Protein AF-A0A4P6GSQ6-F1 (afdb_monomer)

Foldseek 3Di:
DQDPCCLPVVLVVDPLSVLLLLLLLLLLLLLLLLLQLCVLLVNLCLLVLLLLLLLLLQLVLCVVPNPVRRLVSSLVSLLVLLVQLVVVVVVVDDSVVSSVVSSVVSNVNSVVSCVVVVDPPDDPCCLAANASSPQDPVLSVLSNVLSVVLVVLCVVCVVVSQVCSNPVPVSVVVVRPSVVSSSNSSSSSSSSSSSSSHNGHDLLSSLSNHLLSLLLVLADDDSVVSSVSSSVLSSCLLVQLSSCCVVVVHRSSVSSSVSSVVSSVVSCQDRDPNHPVNVVVVVVVLVLVLLLLLLLLCVLCCCAAVVHFQFLVVSCVLVVHDSVSSVVSVVVCVVVVQWDDDDGGIDGDPNSNVSSLLLQLLLQLQLQCCCPPVVDPNLCSNVVSSVCSSVDDPVNSVVSCVVSVNDQAGFQQAGRDDPPPPPPPVPRRHDDPFDQLQPDDAQWWFFFRGFDSSHSVLSVVCVVVVNTGRWIKGFHDADPQGTFIDTHPDDTDGDGNVRSRGTTGDIDDDPPDPDDD

Solvent-accessible surface area (backbone atoms only — not comparable to full-atom values): 26509 Å² total; per-residue (Å²): 128,83,50,76,58,58,73,66,47,53,60,62,72,39,67,48,50,47,53,26,50,52,47,36,34,47,47,18,28,46,32,2,39,53,6,33,56,27,49,69,58,71,41,51,63,52,58,51,28,31,51,34,20,21,49,24,11,31,42,54,10,32,72,73,50,38,81,79,19,24,64,58,23,18,42,51,27,12,43,48,42,52,52,51,30,53,56,45,27,74,74,73,42,55,60,71,57,24,37,51,54,53,20,54,52,28,35,53,50,18,50,52,49,42,69,72,66,59,58,88,89,69,56,66,65,48,46,45,50,28,47,44,64,70,59,47,75,67,55,48,51,55,35,50,53,52,38,49,51,45,49,50,51,50,62,75,41,37,70,60,56,51,44,42,49,77,36,54,65,61,29,44,76,72,67,44,64,56,71,56,54,51,52,52,50,37,43,47,51,24,49,51,45,56,51,36,27,79,42,32,2,46,58,35,51,43,44,29,30,32,44,23,12,53,38,19,56,51,74,46,91,49,69,71,64,21,27,54,47,2,21,52,45,20,30,48,16,32,53,54,6,44,56,48,11,69,77,67,78,44,64,45,33,64,33,20,43,51,43,39,51,49,53,30,52,52,41,48,42,63,18,74,81,71,4,61,52,37,44,55,49,51,53,52,52,52,55,54,48,51,56,40,52,51,51,39,32,51,50,47,47,37,45,54,51,68,67,46,85,53,32,63,64,58,58,13,58,76,70,73,45,55,66,72,54,40,54,52,38,50,55,48,38,35,73,68,56,27,30,49,75,56,94,59,46,51,45,72,27,80,61,23,48,52,52,18,46,52,50,47,28,46,43,37,51,44,34,33,43,35,38,78,72,66,64,41,57,81,46,52,27,63,75,52,30,72,76,46,53,90,76,61,48,73,69,54,48,50,55,48,36,61,74,64,67,62,63,59,50,29,80,42,36,49,57,38,64,65,90,81,67,60,99,76,65,85,68,60,54,49,62,76,91,43,51,37,48,63,77,55,54,62,80,37,40,21,37,25,50,28,47,56,77,93,42,44,71,58,36,44,50,32,52,75,69,56,61,41,48,70,31,41,39,34,31,66,36,83,48,100,70,25,35,34,32,29,44,67,90,53,76,78,41,82,39,47,50,72,55,27,61,40,32,21,20,41,66,59,82,82,77,76,83,87,75,91,132

Secondary structure (DSSP, 8-state):
---HHHHHTSGGGSHHHHHHHHHHHHHHHHHHHHHHHHHHTT-TTHHHHHHHHHHHHHHHHHHHHTHHHHHHHHHHHHHHHHHHHHHHHHTT--HHHHHHHHHHHHHHHHHHHHHHH--TT--HHHHHH--GGG--HHHHHHHHHHHHHHHHHHHHTHHHHHHHHH-HHHHHHTT--HHHHHHHHHHHHHHHHHHHHHHH-HHHHHHHHHHHHHHHHHH-SSHHHHHHHHHHHHHHHHHHHHHHHHHHT--HHHHHHHHHHHHHHHHHHH-TTTSHHHHHHHHHHHHHHHHHHHHHHHHHHHHHTS-PPPBHHHHHHHTT--HHHHHHHHHHHHHTTSEEEETTEEEE-HHHHHHHHHHHHHHHHHHHHHHHTT---GGGHHHHHHHHGGG--HHHHHHHHHHTT--SB-TTSPBPPPS---SS-SGGGS--S-EEGGGPPTT-EEEEEEE--S-HHHHHHHHHHT--TT-EEEEEEEETTEEEEEETTSPPEEEEHHHHHHEEEEEPP--------

pLDDT: mean 85.88, std 11.73, range [33.91, 97.25]

Mean predicted aligned error: 13.94 Å

Sequence (517 aa):
MPTFTQLFVAPLEFGFMRDGLLVVLLIGVTASVLSCLLVVRRQALMGDAISHCVLLGVALGWLAAKEQGVLWGALAAGVLSGSAITFIERSGIKLDAAMGIVLTAAFALGLAIISIVKPTGIDLFHVLLGNVLGVSAADLEHTAVGCALVLATVALLFRGLQFWSFDPVAAQVAGLPTRLLHYVFTVLLSATVVVSIQAVGILLVIAMLVTPGATAWLLTRRLAPMMGVAAAIGAFSGVGGLYGSYHLDVASGPAIVLVASGLFVLTLLLAPRRGVLWQRWAQRRTRNGAIDDDLLKDALLAEREEGLALTTALLGERLGVTAATTRRSLARLARGGLLLWRGDRIALTPEGERRATELVRTLRLLETYLHDVEAVPIENIRAQADKREHALSADAVEAMARLLGDPRTDPHGHPIPQRDAGLEGPQVLRRIAGQSLAATIAGQGGRVSMISDDRADLVGEMARLGILPDAHVTVLAHEPDGLRVRIDHAEPAGLSAEIARRVFVMPWPRIVAQRAA

Nearest PDB structures (foldseek):
  7kyp-assembly4_N  TM=8.986E-01  e=1.990E-16  Streptococcus pneumoniae D39
  7kyo-assembly1_C-2  TM=8.998E-01  e=4.643E-15  Streptococcus pneumoniae D39
  1fx7-assembly1_A  TM=7.420E-01  e=9.082E-11  Mycobacterium tuberculosis
  7b20-assembly1_C  TM=7.374E-01  e=2.558E-10  Saccharopolyspora erythraea NRRL 2338
  7b24-assembly1_C  TM=7.502E-01  e=7.855E-10  Saccharopolyspora erythraea NRRL 2338

Radius of gyration: 37.62 Å; Cα contacts (8 Å, |Δi|>4): 793; chains: 1; bounding box: 85×56×116 Å

Structure (mmCIF, N/CA/C/O backbone):
data_AF-A0A4P6GSQ6-F1
#
_entry.id   AF-A0A4P6GSQ6-F1
#
loop_
_atom_site.group_PDB
_atom_site.id
_atom_site.type_symbol
_atom_site.label_atom_id
_atom_site.label_alt_id
_atom_site.label_comp_id
_atom_site.label_asym_id
_atom_site.label_entity_id
_atom_site.label_seq_id
_atom_site.pdbx_PDB_ins_code
_atom_site.Cartn_x
_atom_site.Cartn_y
_atom_site.Cartn_z
_atom_site.occupancy
_atom_site.B_iso_or_equiv
_atom_site.auth_seq_id
_atom_site.auth_comp_id
_atom_site.auth_asym_id
_atom_site.auth_atom_id
_atom_site.pdbx_PDB_model_num
ATOM 1 N N . MET A 1 1 ? -9.368 30.088 -29.471 1.00 47.19 1 MET A N 1
ATOM 2 C CA . MET A 1 1 ? -9.144 28.811 -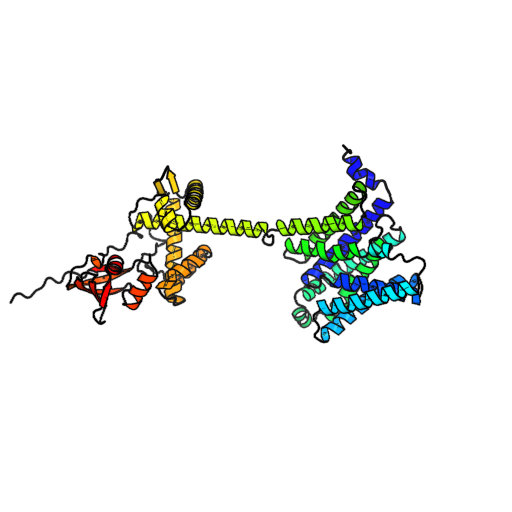28.761 1.00 47.19 1 MET A CA 1
ATOM 3 C C . MET A 1 1 ? -8.689 27.794 -29.787 1.00 47.19 1 MET A C 1
ATOM 5 O O . MET A 1 1 ? -9.310 27.780 -30.847 1.00 47.19 1 MET A O 1
ATOM 9 N N . PRO A 1 2 ? -7.618 27.020 -29.541 1.00 52.69 2 PRO A N 1
ATOM 10 C CA . PRO A 1 2 ? -7.228 25.962 -30.467 1.00 52.69 2 PRO A CA 1
ATOM 11 C C . PRO A 1 2 ? -8.413 25.010 -30.648 1.00 52.69 2 PRO A C 1
ATOM 13 O O . PRO A 1 2 ? -9.084 24.644 -29.680 1.00 52.69 2 PRO A O 1
ATOM 16 N N . THR A 1 3 ? -8.734 24.678 -31.894 1.00 69.00 3 THR A N 1
ATOM 17 C CA . THR A 1 3 ? -9.818 23.744 -32.214 1.00 69.00 3 THR A CA 1
ATOM 18 C C . THR A 1 3 ? -9.456 22.361 -31.655 1.00 69.00 3 THR A C 1
ATOM 20 O O . THR A 1 3 ? -8.278 22.016 -31.614 1.00 69.00 3 THR A O 1
ATOM 23 N N . PHE A 1 4 ? -10.429 21.542 -31.234 1.00 62.94 4 PHE A N 1
ATOM 24 C CA . PHE A 1 4 ? -10.168 20.190 -30.695 1.00 62.94 4 PHE A CA 1
ATOM 25 C C . PHE A 1 4 ? -9.282 19.346 -31.638 1.00 62.94 4 PHE A C 1
ATOM 27 O O . PHE A 1 4 ? -8.411 18.602 -31.200 1.00 62.94 4 PHE A O 1
ATOM 34 N N . THR A 1 5 ? -9.432 19.547 -32.948 1.00 59.47 5 THR A N 1
ATOM 35 C CA . THR A 1 5 ? -8.577 18.972 -33.992 1.00 59.47 5 THR A CA 1
ATOM 36 C C . THR A 1 5 ? -7.137 19.500 -33.972 1.00 59.47 5 THR A C 1
ATOM 38 O O . THR A 1 5 ? -6.214 18.715 -34.138 1.00 59.47 5 THR A O 1
ATOM 41 N N . GLN A 1 6 ? -6.896 20.783 -33.696 1.00 62.03 6 GLN A N 1
ATOM 42 C CA . GLN A 1 6 ? -5.536 21.329 -33.562 1.00 62.03 6 GLN A CA 1
ATOM 43 C C . GLN A 1 6 ? -4.821 20.846 -32.294 1.00 62.03 6 GLN A C 1
ATOM 45 O O . GLN A 1 6 ? -3.600 20.747 -32.287 1.00 62.03 6 GLN A O 1
ATOM 50 N N . LEU A 1 7 ? -5.565 20.534 -31.230 1.00 61.97 7 LEU A N 1
ATOM 51 C CA . LEU A 1 7 ? -4.980 20.048 -29.979 1.00 61.97 7 LEU A CA 1
ATOM 52 C C . LEU A 1 7 ? -4.575 18.564 -30.060 1.00 61.97 7 LEU A C 1
ATOM 54 O O . LEU A 1 7 ? -3.551 18.178 -29.508 1.00 61.97 7 LEU A O 1
ATOM 58 N N . PHE A 1 8 ? -5.363 17.733 -30.756 1.00 66.75 8 PHE A N 1
ATOM 59 C CA . PHE A 1 8 ? -5.149 16.279 -30.797 1.00 66.75 8 PHE A CA 1
ATOM 60 C C . PHE A 1 8 ? -4.608 15.739 -32.129 1.00 66.75 8 PHE A C 1
ATOM 62 O O . PHE A 1 8 ? -3.874 14.758 -32.123 1.00 66.75 8 PHE A O 1
ATOM 69 N N . VAL A 1 9 ? -4.955 16.342 -33.270 1.00 68.38 9 VAL A N 1
ATOM 70 C CA . VAL A 1 9 ? -4.595 15.816 -34.602 1.00 68.38 9 VAL A CA 1
ATOM 71 C C . VAL A 1 9 ? -3.307 16.450 -35.128 1.00 68.38 9 VAL A C 1
ATOM 73 O O . VAL A 1 9 ? -2.480 15.735 -35.683 1.00 68.38 9 VAL A O 1
ATOM 76 N N . ALA A 1 10 ? -3.079 17.745 -34.885 1.00 64.81 10 ALA A N 1
ATOM 77 C CA . ALA A 1 10 ? -1.897 18.449 -35.398 1.00 64.81 10 ALA A CA 1
ATOM 78 C C . ALA A 1 10 ? -0.545 17.859 -34.929 1.00 64.81 10 ALA A C 1
ATOM 80 O O . ALA A 1 10 ? 0.352 17.724 -35.760 1.00 64.81 10 ALA A O 1
ATOM 81 N N . PRO A 1 11 ? -0.365 17.425 -33.661 1.00 67.69 11 PRO A N 1
ATOM 82 C CA . PRO A 1 11 ? 0.884 16.781 -33.247 1.00 67.69 11 PRO A CA 1
ATOM 83 C C . PRO A 1 11 ? 1.119 15.446 -33.965 1.00 67.69 11 PRO A C 1
ATOM 85 O O . PRO A 1 11 ? 2.254 15.094 -34.270 1.00 67.69 11 PRO A O 1
ATOM 88 N N . LEU A 1 12 ? 0.044 14.717 -34.282 1.00 72.94 12 LEU A N 1
ATOM 89 C CA . LEU A 1 12 ? 0.106 13.438 -34.983 1.00 72.94 12 LEU A CA 1
ATOM 90 C C . LEU A 1 12 ? 0.360 13.590 -36.481 1.00 72.94 12 LEU A C 1
ATOM 92 O O . LEU A 1 12 ? 0.511 12.575 -37.146 1.00 72.94 12 LEU A O 1
ATOM 96 N N . GLU A 1 13 ? 0.406 14.788 -37.058 1.00 73.31 13 GLU A N 1
ATOM 97 C CA . GLU A 1 13 ? 0.786 14.958 -38.468 1.00 73.31 13 GLU A CA 1
ATOM 98 C C . GLU A 1 13 ? 2.299 14.797 -38.674 1.00 73.31 13 GLU A C 1
ATOM 100 O O . GLU A 1 13 ? 2.739 14.388 -39.749 1.00 73.31 13 GLU A O 1
ATOM 105 N N . PHE A 1 14 ? 3.092 15.012 -37.622 1.00 75.19 14 PHE A N 1
ATOM 106 C CA . PHE A 1 14 ? 4.543 14.897 -37.664 1.00 75.19 14 PHE A CA 1
ATOM 107 C C . PHE A 1 14 ? 5.022 13.458 -37.417 1.00 75.19 14 PHE A C 1
ATOM 109 O O . PHE A 1 14 ? 4.713 12.856 -36.389 1.00 75.19 14 PHE A O 1
ATOM 116 N N . GLY A 1 15 ? 5.837 12.919 -38.333 1.00 77.12 15 GLY A N 1
ATOM 117 C CA . GLY A 1 15 ? 6.401 11.563 -38.224 1.00 77.12 15 GLY A CA 1
ATOM 118 C C . GLY A 1 15 ? 7.198 11.341 -36.934 1.00 77.12 15 GLY A C 1
ATOM 119 O O . GLY A 1 15 ? 6.918 10.398 -36.203 1.00 77.12 15 GLY A O 1
ATOM 120 N N . PHE A 1 16 ? 8.073 12.286 -36.576 1.00 79.69 16 PHE A N 1
ATOM 121 C CA . PHE A 1 16 ? 8.885 12.209 -35.354 1.00 79.69 16 PHE A CA 1
ATOM 122 C C . PHE A 1 16 ? 8.044 12.135 -34.065 1.00 79.69 16 PHE A C 1
ATOM 124 O O . PHE A 1 16 ? 8.442 11.504 -33.088 1.00 79.69 16 PHE A O 1
ATOM 131 N N . MET A 1 17 ? 6.859 12.759 -34.054 1.00 83.62 17 MET A N 1
ATOM 132 C CA . MET A 1 17 ? 5.955 12.727 -32.903 1.00 83.62 17 MET A CA 1
ATOM 133 C C . MET A 1 17 ? 5.245 11.373 -32.799 1.00 83.62 17 MET A C 1
ATOM 135 O O . MET A 1 17 ? 5.051 10.868 -31.694 1.00 83.62 17 MET A O 1
ATOM 139 N N . ARG A 1 18 ? 4.883 10.759 -33.936 1.00 86.94 18 ARG A N 1
ATOM 140 C CA . ARG A 1 18 ? 4.322 9.397 -33.969 1.00 86.94 18 ARG A CA 1
ATOM 141 C C . ARG A 1 18 ? 5.334 8.382 -33.450 1.00 86.94 18 ARG A C 1
ATOM 143 O O . ARG A 1 18 ? 4.984 7.573 -32.594 1.00 86.94 18 ARG A O 1
ATOM 150 N N . ASP A 1 19 ? 6.571 8.466 -33.926 1.00 87.75 19 ASP A N 1
ATOM 151 C CA . ASP A 1 19 ? 7.642 7.544 -33.546 1.00 87.75 19 ASP A CA 1
ATOM 152 C C . ASP A 1 19 ? 7.988 7.694 -32.059 1.00 87.75 19 ASP A C 1
ATOM 154 O O . ASP A 1 19 ? 8.010 6.706 -31.319 1.00 87.75 19 ASP A O 1
ATOM 158 N N . GLY A 1 20 ? 8.126 8.936 -31.583 1.00 88.38 20 GLY A N 1
ATOM 159 C CA . GLY A 1 20 ? 8.333 9.230 -30.166 1.00 88.38 20 GLY A CA 1
ATOM 160 C C . GLY A 1 20 ? 7.189 8.736 -29.274 1.00 88.38 20 GLY A C 1
ATOM 161 O O . GLY A 1 20 ? 7.430 8.164 -28.209 1.00 88.38 20 GLY A O 1
ATOM 162 N N . LEU A 1 21 ? 5.935 8.888 -29.715 1.00 90.50 21 LEU A N 1
ATOM 163 C CA . LEU A 1 21 ? 4.768 8.396 -28.981 1.00 90.50 21 LEU A CA 1
ATOM 164 C C . LEU A 1 21 ? 4.747 6.866 -28.895 1.00 90.50 21 LEU A C 1
ATOM 166 O O . LEU A 1 21 ? 4.464 6.324 -27.826 1.00 90.50 21 LEU A O 1
ATOM 170 N N . LEU A 1 22 ? 5.055 6.171 -29.994 1.00 92.00 22 LEU A N 1
ATOM 171 C CA . LEU A 1 22 ? 5.126 4.709 -30.023 1.00 92.00 22 LEU A CA 1
ATOM 172 C C . LEU A 1 22 ? 6.212 4.189 -29.080 1.00 92.00 22 LEU A C 1
ATOM 174 O O . LEU A 1 22 ? 5.934 3.305 -28.271 1.00 92.00 22 LEU A O 1
ATOM 178 N N . VAL A 1 23 ? 7.412 4.774 -29.123 1.00 92.94 23 VAL A N 1
ATOM 179 C CA . VAL A 1 23 ? 8.511 4.430 -28.210 1.00 92.94 23 VAL A CA 1
ATOM 180 C C . VAL A 1 23 ? 8.111 4.628 -26.753 1.00 92.94 23 VAL A C 1
ATOM 182 O O . VAL A 1 23 ? 8.264 3.714 -25.940 1.00 92.94 23 VAL A O 1
ATOM 185 N N . VAL A 1 24 ? 7.567 5.797 -26.409 1.00 93.06 24 VAL A N 1
ATOM 186 C CA . VAL A 1 24 ? 7.166 6.107 -25.032 1.00 93.06 24 VAL A CA 1
ATOM 187 C C . VAL A 1 24 ? 6.056 5.178 -24.553 1.00 93.06 24 VAL A C 1
ATOM 189 O O . VAL A 1 24 ? 6.058 4.779 -23.390 1.00 93.06 24 VAL A O 1
ATOM 192 N N . LEU A 1 25 ? 5.121 4.801 -25.423 1.00 94.81 25 LEU A N 1
ATOM 193 C CA . LEU A 1 25 ? 4.050 3.877 -25.069 1.00 94.81 25 LEU A CA 1
ATOM 194 C C . LEU A 1 25 ? 4.582 2.455 -24.856 1.00 94.81 25 LEU A C 1
ATOM 196 O O . LEU A 1 25 ? 4.224 1.820 -23.865 1.00 94.81 25 LEU A O 1
ATOM 200 N N . LEU A 1 26 ? 5.473 1.978 -25.730 1.00 95.12 26 LEU A N 1
ATOM 201 C CA . LEU A 1 26 ? 6.131 0.677 -25.588 1.00 95.12 26 LEU A CA 1
ATOM 202 C C . LEU A 1 26 ? 6.923 0.604 -24.279 1.00 95.12 26 LEU A C 1
ATOM 204 O O . LEU A 1 26 ? 6.655 -0.265 -23.448 1.00 95.12 26 LEU A O 1
ATOM 208 N N . ILE A 1 27 ? 7.834 1.553 -24.058 1.00 94.62 27 ILE A N 1
ATOM 209 C CA . ILE A 1 27 ? 8.672 1.626 -22.853 1.00 94.62 27 ILE A CA 1
ATOM 210 C C . ILE A 1 27 ? 7.818 1.844 -21.604 1.00 94.62 27 ILE A C 1
ATOM 212 O O . ILE A 1 27 ? 8.007 1.173 -20.593 1.00 94.62 27 ILE A O 1
ATOM 216 N N . GLY A 1 28 ? 6.851 2.759 -21.663 1.00 94.75 28 GLY A N 1
ATOM 217 C CA . GLY A 1 28 ? 5.962 3.067 -20.549 1.00 94.75 28 GLY A CA 1
ATOM 218 C C . GLY A 1 28 ? 5.184 1.837 -20.096 1.00 94.75 28 GLY A C 1
ATOM 219 O O . GLY A 1 28 ? 5.108 1.571 -18.897 1.00 94.75 28 GLY A O 1
ATOM 220 N N . VAL A 1 29 ? 4.663 1.037 -21.030 1.00 96.25 29 VAL A N 1
ATOM 221 C CA . VAL A 1 29 ? 3.965 -0.214 -20.713 1.00 96.25 29 VAL A CA 1
ATOM 222 C C . VAL A 1 29 ? 4.929 -1.259 -20.147 1.00 96.25 29 VAL A C 1
ATOM 224 O O . VAL A 1 29 ? 4.651 -1.815 -19.083 1.00 96.25 29 VAL A O 1
ATOM 227 N N . THR A 1 30 ? 6.063 -1.522 -20.801 1.00 96.81 30 THR A N 1
ATOM 228 C CA . THR A 1 30 ? 7.003 -2.571 -20.364 1.00 96.81 30 THR A CA 1
ATOM 229 C C . THR A 1 30 ? 7.624 -2.274 -19.005 1.00 96.81 30 THR A C 1
ATOM 231 O O . THR A 1 30 ? 7.593 -3.129 -18.112 1.00 96.81 30 THR A O 1
ATOM 234 N N . ALA A 1 31 ? 8.098 -1.045 -18.801 1.00 95.44 31 ALA A N 1
ATOM 235 C CA . ALA A 1 31 ? 8.651 -0.596 -17.532 1.00 95.44 31 ALA A CA 1
ATOM 236 C C . ALA A 1 31 ? 7.596 -0.627 -16.416 1.00 95.44 31 ALA A C 1
ATOM 238 O O . ALA A 1 31 ? 7.883 -1.116 -15.326 1.00 95.44 31 ALA A O 1
ATOM 239 N N . SER A 1 32 ? 6.350 -0.218 -16.685 1.00 96.56 32 SER A N 1
ATOM 240 C CA . SER A 1 32 ? 5.268 -0.260 -15.686 1.00 96.56 32 SER A CA 1
ATOM 241 C C . SER A 1 32 ? 4.888 -1.683 -15.265 1.00 96.56 32 SER A C 1
ATOM 243 O O . SER A 1 32 ? 4.546 -1.937 -14.106 1.00 96.56 32 SER A O 1
ATOM 245 N N . VAL A 1 33 ? 4.957 -2.635 -16.195 1.00 96.81 33 VAL A N 1
ATOM 246 C CA . VAL A 1 33 ? 4.709 -4.053 -15.915 1.00 96.81 33 VAL A CA 1
ATOM 247 C C . VAL A 1 33 ? 5.788 -4.611 -14.982 1.00 96.81 33 VAL A C 1
ATOM 249 O O . VAL A 1 33 ? 5.459 -5.229 -13.965 1.00 96.81 33 VAL A O 1
ATOM 252 N N . LEU A 1 34 ? 7.067 -4.346 -15.267 1.00 96.12 34 LEU A N 1
ATOM 253 C CA . LEU A 1 34 ? 8.174 -4.747 -14.388 1.00 96.12 34 LEU A CA 1
ATOM 254 C C . LEU A 1 34 ? 8.179 -3.984 -13.057 1.00 96.12 34 LEU A C 1
ATOM 256 O O . LEU A 1 34 ? 8.493 -4.572 -12.020 1.00 96.12 34 LEU A O 1
ATOM 260 N N . SER A 1 35 ? 7.744 -2.722 -13.059 1.00 95.81 35 SER A N 1
ATOM 261 C CA . SER A 1 35 ? 7.564 -1.897 -11.861 1.00 95.81 35 SER A CA 1
ATOM 262 C C . SER A 1 35 ? 6.703 -2.598 -10.815 1.00 95.81 35 SER A C 1
ATOM 264 O O . SER A 1 35 ? 7.008 -2.575 -9.623 1.00 95.81 35 SER A O 1
ATOM 266 N N . CYS A 1 36 ? 5.662 -3.314 -11.247 1.00 95.88 36 CYS A N 1
ATOM 267 C CA . CYS A 1 36 ? 4.802 -4.043 -10.323 1.00 95.88 36 CYS A CA 1
ATOM 268 C C . CYS A 1 36 ? 5.547 -5.143 -9.560 1.00 95.88 36 CYS A C 1
ATOM 270 O O . CYS A 1 36 ? 5.343 -5.304 -8.356 1.00 95.88 36 CYS A O 1
ATOM 272 N N . LEU A 1 37 ? 6.425 -5.878 -10.247 1.00 94.62 37 LEU A N 1
ATOM 273 C CA . LEU A 1 37 ? 7.253 -6.918 -9.637 1.00 94.62 37 LEU A CA 1
ATOM 274 C C . LEU A 1 37 ? 8.300 -6.306 -8.694 1.00 94.62 37 LEU A C 1
ATOM 276 O O . LEU A 1 37 ? 8.471 -6.800 -7.580 1.00 94.62 37 LEU A O 1
ATOM 280 N N . LEU A 1 38 ? 8.933 -5.195 -9.091 1.00 94.19 38 LEU A N 1
ATOM 281 C CA . LEU A 1 38 ? 9.873 -4.448 -8.243 1.00 94.19 38 LEU A CA 1
ATOM 282 C C . LEU A 1 38 ? 9.219 -3.974 -6.938 1.00 94.19 38 LEU A C 1
ATOM 284 O O . LEU A 1 38 ? 9.782 -4.152 -5.856 1.00 94.19 38 LEU A O 1
ATOM 288 N N . VAL A 1 39 ? 8.014 -3.405 -7.028 1.00 93.56 39 VAL A N 1
ATOM 289 C CA . VAL A 1 39 ? 7.275 -2.875 -5.874 1.00 93.56 39 VAL A CA 1
ATOM 290 C C . VAL A 1 39 ? 6.835 -3.991 -4.930 1.00 93.56 39 VAL A C 1
ATOM 292 O O . VAL A 1 39 ? 7.037 -3.873 -3.722 1.00 93.56 39 VAL A O 1
ATOM 295 N N . VAL A 1 40 ? 6.289 -5.098 -5.449 1.00 92.19 40 VAL A N 1
ATOM 296 C CA . VAL A 1 40 ? 5.881 -6.243 -4.611 1.00 92.19 40 VAL A CA 1
ATOM 297 C C . VAL A 1 40 ? 7.075 -6.846 -3.871 1.00 92.19 40 VAL A C 1
ATOM 299 O O . VAL A 1 40 ? 6.951 -7.188 -2.696 1.00 92.19 40 VAL A O 1
ATOM 302 N N . ARG A 1 41 ? 8.245 -6.896 -4.516 1.00 90.50 41 ARG A N 1
ATOM 303 C CA . ARG A 1 41 ? 9.486 -7.391 -3.907 1.00 90.50 41 ARG A CA 1
ATOM 304 C C . ARG A 1 41 ? 10.189 -6.383 -2.994 1.00 90.50 41 ARG A C 1
ATOM 306 O O . ARG A 1 41 ? 11.189 -6.743 -2.385 1.00 90.50 41 ARG A O 1
ATOM 313 N N . ARG A 1 42 ? 9.688 -5.146 -2.872 1.00 89.44 42 ARG A N 1
ATOM 314 C CA . ARG A 1 42 ? 10.339 -4.034 -2.145 1.00 89.44 42 ARG A CA 1
ATOM 315 C C . ARG A 1 42 ? 11.734 -3.685 -2.680 1.00 89.44 42 ARG A C 1
ATOM 317 O O . ARG A 1 42 ? 12.593 -3.247 -1.930 1.00 89.44 42 ARG A O 1
ATOM 324 N N . GLN A 1 43 ? 11.953 -3.860 -3.980 1.00 88.56 43 GLN A N 1
ATOM 325 C CA . GLN A 1 43 ? 13.231 -3.615 -4.657 1.00 88.56 43 GLN A CA 1
ATOM 326 C C . GLN A 1 43 ? 13.122 -2.436 -5.634 1.00 88.56 43 GLN A C 1
ATOM 328 O O . GLN A 1 43 ? 13.698 -2.470 -6.715 1.00 88.56 43 GLN A O 1
ATOM 333 N N . ALA A 1 44 ? 12.361 -1.392 -5.289 1.00 83.81 44 ALA A N 1
ATOM 334 C CA . ALA A 1 44 ? 12.056 -0.290 -6.209 1.00 83.81 44 ALA A CA 1
ATOM 335 C C . ALA A 1 44 ? 13.312 0.426 -6.753 1.00 83.81 44 ALA A C 1
ATOM 337 O O . ALA A 1 44 ? 13.317 0.852 -7.902 1.00 83.81 44 ALA A O 1
ATOM 338 N N . LEU A 1 45 ? 14.395 0.491 -5.969 1.00 87.31 45 LEU A N 1
ATOM 339 C CA . LEU A 1 45 ? 15.665 1.116 -6.369 1.00 87.31 45 LEU A CA 1
ATOM 340 C C . LEU A 1 45 ? 16.589 0.199 -7.193 1.00 87.31 45 LEU A C 1
ATOM 342 O O . LEU A 1 45 ? 17.648 0.633 -7.637 1.00 87.31 45 LEU A O 1
ATOM 346 N N . MET A 1 46 ? 16.198 -1.053 -7.450 1.00 89.31 46 MET A N 1
ATOM 347 C CA . MET A 1 46 ? 17.014 -1.978 -8.245 1.00 89.31 46 MET A CA 1
ATOM 348 C C . MET A 1 46 ? 17.181 -1.487 -9.690 1.00 89.31 46 MET A C 1
ATOM 350 O O . MET A 1 46 ? 18.259 -1.615 -10.263 1.00 89.31 46 MET A O 1
ATOM 354 N N . GLY A 1 47 ? 16.133 -0.893 -10.275 1.00 86.31 47 GLY A N 1
ATOM 355 C CA . GLY A 1 47 ? 16.195 -0.325 -11.626 1.00 86.31 47 GLY A CA 1
ATOM 356 C C . GLY A 1 47 ? 17.185 0.838 -11.742 1.00 86.31 47 GLY A C 1
ATOM 357 O O . GLY A 1 47 ? 17.915 0.921 -12.728 1.00 86.31 47 GLY A O 1
ATOM 358 N N . ASP A 1 48 ? 17.262 1.684 -10.713 1.00 91.00 48 ASP A N 1
ATOM 359 C CA . ASP A 1 48 ? 18.226 2.786 -10.616 1.00 91.00 48 ASP A CA 1
ATOM 360 C C . ASP A 1 48 ? 19.666 2.253 -10.533 1.00 91.00 48 ASP A C 1
ATOM 362 O O . ASP A 1 48 ? 20.505 2.562 -11.381 1.00 91.00 48 ASP A O 1
ATOM 366 N N . ALA A 1 49 ? 19.918 1.316 -9.611 1.00 91.75 49 ALA A N 1
ATOM 367 C CA . ALA A 1 49 ? 21.222 0.669 -9.473 1.00 91.75 49 ALA A CA 1
ATOM 368 C C . ALA A 1 49 ? 21.705 0.021 -10.784 1.00 91.75 49 ALA A C 1
ATOM 370 O O . ALA A 1 49 ? 22.859 0.197 -11.184 1.00 91.75 49 ALA A O 1
ATOM 371 N N . ILE A 1 50 ? 20.818 -0.692 -11.489 1.00 91.12 50 ILE A N 1
ATOM 372 C CA . ILE A 1 50 ? 21.130 -1.312 -12.783 1.00 91.12 50 ILE A CA 1
ATOM 373 C C . ILE A 1 50 ? 21.420 -0.248 -13.852 1.00 91.12 50 ILE A C 1
ATOM 375 O O . ILE A 1 50 ? 22.383 -0.410 -14.598 1.00 91.12 50 ILE A O 1
ATOM 379 N N . SER A 1 51 ? 20.657 0.847 -13.911 1.00 89.25 51 SER A N 1
ATOM 380 C CA . SER A 1 51 ? 20.795 1.893 -14.943 1.00 89.25 51 SER A CA 1
ATOM 381 C C . SER A 1 51 ? 22.168 2.560 -14.955 1.00 89.25 51 SER A C 1
ATOM 383 O O . SER A 1 51 ? 22.751 2.765 -16.019 1.00 89.25 51 SER A O 1
ATOM 385 N N . HIS A 1 52 ? 22.750 2.836 -13.792 1.00 90.25 52 HIS A N 1
ATOM 386 C CA . HIS A 1 52 ? 24.099 3.404 -13.754 1.00 90.25 52 HIS A CA 1
ATOM 387 C C . HIS A 1 52 ? 25.207 2.354 -13.911 1.00 90.25 52 HIS A C 1
ATOM 389 O O . HIS A 1 52 ? 26.293 2.679 -14.389 1.00 90.25 52 HIS A O 1
ATOM 395 N N . CYS A 1 53 ? 24.949 1.084 -13.579 1.00 91.50 53 CYS A N 1
ATOM 396 C CA . CYS A 1 53 ? 25.867 -0.001 -13.942 1.00 91.50 53 CYS A CA 1
ATOM 397 C C . CYS A 1 53 ? 25.912 -0.213 -15.458 1.00 91.50 53 CYS A C 1
ATOM 399 O O . CYS A 1 53 ? 26.969 -0.496 -16.018 1.00 91.50 53 CYS A O 1
ATOM 401 N N . VAL A 1 54 ? 24.777 -0.023 -16.135 1.00 90.50 54 VAL A N 1
ATOM 402 C CA . VAL A 1 54 ? 24.691 -0.044 -17.595 1.00 90.50 54 VAL A CA 1
ATOM 403 C C . VAL A 1 54 ? 25.591 1.032 -18.210 1.00 90.50 54 VAL A C 1
ATOM 405 O O . VAL A 1 54 ? 26.271 0.726 -19.183 1.00 90.50 54 VAL A O 1
ATOM 408 N N . LEU A 1 55 ? 25.697 2.233 -17.623 1.00 87.06 55 LEU A N 1
ATOM 409 C CA . LEU A 1 55 ? 26.624 3.273 -18.104 1.00 87.06 55 LEU A CA 1
ATOM 410 C C . LEU A 1 55 ? 28.089 2.801 -18.098 1.00 87.06 55 LEU A C 1
ATOM 412 O O . LEU A 1 55 ? 28.811 3.012 -19.074 1.00 87.06 55 LEU A O 1
ATOM 416 N N . LEU A 1 56 ? 28.524 2.123 -17.032 1.00 91.06 56 LEU A N 1
ATOM 417 C CA . LEU A 1 56 ? 29.845 1.485 -16.993 1.00 91.06 56 LEU A CA 1
ATOM 418 C C . LEU A 1 56 ? 29.984 0.429 -18.099 1.00 91.06 56 LEU A C 1
ATOM 420 O O . LEU A 1 56 ? 31.007 0.372 -18.778 1.00 91.06 56 LEU A O 1
ATOM 424 N N . GLY A 1 57 ? 28.945 -0.378 -18.308 1.00 90.50 57 GLY A N 1
ATOM 425 C CA . GLY A 1 57 ? 28.894 -1.369 -19.381 1.00 90.50 57 GLY A CA 1
ATOM 426 C C . GLY A 1 57 ? 29.011 -0.772 -20.778 1.00 90.50 57 GLY A C 1
ATOM 427 O O . GLY A 1 57 ? 29.746 -1.305 -21.602 1.00 90.50 57 GLY A O 1
ATOM 428 N N . VAL A 1 58 ? 28.342 0.354 -21.034 1.00 87.50 58 VAL A N 1
ATOM 429 C CA . VAL A 1 58 ? 28.446 1.113 -22.288 1.00 87.50 58 VAL A CA 1
ATOM 430 C C . VAL A 1 58 ? 29.887 1.571 -22.512 1.00 87.50 58 VAL A C 1
ATOM 432 O O . VAL A 1 58 ? 30.431 1.365 -23.595 1.00 87.50 58 VAL A O 1
ATOM 435 N N . ALA A 1 59 ? 30.531 2.126 -21.481 1.00 87.88 59 ALA A N 1
ATOM 436 C CA . ALA A 1 59 ? 31.912 2.597 -21.560 1.00 87.88 59 ALA A CA 1
ATOM 437 C C . ALA A 1 59 ? 32.904 1.456 -21.859 1.00 87.88 59 ALA A C 1
ATOM 439 O O . ALA A 1 59 ? 33.748 1.572 -22.750 1.00 87.88 59 ALA A O 1
ATOM 440 N N . LEU A 1 60 ? 32.779 0.331 -21.149 1.00 90.25 60 LEU A N 1
ATOM 441 C CA . LEU A 1 60 ? 33.622 -0.852 -21.353 1.00 90.25 60 LEU A CA 1
ATOM 442 C C . LEU A 1 60 ? 33.344 -1.544 -22.695 1.00 90.25 60 LEU A C 1
ATOM 444 O O . LEU A 1 60 ? 34.274 -1.976 -23.372 1.00 90.25 60 LEU A O 1
ATOM 448 N N . GLY A 1 61 ? 32.077 -1.622 -23.099 1.00 89.38 61 GLY A N 1
ATOM 449 C CA . GLY A 1 61 ? 31.664 -2.180 -24.385 1.00 89.38 61 GLY A CA 1
ATOM 450 C C . GLY A 1 61 ? 32.229 -1.384 -25.557 1.00 89.38 61 GLY A C 1
ATOM 451 O O . GLY A 1 61 ? 32.762 -1.967 -26.502 1.00 89.38 61 GLY A O 1
ATOM 452 N N . TRP A 1 62 ? 32.202 -0.052 -25.451 1.00 86.25 62 TRP A N 1
ATOM 453 C CA . TRP A 1 62 ? 32.812 0.830 -26.441 1.00 86.25 62 TRP A CA 1
ATOM 454 C C . TRP A 1 62 ? 34.331 0.638 -26.528 1.00 86.25 62 TRP A C 1
ATOM 456 O O . TRP A 1 62 ? 34.884 0.580 -27.624 1.00 86.25 62 TRP A O 1
ATOM 466 N N . LEU A 1 63 ? 35.019 0.465 -25.396 1.00 87.75 63 LEU A N 1
ATOM 467 C CA . LEU A 1 63 ? 36.454 0.162 -25.397 1.00 87.75 63 LEU A CA 1
ATOM 468 C C . LEU A 1 63 ? 36.782 -1.178 -26.069 1.00 87.75 63 LEU A C 1
ATOM 470 O O . LEU A 1 63 ? 37.798 -1.283 -26.753 1.00 87.75 63 LEU A O 1
ATOM 474 N N . ALA A 1 64 ? 35.938 -2.193 -25.880 1.00 89.19 64 ALA A N 1
ATOM 475 C CA . ALA A 1 64 ? 36.188 -3.538 -26.387 1.00 89.19 64 ALA A CA 1
ATOM 476 C C . ALA A 1 64 ? 35.907 -3.682 -27.892 1.00 89.19 64 ALA A C 1
ATOM 478 O O . ALA A 1 64 ? 36.708 -4.277 -28.610 1.00 89.19 64 ALA A O 1
ATOM 479 N N . ALA A 1 65 ? 34.773 -3.162 -28.375 1.00 86.00 65 ALA A N 1
ATOM 480 C CA . ALA A 1 65 ? 34.331 -3.362 -29.760 1.00 86.00 65 ALA A CA 1
ATOM 481 C C . ALA A 1 65 ? 33.672 -2.119 -30.388 1.00 86.00 65 ALA A C 1
ATOM 483 O O . ALA A 1 65 ? 32.901 -2.238 -31.344 1.00 86.00 65 ALA A O 1
ATOM 484 N N . LYS A 1 66 ? 33.982 -0.916 -29.879 1.00 85.50 66 LYS A N 1
ATOM 485 C CA . LYS A 1 66 ? 33.405 0.363 -30.335 1.00 85.50 66 LYS A CA 1
ATOM 486 C C . LYS A 1 66 ? 31.871 0.304 -30.302 1.00 85.50 66 LYS A C 1
ATOM 488 O O . LYS A 1 66 ? 31.299 -0.275 -29.382 1.00 85.50 66 LYS A O 1
ATOM 493 N N . GLU A 1 67 ? 31.191 0.887 -31.285 1.00 77.19 67 GLU A N 1
ATOM 494 C CA . GLU A 1 67 ? 29.723 0.980 -31.329 1.00 77.19 67 GLU A CA 1
ATOM 495 C C . GLU A 1 67 ? 29.020 -0.385 -31.239 1.00 77.19 67 GLU A C 1
ATOM 497 O O . GLU A 1 67 ? 28.015 -0.515 -30.544 1.00 77.19 67 GLU A O 1
ATOM 502 N N . GLN A 1 68 ? 29.588 -1.437 -31.840 1.00 81.00 68 GLN A N 1
ATOM 503 C CA . GLN A 1 68 ? 29.005 -2.787 -31.818 1.00 81.00 68 GLN A CA 1
ATOM 504 C C . GLN A 1 68 ? 29.067 -3.441 -30.426 1.00 81.00 68 GLN A C 1
ATOM 506 O O . GLN A 1 68 ? 28.256 -4.309 -30.102 1.00 81.00 68 GLN A O 1
ATOM 511 N N . GLY A 1 69 ? 30.019 -3.021 -29.587 1.00 84.25 69 GLY A N 1
ATOM 512 C CA . GLY A 1 69 ? 30.190 -3.533 -28.228 1.00 84.25 69 GLY A CA 1
ATOM 513 C C . GLY A 1 69 ? 29.284 -2.879 -27.190 1.00 84.25 69 GLY A C 1
ATOM 514 O O . GLY A 1 69 ? 29.132 -3.427 -26.100 1.00 84.25 69 GLY A O 1
ATOM 515 N N . VAL A 1 70 ? 28.667 -1.734 -27.502 1.00 84.00 70 VAL A N 1
ATOM 516 C CA . VAL A 1 70 ? 27.897 -0.933 -26.536 1.00 84.00 70 VAL A CA 1
ATOM 517 C C . VAL A 1 70 ? 26.703 -1.706 -25.978 1.00 84.00 70 VAL A C 1
ATOM 519 O O . VAL A 1 70 ? 26.546 -1.779 -24.761 1.00 84.00 70 VAL A O 1
ATOM 522 N N . LEU A 1 71 ? 25.892 -2.326 -26.842 1.00 84.25 71 LEU A N 1
ATOM 523 C CA . LEU A 1 71 ? 24.698 -3.072 -26.425 1.00 84.25 71 LEU A CA 1
ATOM 524 C C . LEU A 1 71 ? 25.057 -4.272 -25.536 1.00 84.25 71 LEU A C 1
ATOM 526 O O . LEU A 1 71 ? 24.471 -4.473 -24.472 1.00 84.25 71 LEU A O 1
ATOM 530 N N . TRP A 1 72 ? 26.051 -5.055 -25.957 1.00 87.56 72 TRP A N 1
ATOM 531 C CA . TRP A 1 72 ? 26.481 -6.248 -25.231 1.00 87.56 72 TRP A CA 1
ATOM 532 C C . TRP A 1 72 ? 27.191 -5.907 -23.921 1.00 87.56 72 TRP A C 1
ATOM 534 O O . TRP A 1 72 ? 26.951 -6.570 -22.914 1.00 87.56 72 TRP A O 1
ATOM 544 N N . GLY A 1 73 ? 28.006 -4.848 -23.902 1.00 89.88 73 GLY A N 1
ATOM 545 C CA . GLY A 1 73 ? 28.643 -4.341 -22.686 1.00 89.88 73 GLY A CA 1
ATOM 546 C C . GLY A 1 73 ? 27.622 -3.818 -21.676 1.00 89.88 73 GLY A C 1
ATOM 547 O O . GLY A 1 73 ? 27.696 -4.153 -20.494 1.00 89.88 73 GLY A O 1
ATOM 548 N N . ALA A 1 74 ? 26.622 -3.072 -22.148 1.00 88.69 74 ALA A N 1
ATOM 549 C CA . ALA A 1 74 ? 25.503 -2.578 -21.353 1.00 88.69 74 ALA A CA 1
ATOM 550 C C . ALA A 1 74 ? 24.702 -3.721 -20.705 1.00 88.69 74 ALA A C 1
ATOM 552 O O . ALA A 1 74 ? 24.491 -3.726 -19.489 1.00 88.69 74 ALA A O 1
ATOM 553 N N . LEU A 1 75 ? 24.309 -4.723 -21.498 1.00 88.81 75 LEU A N 1
ATOM 554 C CA . LEU A 1 75 ? 23.568 -5.888 -21.014 1.00 88.81 75 LEU A CA 1
ATOM 555 C C . LEU A 1 75 ? 24.401 -6.722 -20.030 1.00 88.81 75 LEU A C 1
ATOM 557 O O . LEU A 1 75 ? 23.918 -7.087 -18.958 1.00 88.81 75 LEU A O 1
ATOM 561 N N . ALA A 1 76 ? 25.670 -6.989 -20.355 1.00 92.69 76 ALA A N 1
ATOM 562 C CA . ALA A 1 76 ? 26.568 -7.735 -19.481 1.00 92.69 76 ALA A CA 1
ATOM 563 C C . ALA A 1 76 ? 26.740 -7.030 -18.129 1.00 92.69 76 ALA A C 1
ATOM 565 O O . ALA A 1 76 ? 26.606 -7.669 -17.087 1.00 92.69 76 ALA A O 1
ATOM 566 N N . ALA A 1 77 ? 26.963 -5.714 -18.122 1.00 92.38 77 ALA A N 1
ATOM 567 C CA . ALA A 1 77 ? 27.115 -4.953 -16.886 1.00 92.38 77 ALA A CA 1
ATOM 568 C C . ALA A 1 77 ? 25.835 -4.928 -16.039 1.00 92.38 77 ALA A C 1
ATOM 570 O O . ALA A 1 77 ? 25.921 -5.044 -14.818 1.00 92.38 77 ALA A O 1
ATOM 571 N N . GLY A 1 78 ? 24.653 -4.831 -16.654 1.00 89.62 78 GLY A N 1
ATOM 572 C CA . GLY A 1 78 ? 23.388 -4.879 -15.918 1.00 89.62 78 GLY A CA 1
ATOM 573 C C . GLY A 1 78 ? 23.070 -6.258 -15.320 1.00 89.62 78 GLY A C 1
ATOM 574 O O . GLY A 1 78 ? 22.488 -6.346 -14.241 1.00 89.62 78 GLY A O 1
ATOM 575 N N . VAL A 1 79 ? 23.499 -7.351 -15.957 1.00 91.00 79 VAL A N 1
ATOM 576 C CA . VAL A 1 79 ? 23.376 -8.707 -15.385 1.00 91.00 79 VAL A CA 1
ATOM 577 C C . VAL A 1 79 ? 24.416 -8.945 -14.285 1.00 91.00 79 VAL A C 1
ATOM 579 O O . VAL A 1 79 ? 24.110 -9.515 -13.229 1.00 91.00 79 VAL A O 1
ATOM 582 N N . LEU A 1 80 ? 25.649 -8.486 -14.507 1.00 93.50 80 LEU A N 1
ATOM 583 C CA . LEU A 1 80 ? 26.729 -8.574 -13.527 1.00 93.50 80 LEU A CA 1
ATOM 584 C C . LEU A 1 80 ? 26.436 -7.731 -12.284 1.00 93.50 80 LEU A C 1
ATOM 586 O O . LEU A 1 80 ? 26.767 -8.169 -11.183 1.00 93.50 80 LEU A O 1
ATOM 590 N N . SER A 1 81 ? 25.763 -6.585 -12.419 1.00 91.19 81 SER A N 1
ATOM 591 C CA . SER A 1 81 ? 25.401 -5.749 -11.272 1.00 91.19 81 SER A CA 1
ATOM 592 C C . SER A 1 81 ? 24.447 -6.465 -10.321 1.00 91.19 81 SER A C 1
ATOM 594 O O . SER A 1 81 ? 24.701 -6.481 -9.121 1.00 91.19 81 SER A O 1
ATOM 596 N N . GLY A 1 82 ? 23.416 -7.152 -10.827 1.00 87.75 82 GLY A N 1
ATOM 597 C CA . GLY A 1 82 ? 22.522 -7.951 -9.983 1.00 87.75 82 GLY A CA 1
ATOM 598 C C . GLY A 1 82 ? 23.266 -9.057 -9.230 1.00 87.75 82 GLY A C 1
ATOM 599 O O . GLY A 1 82 ? 23.023 -9.275 -8.043 1.00 87.75 82 GLY A O 1
ATOM 600 N N . SER A 1 83 ? 24.237 -9.700 -9.886 1.00 90.38 83 SER A N 1
ATOM 601 C CA . SER A 1 83 ? 25.098 -10.705 -9.248 1.00 90.38 83 SER A CA 1
ATOM 602 C C . SER A 1 83 ? 26.004 -10.094 -8.174 1.00 90.38 83 SER A C 1
ATOM 604 O O . SER A 1 83 ? 26.132 -10.664 -7.090 1.00 90.38 83 SER A O 1
ATOM 606 N N . ALA A 1 84 ? 26.590 -8.923 -8.440 1.00 92.81 84 ALA A N 1
ATOM 607 C CA . ALA A 1 84 ? 27.421 -8.187 -7.490 1.00 92.81 84 ALA A CA 1
ATOM 608 C C . ALA A 1 84 ? 26.618 -7.726 -6.263 1.00 92.81 84 ALA A C 1
ATOM 610 O O . ALA A 1 84 ? 27.062 -7.913 -5.132 1.00 92.81 84 ALA A O 1
ATOM 611 N N . ILE A 1 85 ? 25.405 -7.205 -6.470 1.00 92.00 85 ILE A N 1
ATOM 612 C CA . ILE A 1 85 ? 24.491 -6.797 -5.395 1.00 92.00 85 ILE A CA 1
ATOM 613 C C . ILE A 1 85 ? 24.147 -8.002 -4.516 1.00 92.00 85 ILE A C 1
ATOM 615 O O . ILE A 1 85 ? 24.306 -7.933 -3.301 1.00 92.00 85 ILE A O 1
ATOM 619 N N . THR A 1 86 ? 23.749 -9.131 -5.114 1.00 89.44 86 THR A N 1
ATOM 620 C CA . THR A 1 86 ? 23.448 -10.358 -4.359 1.00 89.44 86 THR A CA 1
ATOM 621 C C . THR A 1 86 ? 24.678 -10.903 -3.626 1.00 89.44 86 THR A C 1
ATOM 623 O O . THR A 1 86 ? 24.549 -11.436 -2.525 1.00 89.44 86 THR A O 1
ATOM 626 N N . PHE A 1 87 ? 25.879 -10.787 -4.198 1.00 93.12 87 PHE A N 1
ATOM 627 C CA . PHE A 1 87 ? 27.115 -11.196 -3.529 1.00 93.12 87 PHE A CA 1
ATOM 628 C C . PHE A 1 87 ? 27.396 -10.351 -2.278 1.00 93.12 87 PHE A C 1
ATOM 630 O O . PHE A 1 87 ? 27.703 -10.905 -1.226 1.00 93.12 87 PHE A O 1
ATOM 637 N N . ILE A 1 88 ? 27.223 -9.029 -2.364 1.00 93.50 88 ILE A N 1
ATOM 638 C CA . ILE A 1 88 ? 27.415 -8.104 -1.236 1.00 93.50 88 ILE A CA 1
ATOM 639 C C . ILE A 1 88 ? 26.328 -8.297 -0.171 1.00 93.50 88 ILE A C 1
ATOM 641 O O . ILE A 1 88 ? 26.626 -8.302 1.022 1.00 93.50 88 ILE A O 1
ATOM 645 N N . GLU A 1 89 ? 25.080 -8.510 -0.589 1.00 92.31 89 GLU A N 1
ATOM 646 C CA . GLU A 1 89 ? 23.956 -8.795 0.310 1.00 92.31 89 GLU A CA 1
ATOM 647 C C . GLU A 1 89 ? 24.212 -10.057 1.154 1.00 92.31 89 GLU A C 1
ATOM 649 O O . GLU A 1 89 ? 23.966 -10.067 2.361 1.00 92.31 89 GLU A O 1
ATOM 654 N N . ARG A 1 90 ? 24.792 -11.108 0.554 1.00 91.50 90 ARG A N 1
ATOM 655 C CA . ARG A 1 90 ? 25.154 -12.353 1.263 1.00 91.50 90 ARG A CA 1
ATOM 656 C C . ARG A 1 90 ? 26.198 -12.161 2.360 1.00 91.50 90 ARG A C 1
ATOM 658 O O . ARG A 1 90 ? 26.262 -12.989 3.263 1.00 91.50 90 ARG A O 1
ATOM 665 N N . SER A 1 91 ? 26.972 -11.081 2.314 1.00 92.44 91 SER A N 1
ATOM 666 C CA . SER A 1 91 ? 27.934 -10.720 3.361 1.00 92.44 91 SER A CA 1
ATOM 667 C C . SER A 1 91 ? 27.276 -10.070 4.589 1.00 92.44 91 SER A C 1
ATOM 669 O O . SER A 1 91 ? 27.977 -9.663 5.510 1.00 92.44 91 SER A O 1
ATOM 671 N N . GLY A 1 92 ? 25.940 -9.958 4.623 1.00 92.12 92 GLY A N 1
ATOM 672 C CA . GLY A 1 92 ? 25.172 -9.401 5.744 1.00 92.12 92 GLY A CA 1
ATOM 673 C C . GLY A 1 92 ? 24.818 -7.917 5.599 1.00 92.12 92 GLY A C 1
ATOM 674 O O . GLY A 1 92 ? 24.219 -7.333 6.503 1.00 92.12 92 GLY A O 1
ATOM 675 N N . ILE A 1 93 ? 25.159 -7.293 4.469 1.00 94.56 93 ILE A N 1
ATOM 676 C CA . ILE A 1 93 ? 24.810 -5.901 4.166 1.00 94.56 93 ILE A CA 1
ATOM 677 C C . ILE A 1 93 ? 23.358 -5.842 3.671 1.00 94.56 93 ILE A C 1
ATOM 679 O O . ILE A 1 93 ? 22.936 -6.657 2.853 1.00 94.56 93 ILE A O 1
ATOM 683 N N . LYS A 1 94 ? 22.579 -4.858 4.144 1.00 93.19 94 LYS A N 1
ATOM 684 C CA . LYS A 1 94 ? 21.193 -4.651 3.686 1.00 93.19 94 LYS A CA 1
ATOM 685 C C . LYS A 1 94 ? 21.154 -4.430 2.172 1.00 93.19 94 LYS A C 1
ATOM 687 O O . LYS A 1 94 ? 21.968 -3.671 1.652 1.00 93.19 94 LYS A O 1
ATOM 692 N N . LEU A 1 95 ? 20.156 -5.005 1.500 1.00 90.62 95 LEU A N 1
ATOM 693 C CA . LEU A 1 95 ? 19.995 -4.902 0.047 1.00 90.62 95 LEU A CA 1
ATOM 694 C C . LEU A 1 95 ? 20.076 -3.453 -0.468 1.00 90.62 95 LEU A C 1
ATOM 696 O O . LEU A 1 95 ? 20.802 -3.196 -1.420 1.00 90.62 95 LEU A O 1
ATOM 700 N N . ASP A 1 96 ? 19.413 -2.498 0.191 1.00 92.69 96 ASP A N 1
ATOM 701 C CA . ASP A 1 96 ? 19.442 -1.078 -0.203 1.00 92.69 96 ASP A CA 1
ATOM 702 C C . ASP A 1 96 ? 20.850 -0.471 -0.152 1.00 92.69 96 ASP A C 1
ATOM 704 O O . ASP A 1 96 ? 21.243 0.287 -1.039 1.00 92.69 96 ASP A O 1
ATOM 708 N N . ALA A 1 97 ? 21.645 -0.852 0.852 1.00 92.81 97 ALA A N 1
ATOM 709 C CA . ALA A 1 97 ? 23.034 -0.422 0.965 1.00 92.81 97 ALA A CA 1
ATOM 710 C C . ALA A 1 97 ? 23.921 -1.103 -0.088 1.00 92.81 97 ALA A C 1
ATOM 712 O O . ALA A 1 97 ? 24.759 -0.444 -0.698 1.00 92.81 97 ALA A O 1
ATOM 713 N N . ALA A 1 98 ? 23.709 -2.397 -0.352 1.00 94.06 98 ALA A N 1
ATOM 714 C CA . ALA A 1 98 ? 24.419 -3.122 -1.405 1.00 94.06 98 ALA A CA 1
ATOM 715 C C . ALA A 1 98 ? 24.152 -2.510 -2.793 1.00 94.06 98 ALA A C 1
ATOM 717 O O . ALA A 1 98 ? 25.095 -2.277 -3.549 1.00 94.06 98 ALA A O 1
ATOM 718 N N . MET A 1 99 ? 22.889 -2.179 -3.095 1.00 92.69 99 MET A N 1
ATOM 719 C CA . MET A 1 99 ? 22.502 -1.459 -4.312 1.00 92.69 99 MET A CA 1
ATOM 720 C C . MET A 1 99 ? 23.233 -0.116 -4.417 1.00 92.69 99 MET A C 1
ATOM 722 O O . MET A 1 99 ? 23.852 0.145 -5.444 1.00 92.69 99 MET A O 1
ATOM 726 N N . GLY A 1 100 ? 23.235 0.695 -3.351 1.00 92.81 100 GLY A N 1
ATOM 727 C CA . GLY A 1 100 ? 23.908 2.000 -3.333 1.00 92.81 100 GLY A CA 1
ATOM 728 C C . GLY A 1 100 ? 25.429 1.930 -3.527 1.00 92.81 100 GLY A C 1
ATOM 729 O O . GLY A 1 100 ? 25.999 2.750 -4.248 1.00 92.81 100 GLY A O 1
ATOM 730 N N . ILE A 1 101 ? 26.099 0.936 -2.937 1.00 94.38 101 ILE A N 1
ATOM 731 C CA . ILE A 1 101 ? 27.553 0.746 -3.088 1.00 94.38 101 ILE A CA 1
ATOM 732 C C . ILE A 1 101 ? 27.908 0.387 -4.535 1.00 94.38 101 ILE A C 1
ATOM 734 O O . ILE A 1 101 ? 28.790 1.007 -5.126 1.00 94.38 101 ILE A O 1
ATOM 738 N N . VAL A 1 102 ? 27.211 -0.592 -5.123 1.00 95.00 102 VAL A N 1
ATOM 739 C CA . VAL A 1 102 ? 27.470 -1.029 -6.506 1.00 95.00 102 VAL A CA 1
ATOM 740 C C . VAL A 1 102 ? 27.156 0.091 -7.494 1.00 95.00 102 VAL A C 1
ATOM 742 O O . VAL A 1 102 ? 27.963 0.371 -8.378 1.00 95.00 102 VAL A O 1
ATOM 745 N N . LEU A 1 103 ? 26.023 0.768 -7.294 1.00 93.12 103 LEU A N 1
ATOM 746 C CA . LEU A 1 103 ? 25.582 1.923 -8.069 1.00 93.12 103 LEU A CA 1
ATOM 747 C C . LEU A 1 103 ? 26.650 3.023 -8.123 1.00 93.12 103 LEU A C 1
ATOM 749 O O . LEU A 1 103 ? 27.080 3.425 -9.203 1.00 93.12 103 LEU A O 1
ATOM 753 N N . THR A 1 104 ? 27.087 3.503 -6.957 1.00 94.25 104 THR A N 1
ATOM 754 C CA . THR A 1 104 ? 28.026 4.631 -6.857 1.00 94.25 104 THR A CA 1
ATOM 755 C C . THR A 1 104 ? 29.404 4.281 -7.414 1.00 94.25 104 THR A C 1
ATOM 757 O O . THR A 1 104 ? 29.980 5.082 -8.151 1.00 94.25 104 THR A O 1
ATOM 760 N N . ALA A 1 105 ? 29.905 3.072 -7.140 1.00 94.88 105 ALA A N 1
ATOM 761 C CA . ALA A 1 105 ? 31.177 2.598 -7.675 1.00 94.88 105 ALA A CA 1
ATOM 762 C C . ALA A 1 105 ? 31.140 2.456 -9.203 1.00 94.88 105 ALA A C 1
ATOM 764 O O . ALA A 1 105 ? 32.042 2.938 -9.891 1.00 94.88 105 ALA A O 1
ATOM 765 N N . ALA A 1 106 ? 30.086 1.837 -9.745 1.00 93.31 106 ALA A N 1
ATOM 766 C CA . ALA A 1 106 ? 29.951 1.647 -11.182 1.00 93.31 106 ALA A CA 1
ATOM 767 C C . ALA A 1 106 ? 29.777 2.981 -11.914 1.00 93.31 106 ALA A C 1
ATOM 769 O O . ALA A 1 106 ? 30.426 3.205 -12.933 1.00 93.31 106 ALA A O 1
ATOM 770 N N . PHE A 1 107 ? 28.966 3.892 -11.369 1.00 90.75 107 PHE A N 1
ATOM 771 C CA . PHE A 1 107 ? 28.773 5.216 -11.951 1.00 90.75 107 PHE A CA 1
ATOM 772 C C . PHE A 1 107 ? 30.076 6.022 -11.990 1.00 90.75 107 PHE A C 1
ATOM 774 O O . PHE A 1 107 ? 30.440 6.543 -13.044 1.00 90.75 107 PHE A O 1
ATOM 781 N N . ALA A 1 108 ? 30.809 6.081 -10.871 1.00 93.50 108 ALA A N 1
ATOM 782 C CA . ALA A 1 108 ? 32.080 6.796 -10.791 1.00 93.50 108 ALA A CA 1
ATOM 783 C C . ALA A 1 108 ? 33.121 6.222 -11.764 1.00 93.50 108 ALA A C 1
ATOM 785 O O . ALA A 1 108 ? 33.784 6.976 -12.477 1.00 93.50 108 ALA A O 1
ATOM 786 N N . LEU A 1 109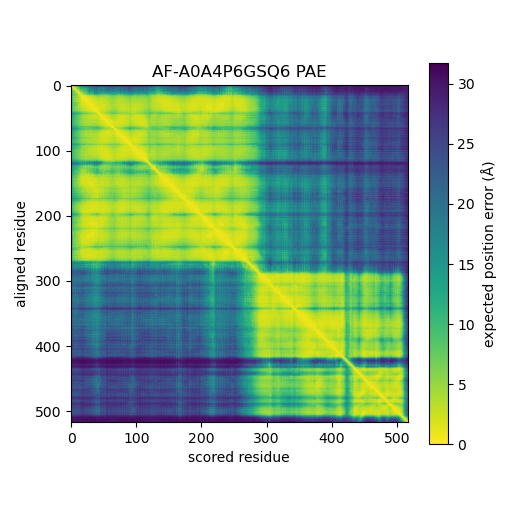 ? 33.231 4.892 -11.840 1.00 93.12 109 LEU A N 1
ATOM 787 C CA . LEU A 1 109 ? 34.162 4.224 -12.747 1.00 93.12 109 LEU A CA 1
ATOM 788 C C . LEU A 1 109 ? 33.776 4.425 -14.220 1.00 93.12 109 LEU A C 1
ATOM 790 O O . LEU A 1 109 ? 34.635 4.732 -15.043 1.00 93.12 109 LEU A O 1
ATOM 794 N N . GLY A 1 110 ? 32.489 4.289 -14.551 1.00 90.00 110 GLY A N 1
ATOM 795 C CA . GLY A 1 110 ? 31.983 4.490 -15.908 1.00 90.00 110 GLY A CA 1
ATOM 796 C C . GLY A 1 110 ? 32.219 5.919 -16.386 1.00 90.00 110 GLY A C 1
ATOM 797 O O . GLY A 1 110 ? 32.734 6.129 -17.483 1.00 90.00 110 GLY A O 1
ATOM 798 N N . LEU A 1 111 ? 31.937 6.902 -15.526 1.00 87.56 111 LEU A N 1
ATOM 799 C CA . LEU A 1 111 ? 32.191 8.308 -15.816 1.00 87.56 111 LEU A CA 1
ATOM 800 C C . LEU A 1 111 ? 33.687 8.608 -15.970 1.00 87.56 111 LEU A C 1
ATOM 802 O O . LEU A 1 111 ? 34.065 9.329 -16.891 1.00 87.56 111 LEU A O 1
ATOM 806 N N . ALA A 1 112 ? 34.544 8.032 -15.120 1.00 90.44 112 ALA A N 1
ATOM 807 C CA . ALA A 1 112 ? 35.993 8.182 -15.234 1.00 90.44 112 ALA A CA 1
ATOM 808 C C . ALA A 1 112 ? 36.511 7.647 -16.578 1.00 90.44 112 ALA A C 1
ATOM 810 O O . ALA A 1 112 ? 37.273 8.336 -17.256 1.00 90.44 112 ALA A O 1
ATOM 811 N N . ILE A 1 113 ? 36.049 6.467 -17.008 1.00 89.19 113 ILE A N 1
ATOM 812 C CA . ILE A 1 113 ? 36.411 5.897 -18.313 1.00 89.19 113 ILE A CA 1
ATOM 813 C C . ILE A 1 113 ? 35.957 6.822 -19.447 1.00 89.19 113 ILE A C 1
ATOM 815 O O . ILE A 1 113 ? 36.771 7.188 -20.293 1.00 89.19 113 ILE A O 1
ATOM 819 N N . ILE A 1 114 ? 34.689 7.247 -19.452 1.00 85.50 114 ILE A N 1
ATOM 820 C CA . ILE A 1 114 ? 34.152 8.127 -20.503 1.00 85.50 114 ILE A CA 1
ATOM 821 C C . ILE A 1 114 ? 34.915 9.459 -20.542 1.00 85.50 114 ILE A C 1
ATOM 823 O O . ILE A 1 114 ? 35.250 9.945 -21.622 1.00 85.50 114 ILE A O 1
ATOM 827 N N . SER A 1 115 ? 35.256 10.023 -19.380 1.00 86.00 115 SER A N 1
ATOM 828 C CA . SER A 1 115 ? 36.002 11.280 -19.277 1.00 86.00 115 SER A CA 1
ATOM 829 C C . SER A 1 115 ? 37.430 11.185 -19.823 1.00 86.00 115 SER A C 1
ATOM 831 O O . SER A 1 115 ? 37.946 12.181 -20.333 1.00 86.00 115 SER A O 1
ATOM 833 N N . ILE A 1 116 ? 38.083 10.027 -19.690 1.00 86.12 116 ILE A N 1
ATOM 834 C CA . ILE A 1 116 ? 39.449 9.804 -20.187 1.00 86.12 116 ILE A CA 1
ATOM 835 C C . ILE A 1 116 ? 39.426 9.524 -21.689 1.00 86.12 116 ILE A C 1
ATOM 837 O O . ILE A 1 116 ? 40.193 10.111 -22.447 1.00 86.12 116 ILE A O 1
ATOM 841 N N . VAL A 1 117 ? 38.538 8.626 -22.110 1.00 82.50 117 VAL A N 1
ATOM 842 C CA . VAL A 1 117 ? 38.479 8.107 -23.480 1.00 82.50 117 VAL A CA 1
ATOM 843 C C . VAL A 1 117 ? 37.874 9.128 -24.444 1.00 82.50 117 VAL A C 1
ATOM 845 O O . VAL A 1 117 ? 38.232 9.133 -25.618 1.00 82.50 117 VAL A O 1
ATOM 848 N N . LYS A 1 118 ? 36.981 9.999 -23.947 1.00 80.19 118 LYS A N 1
ATOM 849 C CA . LYS A 1 118 ? 36.216 10.986 -24.729 1.00 80.19 118 LYS A CA 1
ATOM 850 C C . LYS A 1 118 ? 35.657 10.384 -26.029 1.00 80.19 118 LYS A C 1
ATOM 852 O O . LYS A 1 118 ? 35.999 10.854 -27.117 1.00 80.19 118 LYS A O 1
ATOM 857 N N . PRO A 1 119 ? 34.832 9.325 -25.935 1.00 68.12 119 PRO A N 1
ATOM 858 C CA . PRO A 1 119 ? 34.302 8.647 -27.108 1.00 68.12 119 PRO A CA 1
ATOM 859 C C . PRO A 1 119 ? 33.487 9.619 -27.971 1.00 68.12 119 PRO A C 1
ATOM 861 O O . PRO A 1 119 ? 32.517 10.225 -27.517 1.00 68.12 119 PRO A O 1
ATOM 864 N N . THR A 1 120 ? 33.879 9.762 -29.234 1.00 64.31 120 THR A N 1
ATOM 865 C CA . THR A 1 120 ? 33.103 10.488 -30.244 1.00 64.31 120 THR A CA 1
ATOM 866 C C . THR A 1 120 ? 31.752 9.799 -30.432 1.00 64.31 120 THR A C 1
ATOM 868 O O . THR A 1 120 ? 31.723 8.619 -30.773 1.00 64.31 120 THR A O 1
ATOM 871 N N . GLY A 1 121 ? 30.650 10.522 -30.202 1.00 63.00 121 GLY A N 1
ATOM 872 C CA . GLY A 1 121 ? 29.281 10.025 -30.405 1.00 63.00 121 GLY A CA 1
ATOM 873 C C . GLY A 1 121 ? 28.497 9.655 -29.139 1.00 63.00 121 GLY A C 1
ATOM 874 O O . GLY A 1 121 ? 27.302 9.403 -29.244 1.00 63.00 121 GLY A O 1
ATOM 875 N N . ILE A 1 122 ? 29.108 9.664 -27.946 1.00 67.12 122 ILE A N 1
ATOM 876 C CA . ILE A 1 122 ? 28.382 9.445 -26.680 1.00 67.12 122 ILE A CA 1
ATOM 877 C C . ILE A 1 122 ? 28.266 10.777 -25.938 1.00 67.12 122 ILE A C 1
ATOM 879 O O . ILE A 1 122 ? 29.204 11.206 -25.266 1.00 67.12 122 ILE A O 1
ATOM 883 N N . ASP A 1 123 ? 27.109 11.430 -26.052 1.00 71.38 123 ASP A N 1
ATOM 884 C CA . ASP A 1 123 ? 26.794 12.612 -25.251 1.00 71.38 123 ASP A CA 1
ATOM 885 C C . ASP A 1 123 ? 26.136 12.196 -23.929 1.00 71.38 123 ASP A C 1
ATOM 887 O O . ASP A 1 123 ? 25.059 11.595 -23.895 1.00 71.38 123 ASP A O 1
ATOM 891 N N . LEU A 1 124 ? 26.790 12.540 -22.820 1.00 71.62 124 LEU A N 1
ATOM 892 C CA . LEU A 1 124 ? 26.299 12.259 -21.477 1.00 71.62 124 LEU A CA 1
ATOM 893 C C . LEU A 1 124 ? 24.945 12.922 -21.211 1.00 71.62 124 LEU A C 1
ATOM 895 O O . LEU A 1 124 ? 24.089 12.318 -20.565 1.00 71.62 124 LEU A O 1
ATOM 899 N N . PHE A 1 125 ? 24.733 14.139 -21.720 1.00 72.56 125 PHE A N 1
ATOM 900 C CA . PHE A 1 125 ? 23.457 14.834 -21.560 1.00 72.56 125 PHE A CA 1
ATOM 901 C C . PHE A 1 125 ? 22.338 14.101 -22.290 1.00 72.56 125 PHE A C 1
ATOM 903 O O . PHE A 1 125 ? 21.244 13.963 -21.743 1.00 72.56 125 PHE A O 1
ATOM 910 N N . HIS A 1 126 ? 22.627 13.559 -23.472 1.00 72.25 126 HIS A N 1
ATOM 911 C CA . HIS A 1 126 ? 21.671 12.764 -24.232 1.00 72.25 126 HIS A CA 1
ATOM 912 C C . HIS A 1 126 ? 21.329 11.441 -23.532 1.00 72.25 126 HIS A C 1
ATOM 914 O O . HIS A 1 126 ? 20.166 11.063 -23.479 1.00 72.25 126 HIS A O 1
ATOM 920 N N . VAL A 1 127 ? 22.302 10.770 -22.910 1.00 74.19 127 VAL A N 1
ATOM 921 C CA . VAL A 1 127 ? 22.054 9.538 -22.134 1.00 74.19 127 VAL A CA 1
ATOM 922 C C . VAL A 1 127 ? 21.247 9.811 -20.852 1.00 74.19 127 VAL A C 1
ATOM 924 O O . VAL A 1 127 ? 20.405 9.003 -20.451 1.00 74.19 127 VAL A O 1
ATOM 927 N N . LEU A 1 128 ? 21.484 10.952 -20.196 1.00 73.88 128 LEU A N 1
ATOM 928 C CA . LEU A 1 128 ? 20.809 11.324 -18.947 1.00 73.88 128 LEU A CA 1
ATOM 929 C C . LEU A 1 128 ? 19.374 11.820 -19.174 1.00 73.88 128 LEU A C 1
ATOM 931 O O . LEU A 1 128 ? 18.463 11.399 -18.456 1.00 73.88 128 LEU A O 1
ATOM 935 N N . LEU A 1 129 ? 19.181 12.715 -20.149 1.00 70.00 129 LEU A N 1
ATOM 936 C CA . LEU A 1 129 ? 17.911 13.406 -20.403 1.00 70.00 129 LEU A CA 1
ATOM 937 C C . LEU A 1 129 ? 17.068 12.749 -21.503 1.00 70.00 129 LEU A C 1
ATOM 939 O O . LEU A 1 129 ? 15.847 12.900 -21.483 1.00 70.00 129 LEU A O 1
ATOM 943 N N . GLY A 1 130 ? 17.705 12.016 -22.421 1.00 75.62 130 GLY A N 1
ATOM 944 C CA . GLY A 1 130 ? 17.071 11.414 -23.590 1.00 75.62 130 GLY A CA 1
ATOM 945 C C . GLY A 1 130 ? 16.603 12.425 -24.635 1.00 75.62 130 GLY A C 1
ATOM 946 O O . GLY A 1 130 ? 16.470 13.620 -24.369 1.00 75.62 130 GLY A O 1
ATOM 947 N N . ASN A 1 131 ? 16.297 11.935 -25.837 1.00 80.81 131 ASN A N 1
ATOM 948 C CA . ASN A 1 131 ? 15.576 12.706 -26.847 1.00 80.81 131 ASN A CA 1
ATOM 949 C C . ASN A 1 131 ? 14.510 11.847 -27.535 1.00 80.81 131 ASN A C 1
ATOM 951 O O . ASN A 1 131 ? 14.730 11.304 -28.615 1.00 80.81 131 ASN A O 1
ATOM 955 N N . VAL A 1 132 ? 13.321 11.795 -26.932 1.00 80.88 132 VAL A N 1
ATOM 956 C CA . VAL A 1 132 ? 12.169 11.039 -27.462 1.00 80.88 132 VAL A CA 1
ATOM 957 C C . VAL A 1 132 ? 11.826 11.414 -28.905 1.00 80.88 132 VAL A C 1
ATOM 959 O O . VAL A 1 132 ? 11.373 10.574 -29.672 1.00 80.88 132 VAL A O 1
ATOM 962 N N . LEU A 1 133 ? 12.012 12.684 -29.272 1.00 77.75 133 LEU A N 1
ATOM 963 C CA . LEU A 1 133 ? 11.625 13.205 -30.583 1.00 77.75 133 LEU A CA 1
ATOM 964 C C . LEU A 1 133 ? 12.684 12.928 -31.663 1.00 77.75 133 LEU A C 1
ATOM 966 O O . LEU A 1 133 ? 12.410 13.132 -32.839 1.00 77.75 133 LEU A O 1
ATOM 970 N N . GLY A 1 134 ? 13.888 12.493 -31.279 1.00 76.44 134 GLY A N 1
ATOM 971 C CA . GLY A 1 134 ? 15.009 12.218 -32.185 1.00 76.44 134 GLY A CA 1
ATOM 972 C C . GLY A 1 134 ? 15.269 10.733 -32.430 1.00 76.44 134 GLY A C 1
ATOM 973 O O . GLY A 1 134 ? 16.354 10.387 -32.887 1.00 76.44 134 GLY A O 1
ATOM 974 N N . VAL A 1 135 ? 14.314 9.866 -32.090 1.00 82.69 135 VAL A N 1
ATOM 975 C CA . VAL A 1 135 ? 14.424 8.411 -32.245 1.00 82.69 135 VAL A CA 1
ATOM 976 C C . VAL A 1 135 ? 14.522 8.042 -33.726 1.00 82.69 135 VAL A C 1
ATOM 978 O O . VAL A 1 135 ? 13.693 8.464 -34.533 1.00 82.69 135 VAL A O 1
ATOM 981 N N . SER A 1 136 ? 15.514 7.225 -34.089 1.00 83.50 136 SER A N 1
ATOM 982 C CA . SER A 1 136 ? 15.625 6.693 -35.449 1.00 83.50 136 SER A CA 1
ATOM 983 C C . SER A 1 136 ? 14.685 5.500 -35.674 1.00 83.50 136 SER A C 1
ATOM 985 O O . SER A 1 136 ? 14.281 4.812 -34.737 1.00 83.50 136 SER A O 1
ATOM 987 N N . ALA A 1 137 ? 14.371 5.188 -36.936 1.00 83.56 137 ALA A N 1
ATOM 988 C CA . ALA A 1 137 ? 13.562 4.010 -37.268 1.00 83.56 137 ALA A CA 1
ATOM 989 C C . ALA A 1 137 ? 14.196 2.694 -36.769 1.00 83.56 137 ALA A C 1
ATOM 991 O O . ALA A 1 137 ? 13.480 1.790 -36.342 1.00 83.56 137 ALA A O 1
ATOM 992 N N . ALA A 1 138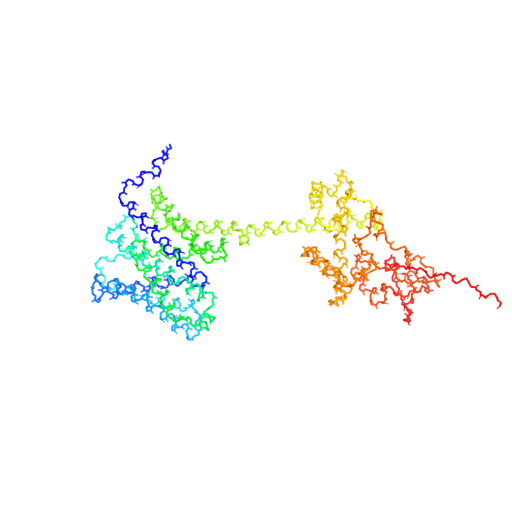 ? 15.532 2.612 -36.764 1.00 82.88 138 ALA A N 1
ATOM 993 C CA . ALA A 1 138 ? 16.256 1.469 -36.216 1.00 82.88 138 ALA A CA 1
ATOM 994 C C . ALA A 1 138 ? 16.082 1.372 -34.689 1.00 82.88 138 ALA A C 1
ATOM 996 O O . ALA A 1 138 ? 15.843 0.287 -34.165 1.00 82.88 138 ALA A O 1
ATOM 997 N N . ASP A 1 139 ? 16.138 2.493 -33.965 1.00 84.12 139 ASP A N 1
ATOM 998 C CA . ASP A 1 139 ? 15.921 2.518 -32.510 1.00 84.12 139 ASP A CA 1
ATOM 999 C C . ASP A 1 139 ? 14.487 2.127 -32.143 1.00 84.12 139 ASP A C 1
ATOM 1001 O O . ASP A 1 139 ? 14.268 1.412 -31.162 1.00 84.12 139 ASP A O 1
ATOM 1005 N N . LEU A 1 140 ? 13.506 2.543 -32.951 1.00 89.06 140 LEU A N 1
ATOM 1006 C CA . LEU A 1 140 ? 12.114 2.131 -32.797 1.00 89.06 140 LEU A CA 1
ATOM 1007 C C . LEU A 1 140 ? 11.956 0.615 -32.988 1.00 89.06 140 LEU A C 1
ATOM 1009 O O . LEU A 1 140 ? 11.298 -0.026 -32.168 1.00 89.06 140 LEU A O 1
ATOM 1013 N N . GLU A 1 141 ? 12.573 0.029 -34.019 1.00 89.81 141 GLU A N 1
ATOM 1014 C CA . GLU A 1 141 ? 12.526 -1.420 -34.262 1.00 89.81 141 GLU A CA 1
ATOM 1015 C C . GLU A 1 141 ? 13.168 -2.206 -33.108 1.00 89.81 141 GLU A C 1
ATOM 1017 O O . GLU A 1 141 ? 12.535 -3.104 -32.544 1.00 89.81 141 GLU A O 1
ATOM 1022 N N . HIS A 1 142 ? 14.377 -1.823 -32.680 1.00 88.62 142 HIS A N 1
ATOM 1023 C CA . HIS A 1 142 ? 15.050 -2.455 -31.542 1.00 88.62 142 HIS A CA 1
ATOM 1024 C C . HIS A 1 142 ? 14.235 -2.316 -30.250 1.00 88.62 142 HIS A C 1
ATOM 1026 O O . HIS A 1 142 ? 14.123 -3.273 -29.476 1.00 88.62 142 HIS A O 1
ATOM 1032 N N . THR A 1 143 ? 13.610 -1.153 -30.037 1.00 90.94 143 THR A N 1
ATOM 1033 C CA . THR A 1 143 ? 12.746 -0.904 -28.878 1.00 90.94 143 THR A CA 1
ATOM 1034 C C . THR A 1 143 ? 11.501 -1.776 -28.910 1.00 90.94 143 THR A C 1
ATOM 1036 O O . THR A 1 143 ? 11.168 -2.399 -27.900 1.00 90.94 143 THR A O 1
ATOM 1039 N N . ALA A 1 144 ? 10.834 -1.878 -30.059 1.00 93.38 144 ALA A N 1
ATOM 1040 C CA . ALA A 1 144 ? 9.645 -2.700 -30.226 1.00 93.38 144 ALA A CA 1
ATOM 1041 C C . ALA A 1 144 ? 9.945 -4.186 -30.002 1.00 93.38 144 ALA A C 1
ATOM 1043 O O . ALA A 1 144 ? 9.243 -4.837 -29.225 1.00 93.38 144 ALA A O 1
ATOM 1044 N N . VAL A 1 145 ? 11.018 -4.708 -30.608 1.00 94.50 145 VAL A N 1
ATOM 1045 C CA . VAL A 1 145 ? 11.441 -6.107 -30.439 1.00 94.50 145 VAL A CA 1
ATOM 1046 C C . VAL A 1 145 ? 11.834 -6.389 -28.988 1.00 94.50 145 VAL A C 1
ATOM 1048 O O . VAL A 1 145 ? 11.364 -7.368 -28.405 1.00 94.50 145 VAL A O 1
ATOM 1051 N N . GLY A 1 146 ? 12.636 -5.518 -28.369 1.00 93.12 146 GLY A N 1
ATOM 1052 C CA . GLY A 1 146 ? 13.057 -5.669 -26.974 1.00 93.12 146 GLY A CA 1
ATOM 1053 C C . GLY A 1 146 ? 11.878 -5.646 -26.000 1.00 93.12 146 GLY A C 1
ATOM 1054 O O . GLY A 1 146 ? 11.746 -6.528 -25.150 1.00 93.12 146 GLY A O 1
ATOM 1055 N N . CYS A 1 147 ? 10.967 -4.685 -26.165 1.00 94.50 147 CYS A N 1
ATOM 1056 C CA . CYS A 1 147 ? 9.753 -4.578 -25.362 1.00 94.50 147 CYS A CA 1
ATOM 1057 C C . CYS A 1 147 ? 8.840 -5.801 -25.528 1.00 94.50 147 CYS A C 1
ATOM 1059 O O . CYS A 1 147 ? 8.349 -6.345 -24.535 1.00 94.50 147 CYS A O 1
ATOM 1061 N N . ALA A 1 148 ? 8.638 -6.263 -26.764 1.00 96.00 148 ALA A N 1
ATOM 1062 C CA . ALA A 1 148 ? 7.837 -7.448 -27.050 1.00 96.00 148 ALA A CA 1
ATOM 1063 C C . ALA A 1 148 ? 8.438 -8.704 -26.403 1.00 96.00 148 ALA A C 1
ATOM 1065 O O . ALA A 1 148 ? 7.711 -9.463 -25.762 1.00 96.00 148 ALA A O 1
ATOM 1066 N N . LEU A 1 149 ? 9.759 -8.893 -26.496 1.00 96.31 149 LEU A N 1
ATOM 1067 C CA . LEU A 1 149 ? 10.467 -10.013 -25.874 1.00 96.31 149 LEU A CA 1
ATOM 1068 C C . LEU A 1 149 ? 10.317 -9.997 -24.346 1.00 96.31 149 LEU A C 1
ATOM 1070 O O . LEU A 1 149 ? 10.018 -11.030 -23.740 1.00 96.31 149 LEU A O 1
ATOM 1074 N N . VAL A 1 150 ? 10.492 -8.831 -23.717 1.00 96.25 150 VAL A N 1
ATOM 1075 C CA . VAL A 1 150 ? 10.341 -8.669 -22.264 1.00 96.25 150 VAL A CA 1
ATOM 1076 C C . VAL A 1 150 ? 8.915 -9.004 -21.834 1.00 96.25 150 VAL A C 1
ATOM 1078 O O . VAL A 1 150 ? 8.727 -9.837 -20.947 1.00 96.25 150 VAL A O 1
ATOM 1081 N N . LEU A 1 151 ? 7.903 -8.411 -22.476 1.00 96.44 151 LEU A N 1
ATOM 1082 C CA . LEU A 1 151 ? 6.500 -8.666 -22.142 1.00 96.44 151 LEU A CA 1
ATOM 1083 C C . LEU A 1 151 ? 6.105 -10.124 -22.377 1.00 96.44 151 LEU A C 1
ATOM 1085 O O . LEU A 1 151 ? 5.437 -10.710 -21.526 1.00 96.44 151 LEU A O 1
ATOM 1089 N N . ALA A 1 152 ? 6.540 -10.724 -23.487 1.00 97.06 152 ALA A N 1
ATOM 1090 C CA . ALA A 1 152 ? 6.291 -12.130 -23.780 1.00 97.06 152 ALA A CA 1
ATOM 1091 C C . ALA A 1 152 ? 6.911 -13.030 -22.706 1.00 97.06 152 ALA A C 1
ATOM 1093 O O . ALA A 1 152 ? 6.244 -13.919 -22.183 1.00 97.06 152 ALA A O 1
ATOM 1094 N N . THR A 1 153 ? 8.154 -12.758 -22.305 1.00 96.62 153 THR A N 1
ATOM 1095 C CA . THR A 1 153 ? 8.838 -13.525 -21.255 1.00 96.62 153 THR A CA 1
ATOM 1096 C C . THR A 1 153 ? 8.129 -13.381 -19.907 1.00 96.62 153 THR A C 1
ATOM 1098 O O . THR A 1 153 ? 7.895 -14.378 -19.224 1.00 96.62 153 THR A O 1
ATOM 1101 N N . VAL A 1 154 ? 7.716 -12.164 -19.536 1.00 96.25 154 VAL A N 1
ATOM 1102 C CA . VAL A 1 154 ? 6.933 -11.921 -18.313 1.00 96.25 154 VAL A CA 1
ATOM 1103 C C . VAL A 1 154 ? 5.591 -12.653 -18.362 1.00 96.25 154 VAL A C 1
ATOM 1105 O O . VAL A 1 154 ? 5.194 -13.238 -17.357 1.00 96.25 154 VAL A O 1
ATOM 1108 N N . ALA A 1 155 ? 4.904 -12.657 -19.506 1.00 95.50 155 ALA A N 1
ATOM 1109 C CA . ALA A 1 155 ? 3.630 -13.349 -19.677 1.00 95.50 155 ALA A CA 1
ATOM 1110 C C . ALA A 1 155 ? 3.786 -14.876 -19.573 1.00 95.50 155 ALA A C 1
ATOM 1112 O O . ALA A 1 155 ? 3.022 -15.526 -18.858 1.00 95.50 155 ALA A O 1
ATOM 1113 N N . LEU A 1 156 ? 4.808 -15.443 -20.224 1.00 96.44 156 LEU A N 1
ATOM 1114 C CA . LEU A 1 156 ? 5.108 -16.878 -20.198 1.00 96.44 156 LEU A CA 1
ATOM 1115 C C . LEU A 1 156 ? 5.505 -17.355 -18.795 1.00 96.44 156 LEU A C 1
ATOM 1117 O O . LEU A 1 156 ? 5.024 -18.388 -18.330 1.00 96.44 156 LEU A O 1
ATOM 1121 N N . LEU A 1 157 ? 6.342 -16.590 -18.087 1.00 95.12 157 LEU A N 1
ATOM 1122 C CA . LEU A 1 157 ? 6.802 -16.925 -16.738 1.00 95.12 157 LEU A CA 1
ATOM 1123 C C . LEU A 1 157 ? 5.933 -16.311 -15.629 1.00 95.12 157 LEU A C 1
ATOM 1125 O O . LEU A 1 157 ? 6.312 -16.375 -14.458 1.00 95.12 157 LEU A O 1
ATOM 1129 N N . PHE A 1 158 ? 4.757 -15.763 -15.956 1.00 94.12 158 PHE A N 1
ATOM 1130 C CA . PHE A 1 158 ? 3.941 -14.978 -15.023 1.00 94.12 158 PHE A CA 1
ATOM 1131 C C . PHE A 1 158 ? 3.664 -15.718 -13.711 1.00 94.12 158 PHE A C 1
ATOM 1133 O O . PHE A 1 158 ? 3.880 -15.170 -12.633 1.00 94.12 158 PHE A O 1
ATOM 1140 N N . ARG A 1 159 ? 3.251 -16.990 -13.784 1.00 91.19 159 ARG A N 1
ATOM 1141 C CA . ARG A 1 159 ? 2.948 -17.804 -12.592 1.00 91.19 159 ARG A CA 1
ATOM 1142 C C . ARG A 1 159 ? 4.183 -18.038 -11.717 1.00 91.19 159 ARG A C 1
ATOM 1144 O O . ARG A 1 159 ? 4.085 -17.951 -10.495 1.00 91.19 159 ARG A O 1
ATOM 1151 N N . GLY A 1 160 ? 5.333 -18.306 -12.338 1.00 93.19 160 GLY A N 1
ATOM 1152 C CA . GLY A 1 160 ? 6.598 -18.526 -11.635 1.00 93.19 160 GLY A CA 1
ATOM 1153 C C . GLY A 1 160 ? 7.109 -17.250 -10.968 1.00 93.19 160 GLY A C 1
ATOM 1154 O O . GLY A 1 160 ? 7.399 -17.257 -9.773 1.00 93.19 160 GLY A O 1
ATOM 1155 N N . LEU A 1 161 ? 7.139 -16.139 -11.714 1.00 92.69 161 LEU A N 1
ATOM 1156 C CA . LEU A 1 161 ? 7.526 -14.819 -11.208 1.00 92.69 161 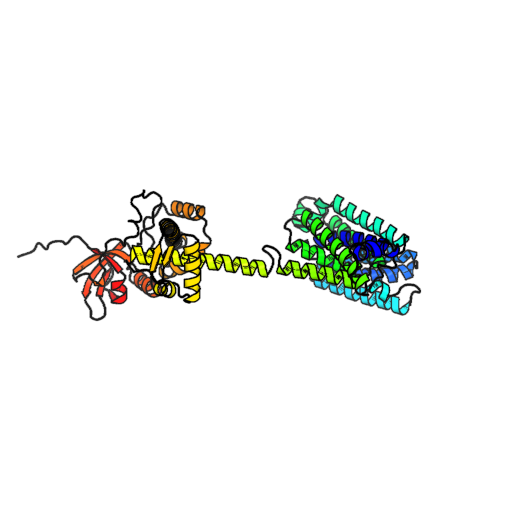LEU A CA 1
ATOM 1157 C C . LEU A 1 161 ? 6.588 -14.340 -10.101 1.00 92.69 161 LEU A C 1
ATOM 1159 O O . LEU A 1 161 ? 7.062 -13.824 -9.091 1.00 92.69 161 LEU A O 1
ATOM 1163 N N . GLN A 1 162 ? 5.276 -14.539 -10.254 1.00 93.94 162 GLN A N 1
ATOM 1164 C CA . GLN A 1 162 ? 4.292 -14.203 -9.232 1.00 93.94 162 GLN A CA 1
ATOM 1165 C C . GLN A 1 162 ? 4.582 -14.967 -7.939 1.00 93.94 162 GLN A C 1
ATOM 1167 O O . GLN A 1 162 ? 4.755 -14.339 -6.897 1.00 93.94 162 GLN A O 1
ATOM 1172 N N . PHE A 1 163 ? 4.657 -16.299 -7.991 1.00 93.25 163 PHE A N 1
ATOM 1173 C CA . PHE A 1 163 ? 4.817 -17.103 -6.780 1.00 93.25 163 PHE A CA 1
ATOM 1174 C C . PHE A 1 163 ? 6.148 -16.803 -6.074 1.00 93.25 163 PHE A C 1
ATOM 1176 O O . PHE A 1 163 ? 6.153 -16.493 -4.884 1.00 93.25 163 PHE A O 1
ATOM 1183 N N . TRP A 1 164 ? 7.252 -16.752 -6.824 1.00 93.88 164 TRP A N 1
ATOM 1184 C CA . TRP A 1 164 ? 8.569 -16.389 -6.290 1.00 93.88 164 TRP A CA 1
ATOM 1185 C C . TRP A 1 164 ? 8.635 -14.965 -5.711 1.00 93.88 164 TRP A C 1
ATOM 1187 O O . TRP A 1 164 ? 9.428 -14.704 -4.804 1.00 93.88 164 TRP A O 1
ATOM 1197 N N . SER A 1 165 ? 7.822 -14.031 -6.218 1.00 91.56 165 SER A N 1
ATOM 1198 C CA . SER A 1 165 ? 7.774 -12.653 -5.707 1.00 91.56 165 SER A CA 1
ATOM 1199 C C . SER A 1 165 ? 7.009 -12.511 -4.397 1.00 91.56 165 SER A C 1
ATOM 1201 O O . SER A 1 165 ? 7.347 -11.627 -3.615 1.00 91.56 165 SER A O 1
ATOM 1203 N N . PHE A 1 166 ? 6.002 -13.352 -4.148 1.00 90.75 166 PHE A N 1
ATOM 1204 C CA . PHE A 1 166 ? 5.237 -13.314 -2.900 1.00 90.75 166 PHE A CA 1
ATOM 1205 C C . PHE A 1 166 ? 5.876 -14.147 -1.790 1.00 90.75 166 PHE A C 1
ATOM 1207 O O . PHE A 1 166 ? 5.917 -13.690 -0.651 1.00 90.75 166 PHE A O 1
ATOM 1214 N N . ASP A 1 167 ? 6.378 -15.340 -2.115 1.00 92.25 167 ASP A N 1
ATOM 1215 C CA . ASP A 1 167 ? 7.046 -16.211 -1.150 1.00 92.25 167 ASP A CA 1
ATOM 1216 C C . ASP A 1 167 ? 8.175 -17.008 -1.831 1.00 92.25 167 ASP A C 1
ATOM 1218 O O . ASP A 1 167 ? 7.933 -18.057 -2.440 1.00 92.25 167 ASP A O 1
ATOM 1222 N N . PRO A 1 168 ? 9.430 -16.527 -1.758 1.00 88.88 168 PRO A N 1
ATOM 1223 C CA . PRO A 1 168 ? 10.557 -17.224 -2.365 1.00 88.88 168 PRO A CA 1
ATOM 1224 C C . PRO A 1 168 ? 10.877 -18.556 -1.669 1.00 88.88 168 PRO A C 1
ATOM 1226 O O . PRO A 1 168 ? 11.413 -19.449 -2.326 1.00 88.88 168 PRO A O 1
ATOM 1229 N N . VAL A 1 169 ? 10.550 -18.711 -0.379 1.00 90.62 169 VAL A N 1
ATOM 1230 C CA . VAL A 1 169 ? 10.820 -19.939 0.387 1.00 90.62 169 VAL A CA 1
ATOM 1231 C C . VAL A 1 169 ? 9.803 -21.011 0.010 1.00 90.62 169 VAL A C 1
ATOM 1233 O O . VAL A 1 169 ? 10.193 -22.114 -0.371 1.00 90.62 169 VAL A O 1
ATOM 1236 N N . ALA A 1 170 ? 8.509 -20.681 0.011 1.00 91.88 170 ALA A N 1
ATOM 1237 C CA . ALA A 1 170 ? 7.468 -21.601 -0.438 1.00 91.88 170 ALA A CA 1
ATOM 1238 C C . ALA A 1 170 ? 7.627 -21.970 -1.919 1.00 91.88 170 ALA A C 1
ATOM 1240 O O . ALA A 1 170 ? 7.431 -23.129 -2.279 1.00 91.88 170 ALA A O 1
ATOM 1241 N N . ALA A 1 171 ? 8.050 -21.031 -2.774 1.00 91.19 171 ALA A N 1
ATOM 1242 C CA . ALA A 1 171 ? 8.365 -21.334 -4.169 1.00 91.19 171 ALA A CA 1
ATOM 1243 C C . ALA A 1 171 ? 9.506 -22.361 -4.290 1.00 91.19 171 ALA A C 1
ATOM 1245 O O . ALA A 1 171 ? 9.420 -23.278 -5.108 1.00 91.19 171 ALA A O 1
ATOM 1246 N N . GLN A 1 172 ? 10.548 -22.250 -3.458 1.00 91.94 172 GLN A N 1
ATOM 1247 C CA . GLN A 1 172 ? 11.655 -23.209 -3.442 1.00 91.94 172 GLN A CA 1
ATOM 1248 C C . GLN A 1 172 ? 11.206 -24.597 -2.965 1.00 91.94 172 GLN A C 1
ATOM 1250 O O . GLN A 1 172 ? 11.582 -25.597 -3.572 1.00 91.94 172 GLN A O 1
ATOM 1255 N N . VAL A 1 173 ? 10.371 -24.661 -1.923 1.00 94.56 173 VAL A N 1
ATOM 1256 C CA . VAL A 1 173 ? 9.794 -25.922 -1.422 1.00 94.56 173 VAL A CA 1
ATOM 1257 C C . VAL A 1 173 ? 8.872 -26.566 -2.463 1.00 94.56 173 VAL A C 1
ATOM 1259 O O . VAL A 1 173 ? 8.886 -27.781 -2.627 1.00 94.56 173 VAL A O 1
ATOM 1262 N N . ALA A 1 174 ? 8.131 -25.763 -3.228 1.00 91.81 174 ALA A N 1
ATOM 1263 C CA . ALA A 1 174 ? 7.287 -26.224 -4.329 1.00 91.81 174 ALA A CA 1
ATOM 1264 C C . ALA A 1 174 ? 8.072 -26.685 -5.578 1.00 91.81 174 ALA A C 1
ATOM 1266 O O . ALA A 1 174 ? 7.462 -27.039 -6.586 1.00 91.81 174 ALA A O 1
ATOM 1267 N N . GLY A 1 175 ? 9.410 -26.669 -5.540 1.00 92.12 175 GLY A N 1
ATOM 1268 C CA . GLY A 1 175 ? 10.271 -27.143 -6.625 1.00 92.12 175 GLY A CA 1
ATOM 1269 C C . GLY A 1 175 ? 10.522 -26.127 -7.743 1.00 92.12 175 GLY A C 1
ATOM 1270 O O . GLY A 1 175 ? 11.076 -26.492 -8.780 1.00 92.12 175 GLY A O 1
ATOM 1271 N N . LEU A 1 176 ? 10.150 -24.852 -7.570 1.00 93.19 176 LEU A N 1
ATOM 1272 C CA . LEU A 1 176 ? 10.472 -23.822 -8.560 1.00 93.19 176 LEU A CA 1
ATOM 1273 C C . LEU A 1 176 ? 11.971 -23.483 -8.528 1.00 93.19 176 LEU A C 1
ATOM 1275 O O . LEU A 1 176 ? 12.547 -23.307 -7.449 1.00 93.19 176 LEU A O 1
ATOM 1279 N N . PRO A 1 177 ? 12.614 -23.297 -9.696 1.00 92.44 177 PRO A N 1
ATOM 1280 C CA . PRO A 1 177 ? 14.019 -22.917 -9.772 1.00 92.44 177 PRO A CA 1
ATOM 1281 C C . PRO A 1 177 ? 14.192 -21.426 -9.434 1.00 92.44 177 PRO A C 1
ATOM 1283 O O . PRO A 1 177 ? 14.372 -20.581 -10.309 1.00 92.44 177 PRO A O 1
ATOM 1286 N N . THR A 1 178 ? 14.152 -21.083 -8.145 1.00 90.69 178 THR A N 1
ATOM 1287 C CA . THR A 1 178 ? 14.190 -19.692 -7.650 1.00 90.69 178 THR A CA 1
ATOM 1288 C C . THR A 1 178 ? 15.430 -18.919 -8.098 1.00 90.69 178 THR A C 1
ATOM 1290 O O . THR A 1 178 ? 15.335 -17.733 -8.409 1.00 90.69 178 THR A O 1
ATOM 1293 N N . ARG A 1 179 ? 16.586 -19.590 -8.203 1.00 89.44 179 ARG A N 1
ATOM 1294 C CA . ARG A 1 179 ? 17.819 -18.994 -8.745 1.00 89.44 179 ARG A CA 1
ATOM 1295 C C . ARG A 1 179 ? 17.648 -18.571 -10.203 1.00 89.44 179 ARG A C 1
ATOM 1297 O O . ARG A 1 179 ? 18.037 -17.465 -10.555 1.00 89.44 179 ARG A O 1
ATOM 1304 N N . 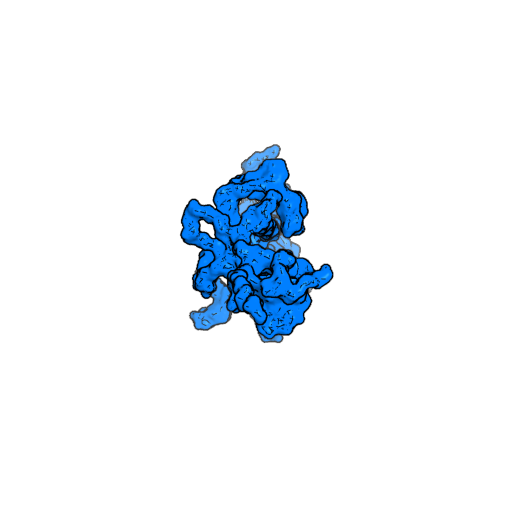LEU A 1 180 ? 17.043 -19.426 -11.030 1.00 91.62 180 LEU A N 1
ATOM 1305 C CA . LEU A 1 180 ? 16.783 -19.115 -12.435 1.00 91.62 180 LEU A CA 1
ATOM 1306 C C . LEU A 1 180 ? 15.802 -17.947 -12.555 1.00 91.62 180 LEU A C 1
ATOM 1308 O O . LEU A 1 180 ? 16.056 -17.032 -13.325 1.00 91.62 180 LEU A O 1
ATOM 1312 N N . LEU A 1 181 ? 14.725 -17.941 -11.762 1.00 92.62 181 LEU A N 1
ATOM 1313 C CA . LEU A 1 181 ? 13.747 -16.846 -11.758 1.00 92.62 181 LEU A CA 1
ATOM 1314 C C . LEU A 1 181 ? 14.378 -15.505 -11.367 1.00 92.62 181 LEU A C 1
ATOM 1316 O O . LEU A 1 181 ? 14.074 -14.495 -11.997 1.00 92.62 181 LEU A O 1
ATOM 1320 N N . HIS A 1 182 ? 15.290 -15.503 -10.390 1.00 90.50 182 HIS A N 1
ATOM 1321 C CA . HIS A 1 182 ? 16.064 -14.313 -10.024 1.00 90.50 182 HIS A CA 1
ATOM 1322 C C . HIS A 1 182 ? 16.905 -13.802 -11.196 1.00 90.50 182 HIS A C 1
ATOM 1324 O O . HIS A 1 182 ? 16.791 -12.636 -11.561 1.00 90.50 182 HIS A O 1
ATOM 1330 N N . TYR A 1 183 ? 17.690 -14.674 -11.837 1.00 90.75 183 TYR A N 1
ATOM 1331 C CA . TYR A 1 183 ? 18.506 -14.283 -12.990 1.00 90.75 183 TYR A CA 1
ATOM 1332 C C . TYR A 1 183 ? 17.663 -13.815 -14.175 1.00 90.75 183 TYR A C 1
ATOM 1334 O O . TYR A 1 183 ? 17.980 -12.790 -14.771 1.00 90.75 183 TYR A O 1
ATOM 1342 N N . VAL A 1 184 ? 16.568 -14.511 -14.490 1.00 93.94 184 VAL A N 1
ATOM 1343 C CA . VAL A 1 184 ? 15.634 -14.096 -15.545 1.00 93.94 184 VAL A CA 1
ATOM 1344 C C . VAL A 1 184 ? 15.068 -12.714 -15.233 1.00 93.94 184 VAL A C 1
ATOM 1346 O O . VAL A 1 184 ? 15.046 -11.859 -16.110 1.00 93.94 184 VAL A O 1
ATOM 1349 N N . PHE A 1 185 ? 14.671 -12.448 -13.988 1.00 92.94 185 PHE A N 1
ATOM 1350 C CA . PHE A 1 185 ? 14.175 -11.134 -13.588 1.00 92.94 185 PHE A CA 1
ATOM 1351 C C . PHE A 1 185 ? 15.238 -10.034 -13.733 1.00 92.94 185 PHE A C 1
ATOM 1353 O O . PHE A 1 185 ? 14.947 -8.984 -14.303 1.00 92.94 185 PHE A O 1
ATOM 1360 N N . THR A 1 186 ? 16.475 -10.277 -13.290 1.00 91.19 186 THR A N 1
ATOM 1361 C CA . THR A 1 186 ? 17.592 -9.334 -13.473 1.00 91.19 186 THR A CA 1
ATOM 1362 C C . THR A 1 186 ? 17.882 -9.076 -14.953 1.00 91.19 186 THR A C 1
ATOM 1364 O O . THR A 1 186 ? 18.069 -7.924 -15.338 1.00 91.19 186 THR A O 1
ATOM 1367 N N . VAL A 1 187 ? 17.869 -10.114 -15.794 1.00 93.62 187 VAL A N 1
ATOM 1368 C CA . VAL A 1 187 ? 18.044 -9.984 -17.250 1.00 93.62 187 VAL A CA 1
ATOM 1369 C C . VAL A 1 187 ? 16.909 -9.167 -17.863 1.00 93.62 187 VAL A C 1
ATOM 1371 O O . VAL A 1 187 ? 17.181 -8.274 -18.655 1.00 93.62 187 VAL A O 1
ATOM 1374 N N . LEU A 1 188 ? 15.653 -9.410 -17.477 1.00 94.56 188 LEU A N 1
ATOM 1375 C CA . LEU A 1 188 ? 14.503 -8.648 -17.975 1.00 94.56 188 LEU A CA 1
ATOM 1376 C C . LEU A 1 188 ? 14.583 -7.170 -17.588 1.00 94.56 188 LEU A C 1
ATOM 1378 O O . LEU A 1 188 ? 14.341 -6.305 -18.430 1.00 94.56 188 LEU A O 1
ATOM 1382 N N . LEU A 1 189 ? 14.952 -6.873 -16.340 1.00 93.75 189 LEU A N 1
ATOM 1383 C CA . LEU A 1 189 ? 15.174 -5.501 -15.886 1.00 93.75 189 LEU A CA 1
ATOM 1384 C C . LEU A 1 189 ? 16.312 -4.838 -16.657 1.00 93.75 189 LEU A C 1
ATOM 1386 O O . LEU A 1 189 ? 16.129 -3.743 -17.178 1.00 93.75 189 LEU A O 1
ATOM 1390 N N . SER A 1 190 ? 17.461 -5.507 -16.768 1.00 92.62 190 SER A N 1
ATOM 1391 C CA . SER A 1 190 ? 18.616 -4.987 -17.497 1.00 92.62 190 SER A CA 1
ATOM 1392 C C . SER A 1 190 ? 18.289 -4.749 -18.968 1.00 92.62 190 SER A C 1
ATOM 1394 O O . SER A 1 190 ? 18.539 -3.655 -19.456 1.00 92.62 190 SER A O 1
ATOM 1396 N N . ALA A 1 191 ? 17.663 -5.705 -19.654 1.00 92.94 191 ALA A N 1
ATOM 1397 C CA . ALA A 1 191 ? 17.249 -5.550 -21.044 1.00 92.94 191 ALA A CA 1
ATOM 1398 C C . ALA A 1 191 ? 16.285 -4.368 -21.220 1.00 92.94 191 ALA A C 1
ATOM 1400 O O . ALA A 1 191 ? 16.477 -3.551 -22.115 1.00 92.94 191 ALA A O 1
ATOM 1401 N N . THR A 1 192 ? 15.299 -4.230 -20.328 1.00 93.69 192 THR A N 1
ATOM 1402 C CA . THR A 1 192 ? 14.349 -3.105 -20.362 1.00 93.69 192 THR A CA 1
ATOM 1403 C C . THR A 1 192 ? 15.068 -1.773 -20.194 1.00 93.69 192 THR A C 1
ATOM 1405 O O . THR A 1 192 ? 14.826 -0.847 -20.961 1.00 93.69 192 THR A O 1
ATOM 1408 N N . VAL A 1 193 ? 15.983 -1.680 -19.229 1.00 92.19 193 VAL A N 1
ATOM 1409 C CA . VAL A 1 193 ? 16.778 -0.474 -18.975 1.00 92.19 193 VAL A CA 1
ATOM 1410 C C . VAL A 1 193 ? 17.650 -0.127 -20.183 1.00 92.19 193 VAL A C 1
ATOM 1412 O O . VAL A 1 193 ? 17.603 1.002 -20.656 1.00 92.19 193 VAL A O 1
ATOM 1415 N N . VAL A 1 194 ? 18.395 -1.091 -20.726 1.00 90.44 194 VAL A N 1
ATOM 1416 C CA . VAL A 1 194 ? 19.315 -0.883 -21.856 1.00 90.44 194 VAL A CA 1
ATOM 1417 C C . VAL A 1 194 ? 18.574 -0.393 -23.100 1.00 90.44 194 VAL A C 1
ATOM 1419 O O . VAL A 1 194 ? 18.969 0.612 -23.686 1.00 90.44 194 VAL A O 1
ATOM 1422 N N . VAL A 1 195 ? 17.478 -1.065 -23.462 1.00 89.12 195 VAL A N 1
ATOM 1423 C CA . VAL A 1 195 ? 16.652 -0.695 -24.621 1.00 89.12 195 VAL A CA 1
ATOM 1424 C C . VAL A 1 195 ? 16.027 0.690 -24.431 1.00 89.12 195 VAL A C 1
ATOM 1426 O O . VAL A 1 195 ? 15.958 1.480 -25.366 1.00 89.12 195 VAL A O 1
ATOM 1429 N N . SER A 1 196 ? 15.606 1.019 -23.209 1.00 89.31 196 SER A N 1
ATOM 1430 C CA . SER A 1 196 ? 14.890 2.270 -22.954 1.00 89.31 196 SER A CA 1
ATOM 1431 C C . SER A 1 196 ? 15.807 3.489 -22.805 1.00 89.31 196 SER A C 1
ATOM 1433 O O . SER A 1 196 ? 15.405 4.596 -23.164 1.00 89.31 196 SER A O 1
ATOM 1435 N N . ILE A 1 197 ? 17.035 3.312 -22.296 1.00 86.75 197 ILE A N 1
ATOM 1436 C CA . ILE A 1 197 ? 18.005 4.407 -22.120 1.00 86.75 197 ILE A CA 1
ATOM 1437 C C . ILE A 1 197 ? 18.358 5.049 -23.461 1.00 86.75 197 ILE A C 1
ATOM 1439 O O . ILE A 1 197 ? 18.440 6.272 -23.530 1.00 86.75 197 ILE A O 1
ATOM 1443 N N . GLN A 1 198 ? 18.543 4.250 -24.515 1.00 76.56 198 GLN A N 1
ATOM 1444 C CA . GLN A 1 198 ? 18.921 4.768 -25.834 1.00 76.56 198 GLN A CA 1
ATOM 1445 C C . GLN A 1 198 ? 17.835 5.669 -26.431 1.00 76.56 198 GLN A C 1
ATOM 1447 O O . GLN A 1 198 ? 18.151 6.685 -27.038 1.00 76.56 198 GLN A O 1
ATOM 1452 N N . ALA A 1 199 ? 16.563 5.329 -26.212 1.00 79.31 199 ALA A N 1
ATOM 1453 C CA . ALA A 1 199 ? 15.452 6.041 -26.826 1.00 79.31 199 ALA A CA 1
ATOM 1454 C C . ALA A 1 199 ? 14.942 7.224 -25.983 1.00 79.31 199 ALA A C 1
ATOM 1456 O O . ALA A 1 199 ? 14.535 8.249 -26.531 1.00 79.31 199 ALA A O 1
ATOM 1457 N N . VAL A 1 200 ? 14.939 7.102 -24.648 1.00 83.69 200 VAL A N 1
ATOM 1458 C CA . VAL A 1 200 ? 14.287 8.096 -23.773 1.00 83.69 200 VAL A CA 1
ATOM 1459 C C . VAL A 1 200 ? 15.133 8.576 -22.592 1.00 83.69 200 VAL A C 1
ATOM 1461 O O . VAL A 1 200 ? 14.756 9.523 -21.904 1.00 83.69 200 VAL A O 1
ATOM 1464 N N . GLY A 1 201 ? 16.304 7.988 -22.372 1.00 87.19 201 GLY A N 1
ATOM 1465 C CA . GLY A 1 201 ? 17.220 8.407 -21.315 1.00 87.19 201 GLY A CA 1
ATOM 1466 C C . GLY A 1 201 ? 16.885 7.861 -19.925 1.00 87.19 201 GLY A C 1
ATOM 1467 O O . GLY A 1 201 ? 15.775 7.411 -19.629 1.00 87.19 201 GLY A O 1
ATOM 1468 N N . ILE A 1 202 ? 17.889 7.899 -19.049 1.00 87.94 202 ILE A N 1
ATOM 1469 C CA . ILE A 1 202 ? 17.864 7.260 -17.721 1.00 87.94 202 ILE A CA 1
ATOM 1470 C C . ILE A 1 202 ? 16.737 7.799 -16.826 1.00 87.94 202 ILE A C 1
ATOM 1472 O O . ILE A 1 202 ? 16.060 7.015 -16.156 1.00 87.94 202 ILE A O 1
ATOM 1476 N N . LEU A 1 203 ? 16.507 9.119 -16.827 1.00 88.31 203 LEU A N 1
ATOM 1477 C CA . LEU A 1 203 ? 15.542 9.757 -15.925 1.00 88.31 203 LEU A CA 1
ATOM 1478 C C . LEU A 1 203 ? 14.123 9.196 -16.101 1.00 88.31 203 LEU A C 1
ATOM 1480 O O . LEU A 1 203 ? 13.465 8.857 -15.113 1.00 88.31 203 LEU A O 1
ATOM 1484 N N . LEU A 1 204 ? 13.646 9.084 -17.348 1.00 91.00 204 LEU A N 1
ATOM 1485 C CA . LEU A 1 204 ? 12.299 8.573 -17.594 1.00 91.00 204 LEU A CA 1
ATOM 1486 C C . LEU A 1 204 ? 12.195 7.092 -17.230 1.00 91.00 204 LEU A C 1
ATOM 1488 O O . LEU A 1 204 ? 11.199 6.672 -16.643 1.00 91.00 204 LEU A O 1
ATOM 1492 N N . VAL A 1 205 ? 13.215 6.305 -17.570 1.00 92.75 205 VAL A N 1
ATOM 1493 C CA . VAL A 1 205 ? 13.226 4.857 -17.338 1.00 92.75 205 VAL A CA 1
ATOM 1494 C C . VAL A 1 205 ? 13.052 4.541 -15.860 1.00 92.75 205 VAL A C 1
ATOM 1496 O O . VAL A 1 205 ? 12.179 3.750 -15.501 1.00 92.75 205 VAL A O 1
ATOM 1499 N N . ILE A 1 206 ? 13.817 5.206 -14.992 1.00 92.31 206 ILE A N 1
ATOM 1500 C CA . ILE A 1 206 ? 13.714 5.014 -13.541 1.00 92.31 206 ILE A CA 1
ATOM 1501 C C . ILE A 1 206 ? 12.317 5.406 -13.050 1.00 92.31 206 ILE A C 1
ATOM 1503 O O . ILE A 1 206 ? 11.688 4.654 -12.302 1.00 92.31 206 ILE A O 1
ATOM 1507 N N . ALA A 1 207 ? 11.790 6.543 -13.509 1.00 93.50 207 ALA A N 1
ATOM 1508 C CA . ALA A 1 207 ? 10.457 6.987 -13.118 1.00 93.50 207 ALA A CA 1
ATOM 1509 C C . ALA A 1 207 ? 9.365 5.985 -13.532 1.00 93.50 207 ALA A C 1
ATOM 1511 O O . ALA A 1 207 ? 8.480 5.683 -12.732 1.00 93.50 207 ALA A O 1
ATOM 1512 N N . MET A 1 208 ? 9.436 5.427 -14.744 1.00 94.31 208 MET A N 1
ATOM 1513 C CA . MET A 1 208 ? 8.477 4.428 -15.231 1.00 94.31 208 MET A CA 1
ATOM 1514 C C . MET A 1 208 ? 8.645 3.054 -14.561 1.00 94.31 208 MET A C 1
ATOM 1516 O O . MET A 1 208 ? 7.673 2.311 -14.442 1.00 94.31 208 MET A O 1
ATOM 1520 N N . LEU A 1 209 ? 9.844 2.721 -14.070 1.00 95.00 209 LEU A N 1
ATOM 1521 C CA . LEU A 1 209 ? 10.100 1.498 -13.300 1.00 95.00 209 LEU A CA 1
ATOM 1522 C C . LEU A 1 209 ? 9.627 1.580 -11.842 1.00 95.00 209 LEU A C 1
ATOM 1524 O O . LEU A 1 209 ? 9.507 0.541 -11.191 1.00 95.00 209 LEU A O 1
ATOM 1528 N N . VAL A 1 210 ? 9.311 2.764 -11.311 1.00 94.25 210 VAL A N 1
ATOM 1529 C CA . VAL A 1 210 ? 8.905 2.928 -9.902 1.00 94.25 210 VAL A CA 1
ATOM 1530 C C . VAL A 1 210 ? 7.487 3.480 -9.760 1.00 94.25 210 VAL A C 1
ATOM 1532 O O . VAL A 1 210 ? 6.646 2.878 -9.086 1.00 94.25 210 VAL A O 1
ATOM 1535 N N . THR A 1 211 ? 7.198 4.618 -10.386 1.00 94.75 211 THR A N 1
ATOM 1536 C CA . THR A 1 211 ? 5.992 5.413 -10.114 1.00 94.75 211 THR A CA 1
ATOM 1537 C C . THR A 1 211 ? 4.691 4.721 -10.542 1.00 94.75 211 THR A C 1
ATOM 1539 O O . THR A 1 211 ? 3.759 4.675 -9.729 1.00 94.75 211 THR A O 1
ATOM 1542 N N . PRO A 1 212 ? 4.572 4.127 -11.748 1.00 95.94 212 PRO A N 1
ATOM 1543 C CA . PRO A 1 212 ? 3.342 3.457 -12.177 1.00 95.94 212 PRO A CA 1
ATOM 1544 C C . PRO A 1 212 ? 2.994 2.241 -11.314 1.00 95.94 212 PRO A C 1
ATOM 1546 O O . PRO A 1 212 ? 1.837 2.082 -10.919 1.00 95.94 212 PRO A O 1
ATOM 1549 N N . GLY A 1 213 ? 3.983 1.416 -10.947 1.00 94.94 213 GLY A N 1
ATOM 1550 C CA . GLY A 1 213 ? 3.781 0.273 -10.056 1.00 94.94 213 GLY A CA 1
ATOM 1551 C C . GLY A 1 213 ? 3.391 0.706 -8.644 1.00 94.94 213 GLY A C 1
ATOM 1552 O O . GLY A 1 213 ? 2.453 0.150 -8.074 1.00 94.94 213 GLY A O 1
ATOM 1553 N N . ALA A 1 214 ? 4.033 1.741 -8.094 1.00 94.31 214 ALA A N 1
ATOM 1554 C CA . ALA A 1 214 ? 3.671 2.286 -6.784 1.00 94.31 214 ALA A CA 1
ATOM 1555 C C . ALA A 1 214 ? 2.246 2.869 -6.783 1.00 94.31 214 ALA A C 1
ATOM 1557 O O . ALA A 1 214 ? 1.478 2.650 -5.845 1.00 94.31 214 ALA A O 1
ATOM 1558 N N . THR A 1 215 ? 1.858 3.547 -7.866 1.00 95.00 215 THR A N 1
ATOM 1559 C CA . THR A 1 215 ? 0.505 4.093 -8.041 1.00 95.00 215 THR A CA 1
ATOM 1560 C C . THR A 1 215 ? -0.535 2.975 -8.156 1.00 95.00 215 THR A C 1
ATOM 1562 O O . THR A 1 215 ? -1.541 2.978 -7.445 1.00 95.00 215 THR A O 1
ATOM 1565 N N . ALA A 1 216 ? -0.279 1.957 -8.981 1.00 95.00 216 ALA A N 1
ATOM 1566 C CA . ALA A 1 216 ? -1.173 0.810 -9.140 1.00 95.00 216 ALA A CA 1
ATOM 1567 C C . ALA A 1 216 ? -1.293 -0.034 -7.861 1.00 95.00 216 ALA A C 1
ATOM 1569 O O . ALA A 1 216 ? -2.363 -0.587 -7.578 1.00 95.00 216 ALA A O 1
ATOM 1570 N N . TRP A 1 217 ? -0.230 -0.102 -7.055 1.00 93.06 217 TRP A N 1
ATOM 1571 C CA . TRP A 1 217 ? -0.240 -0.761 -5.751 1.00 93.06 217 TRP A CA 1
ATOM 1572 C C . TRP A 1 217 ? -1.217 -0.098 -4.772 1.00 93.06 217 TRP A C 1
ATOM 1574 O O . TRP A 1 217 ? -1.827 -0.785 -3.955 1.00 93.06 217 TRP A O 1
ATOM 1584 N N . LEU A 1 218 ? -1.427 1.220 -4.851 1.00 90.06 218 LEU A N 1
ATOM 1585 C CA . LEU A 1 218 ? -2.418 1.916 -4.019 1.00 90.06 218 LEU A CA 1
ATOM 1586 C C . LEU A 1 218 ? -3.867 1.607 -4.430 1.00 90.06 218 LEU A C 1
ATOM 1588 O O . LEU A 1 218 ? -4.764 1.680 -3.589 1.00 90.06 218 LEU A O 1
ATOM 1592 N N . LEU A 1 219 ? -4.091 1.241 -5.694 1.00 89.62 219 LEU A N 1
ATOM 1593 C CA . LEU A 1 219 ? -5.421 1.045 -6.283 1.00 89.62 219 LEU A CA 1
ATOM 1594 C C . LEU A 1 219 ? -5.885 -0.418 -6.302 1.00 89.62 219 LEU A C 1
ATOM 1596 O O . LEU A 1 219 ? -7.086 -0.689 -6.310 1.00 89.62 219 LEU A O 1
ATOM 1600 N N . THR A 1 220 ? -4.958 -1.376 -6.322 1.00 92.12 220 THR A N 1
ATOM 1601 C CA . THR A 1 220 ? -5.263 -2.791 -6.587 1.00 92.12 220 THR A CA 1
ATOM 1602 C C . THR A 1 220 ? -4.791 -3.724 -5.465 1.00 92.12 220 THR A C 1
ATOM 1604 O O . THR A 1 220 ? -4.036 -3.345 -4.573 1.00 92.12 220 THR A O 1
ATOM 1607 N N . ARG A 1 221 ? -5.290 -4.972 -5.466 1.00 88.94 221 ARG A N 1
ATOM 1608 C CA . ARG A 1 221 ? -4.974 -6.002 -4.447 1.00 88.94 221 ARG A CA 1
ATOM 1609 C C . ARG A 1 221 ? -4.388 -7.298 -5.009 1.00 88.94 221 ARG A C 1
ATOM 1611 O O . ARG A 1 221 ? -4.003 -8.170 -4.240 1.00 88.94 221 ARG A O 1
ATOM 1618 N N . ARG A 1 222 ? -4.382 -7.466 -6.330 1.00 91.25 222 ARG A N 1
ATOM 1619 C CA . ARG A 1 222 ? -3.900 -8.674 -7.015 1.00 91.25 222 ARG A CA 1
ATOM 1620 C C . ARG A 1 222 ? -2.870 -8.248 -8.059 1.00 91.25 222 ARG A C 1
ATOM 1622 O O . ARG A 1 222 ? -3.072 -7.224 -8.701 1.00 91.25 222 ARG A O 1
ATOM 1629 N N . LEU A 1 223 ? -1.814 -9.038 -8.252 1.00 92.12 223 LEU A N 1
ATOM 1630 C CA . LEU A 1 223 ? -0.695 -8.673 -9.130 1.00 92.12 223 LEU A CA 1
ATOM 1631 C C . LEU A 1 223 ? -1.105 -8.516 -10.606 1.00 92.12 223 LEU A C 1
ATOM 1633 O O . LEU A 1 223 ? -0.722 -7.542 -11.238 1.00 92.12 223 LEU A O 1
ATOM 1637 N N . ALA A 1 224 ? -1.932 -9.417 -11.144 1.00 93.88 224 ALA A N 1
ATOM 1638 C CA . ALA A 1 224 ? -2.385 -9.325 -12.537 1.00 93.88 224 ALA A CA 1
ATOM 1639 C C . ALA A 1 224 ? -3.125 -8.002 -12.856 1.00 93.88 224 ALA A C 1
ATOM 1641 O O . ALA A 1 224 ? -2.691 -7.288 -13.760 1.00 93.88 224 ALA A O 1
ATOM 1642 N N . PRO A 1 225 ? -4.188 -7.599 -12.120 1.00 94.25 225 PRO A N 1
ATOM 1643 C CA . PRO A 1 225 ? -4.815 -6.299 -12.356 1.00 94.25 225 PRO A CA 1
ATOM 1644 C C . PRO A 1 225 ? -3.904 -5.125 -11.979 1.00 94.25 225 PRO A C 1
ATOM 1646 O O . PRO A 1 225 ? -4.040 -4.061 -12.570 1.00 94.25 225 PRO A O 1
ATOM 1649 N N . MET A 1 226 ? -2.958 -5.302 -11.050 1.00 95.44 226 MET A N 1
ATOM 1650 C CA . MET A 1 226 ? -1.943 -4.287 -10.748 1.00 95.44 226 MET A CA 1
ATOM 1651 C C . MET A 1 226 ? -1.073 -3.980 -11.973 1.00 95.44 226 MET A C 1
ATOM 1653 O O . MET A 1 226 ? -0.896 -2.812 -12.295 1.00 95.44 226 MET A O 1
ATOM 1657 N N . MET A 1 227 ? -0.609 -5.005 -12.699 1.00 96.75 227 MET A N 1
ATOM 1658 C CA . MET A 1 227 ? 0.185 -4.844 -13.927 1.00 96.75 227 MET A CA 1
ATOM 1659 C C . MET A 1 227 ? -0.606 -4.149 -15.037 1.00 96.75 227 MET A C 1
ATOM 1661 O O . MET A 1 227 ? -0.072 -3.259 -15.693 1.00 96.75 227 MET A O 1
ATOM 1665 N N . GLY A 1 228 ? -1.889 -4.490 -15.205 1.00 97.12 228 GLY A N 1
ATOM 1666 C CA . GLY A 1 228 ? -2.764 -3.816 -16.172 1.00 97.12 228 GLY A CA 1
ATOM 1667 C C . GLY A 1 228 ? -2.999 -2.338 -15.840 1.00 97.12 228 GLY A C 1
ATOM 1668 O O . GLY A 1 228 ? -2.890 -1.482 -16.715 1.00 97.12 228 GLY A O 1
ATOM 1669 N N . VAL A 1 229 ? -3.263 -2.019 -14.568 1.00 96.56 229 VAL A N 1
ATOM 1670 C CA . VAL A 1 229 ? -3.443 -0.628 -14.114 1.00 96.56 229 VAL A CA 1
ATOM 1671 C C . VAL A 1 229 ? -2.138 0.162 -14.221 1.00 96.56 229 VAL A C 1
ATOM 1673 O O . VAL A 1 229 ? -2.163 1.298 -14.682 1.00 96.56 229 VAL A O 1
ATOM 1676 N N . ALA A 1 230 ? -0.996 -0.426 -13.853 1.00 97.25 230 ALA A N 1
ATOM 1677 C CA . ALA A 1 230 ? 0.303 0.227 -13.991 1.00 97.25 230 ALA A CA 1
ATOM 1678 C C . ALA A 1 230 ? 0.625 0.524 -15.459 1.00 97.25 230 ALA A C 1
ATOM 1680 O O . ALA A 1 230 ? 1.015 1.644 -15.768 1.00 97.25 230 ALA A O 1
ATOM 1681 N N . ALA A 1 231 ? 0.405 -0.434 -16.367 1.00 97.25 231 ALA A N 1
ATOM 1682 C CA . ALA A 1 231 ? 0.585 -0.232 -17.803 1.00 97.25 231 ALA A CA 1
ATOM 1683 C C . ALA A 1 231 ? -0.291 0.911 -18.340 1.00 97.25 231 ALA A C 1
ATOM 1685 O O . ALA A 1 231 ? 0.194 1.748 -19.098 1.00 97.25 231 ALA A O 1
ATOM 1686 N N . ALA A 1 232 ? -1.554 0.990 -17.906 1.00 97.19 232 ALA A N 1
ATOM 1687 C CA . ALA A 1 232 ? -2.445 2.087 -18.275 1.00 97.19 232 ALA A CA 1
ATOM 1688 C C . ALA A 1 232 ? -1.947 3.443 -17.746 1.00 97.19 232 ALA A C 1
ATOM 1690 O O . ALA A 1 232 ? -1.981 4.431 -18.476 1.00 97.19 232 ALA A O 1
ATOM 1691 N N . ILE A 1 233 ? -1.445 3.493 -16.506 1.00 97.00 233 ILE A N 1
ATOM 1692 C CA . ILE A 1 233 ? -0.861 4.708 -15.921 1.00 97.00 233 ILE A CA 1
ATOM 1693 C C . ILE A 1 233 ? 0.394 5.127 -16.690 1.00 97.00 233 ILE A C 1
ATOM 1695 O O . ILE A 1 233 ? 0.499 6.292 -17.057 1.00 97.00 233 ILE A O 1
ATOM 1699 N N . GLY A 1 234 ? 1.308 4.197 -16.983 1.00 96.12 234 GLY A N 1
ATOM 1700 C CA . GLY A 1 234 ? 2.520 4.472 -17.756 1.00 96.12 234 GLY A CA 1
ATOM 1701 C C . GLY A 1 234 ? 2.216 4.981 -19.164 1.00 96.12 234 GLY A C 1
ATOM 1702 O O . GLY A 1 234 ? 2.749 6.010 -19.571 1.00 96.12 234 GLY A O 1
ATOM 1703 N N . ALA A 1 235 ? 1.294 4.328 -19.877 1.00 96.12 235 ALA A N 1
ATOM 1704 C CA . ALA A 1 235 ? 0.849 4.776 -21.196 1.00 96.12 235 ALA A CA 1
ATOM 1705 C C . ALA A 1 235 ? 0.198 6.167 -21.135 1.00 96.12 235 ALA A C 1
ATOM 1707 O O . ALA A 1 235 ? 0.526 7.039 -21.937 1.00 96.12 235 ALA A O 1
ATOM 1708 N N . PHE A 1 236 ? -0.679 6.409 -20.156 1.00 96.25 236 PHE A N 1
ATOM 1709 C CA . PHE A 1 236 ? -1.332 7.706 -19.982 1.00 96.25 236 PHE A CA 1
ATOM 1710 C C . PHE A 1 236 ? -0.336 8.812 -19.610 1.00 96.25 236 PHE A C 1
ATOM 1712 O O . PHE A 1 236 ? -0.425 9.914 -20.146 1.00 96.25 236 PHE A O 1
ATOM 1719 N N . SER A 1 237 ? 0.635 8.533 -18.736 1.00 95.62 237 SER A N 1
ATOM 1720 C CA . SER A 1 237 ? 1.718 9.472 -18.422 1.00 95.62 237 SER A CA 1
ATOM 1721 C C . SER A 1 237 ? 2.570 9.779 -19.644 1.00 95.62 237 SER A C 1
ATOM 1723 O O . SER A 1 237 ? 2.909 10.938 -19.861 1.00 95.62 237 SER A O 1
ATOM 1725 N N . GLY A 1 238 ? 2.870 8.766 -20.457 1.00 92.94 238 GLY A N 1
ATOM 1726 C CA . GLY A 1 238 ? 3.606 8.913 -21.704 1.00 92.94 238 GLY A CA 1
ATOM 1727 C C . GLY A 1 238 ? 2.899 9.822 -22.707 1.00 92.94 238 GLY A C 1
ATOM 1728 O O . GLY A 1 238 ? 3.468 10.814 -23.155 1.00 92.94 238 GLY A O 1
ATOM 1729 N N . VAL A 1 239 ? 1.628 9.528 -22.998 1.00 92.94 239 VAL A N 1
ATOM 1730 C CA . VAL A 1 239 ? 0.785 10.342 -23.886 1.00 92.94 239 VAL A CA 1
ATOM 1731 C C . VAL A 1 239 ? 0.640 11.759 -23.323 1.00 92.94 239 VAL A C 1
ATOM 1733 O O . VAL A 1 239 ? 0.974 12.730 -23.993 1.00 92.94 239 VAL A O 1
ATOM 1736 N N . GLY A 1 240 ? 0.183 11.896 -22.076 1.00 91.31 240 GLY A N 1
ATOM 1737 C CA . GLY A 1 240 ? -0.064 13.199 -21.458 1.00 91.31 240 GLY A CA 1
ATOM 1738 C C . GLY A 1 240 ? 1.197 14.055 -21.341 1.00 91.31 240 GLY A C 1
ATOM 1739 O O . GLY A 1 240 ? 1.152 15.256 -21.595 1.00 91.31 240 GLY A O 1
ATOM 1740 N N . GLY A 1 241 ? 2.332 13.439 -21.009 1.00 91.75 241 GLY A N 1
ATOM 1741 C CA . GLY A 1 241 ? 3.619 14.116 -20.907 1.00 91.75 241 GLY A CA 1
ATOM 1742 C C . GLY A 1 241 ? 4.181 14.550 -22.255 1.00 91.75 241 GLY A C 1
ATOM 1743 O O . GLY A 1 241 ? 4.685 15.664 -22.357 1.00 91.75 241 GLY A O 1
ATOM 1744 N N . LEU A 1 242 ? 4.050 13.727 -23.301 1.00 90.25 242 LEU A N 1
ATOM 1745 C CA . LEU A 1 242 ? 4.536 14.074 -24.639 1.00 90.25 242 LEU A CA 1
ATOM 1746 C C . LEU A 1 242 ? 3.702 15.194 -25.282 1.00 90.25 242 LEU A C 1
ATOM 1748 O O . LEU A 1 242 ? 4.261 16.146 -25.822 1.00 90.25 242 LEU A O 1
ATOM 1752 N N . TYR A 1 243 ? 2.373 15.145 -25.153 1.00 89.19 243 TYR A N 1
ATOM 1753 C CA . TYR A 1 243 ? 1.502 16.244 -25.594 1.00 89.19 243 TYR A CA 1
ATOM 1754 C C . TYR A 1 243 ? 1.727 17.518 -24.768 1.00 89.19 243 TYR A C 1
ATOM 1756 O O . TYR A 1 243 ? 1.763 18.619 -25.316 1.00 89.19 243 TYR A O 1
ATOM 1764 N N . GLY A 1 244 ? 1.918 17.383 -23.451 1.00 87.25 244 GLY A N 1
ATOM 1765 C CA . GLY A 1 244 ? 2.264 18.505 -22.579 1.00 87.25 244 GLY A CA 1
ATOM 1766 C C . GLY A 1 244 ? 3.596 19.151 -22.965 1.00 87.25 244 GLY A C 1
ATOM 1767 O O . GLY A 1 244 ? 3.684 20.372 -23.024 1.00 87.25 244 GLY A O 1
ATOM 1768 N N . SER A 1 245 ? 4.599 18.336 -23.295 1.00 89.00 245 SER A N 1
ATOM 1769 C CA . SER A 1 245 ? 5.907 18.775 -23.793 1.00 89.00 245 SER A CA 1
ATOM 1770 C C . SER A 1 245 ? 5.786 19.604 -25.073 1.00 89.00 245 SER A C 1
ATOM 1772 O O . SER A 1 245 ? 6.364 20.685 -25.133 1.00 89.00 245 SER A O 1
ATOM 1774 N N . TYR A 1 246 ? 4.965 19.167 -26.037 1.00 84.44 246 TYR A N 1
ATOM 1775 C CA . TYR A 1 246 ? 4.727 19.897 -27.288 1.00 84.44 246 TYR A CA 1
ATOM 1776 C C . TYR A 1 246 ? 4.112 21.288 -27.071 1.00 84.44 246 TYR A C 1
ATOM 1778 O O . TYR A 1 246 ? 4.512 22.252 -27.715 1.00 84.44 246 TYR A O 1
ATOM 1786 N N . HIS A 1 247 ? 3.135 21.410 -26.168 1.00 84.69 247 HIS A N 1
ATOM 1787 C CA . HIS A 1 247 ? 2.439 22.682 -25.949 1.00 84.69 247 HIS A CA 1
ATOM 1788 C C . HIS A 1 247 ? 3.168 23.642 -25.005 1.00 84.69 247 HIS A C 1
ATOM 1790 O O . HIS A 1 247 ? 2.983 24.852 -25.117 1.00 84.69 247 HIS A O 1
ATOM 1796 N N . LEU A 1 248 ? 3.940 23.115 -24.054 1.00 85.25 248 LEU A N 1
ATOM 1797 C CA . LEU A 1 248 ? 4.630 23.908 -23.033 1.00 85.25 248 LEU A CA 1
ATOM 1798 C C . LEU A 1 248 ? 6.098 24.190 -23.379 1.00 85.25 248 LEU A C 1
ATOM 1800 O O . LEU A 1 248 ? 6.751 24.896 -22.617 1.00 85.25 248 LEU A O 1
ATOM 1804 N N . ASP A 1 249 ? 6.603 23.639 -24.488 1.00 84.00 249 ASP A N 1
ATOM 1805 C CA . ASP A 1 249 ? 8.006 23.725 -24.918 1.00 84.00 249 ASP A CA 1
ATOM 1806 C C . ASP A 1 249 ? 8.989 23.253 -23.824 1.00 84.00 249 ASP A C 1
ATOM 1808 O O . ASP A 1 249 ? 10.010 23.867 -23.520 1.00 84.00 249 ASP A O 1
ATOM 1812 N N . VAL A 1 250 ? 8.629 22.145 -23.167 1.00 87.00 250 VAL A N 1
ATOM 1813 C CA . VAL A 1 250 ? 9.418 21.503 -22.101 1.00 87.00 250 VAL A CA 1
ATOM 1814 C C . VAL A 1 250 ? 9.988 20.189 -22.623 1.00 87.00 250 VAL A C 1
ATOM 1816 O O . VAL A 1 250 ? 9.340 19.506 -23.412 1.00 87.00 250 VAL A O 1
ATOM 1819 N N . ALA A 1 251 ? 11.164 19.777 -22.142 1.00 86.94 251 ALA A N 1
ATOM 1820 C CA . ALA A 1 251 ? 11.737 18.469 -22.457 1.00 86.94 251 ALA A CA 1
ATOM 1821 C C . ALA A 1 251 ? 10.753 17.313 -22.161 1.00 86.94 251 ALA A C 1
ATOM 1823 O O . ALA A 1 251 ? 10.146 17.241 -21.086 1.00 86.94 251 ALA A O 1
ATOM 1824 N N . SER A 1 252 ? 10.620 16.386 -23.112 1.00 87.88 252 SER A N 1
ATOM 1825 C CA . SER A 1 252 ? 9.618 15.312 -23.092 1.00 87.88 252 SER A CA 1
ATOM 1826 C C . SER A 1 252 ? 9.783 14.340 -21.923 1.00 87.88 252 SER A C 1
ATOM 1828 O O . SER A 1 252 ? 8.797 14.010 -21.265 1.00 87.88 252 SER A O 1
ATOM 1830 N N . GLY A 1 253 ? 11.018 13.941 -21.599 1.00 88.75 253 GLY A N 1
ATOM 1831 C CA . GLY A 1 253 ? 11.319 13.080 -20.451 1.00 88.75 253 GLY A CA 1
ATOM 1832 C C . GLY A 1 253 ? 10.788 13.658 -19.128 1.00 88.75 253 GLY A C 1
ATOM 1833 O O . GLY A 1 253 ? 9.891 13.062 -18.528 1.00 88.75 253 GLY A O 1
ATOM 1834 N N . PRO A 1 254 ? 11.265 14.838 -18.683 1.00 89.88 254 PRO A N 1
ATOM 1835 C CA . PRO A 1 254 ? 10.765 15.504 -17.479 1.00 89.88 254 PRO A CA 1
ATOM 1836 C C . PRO A 1 254 ? 9.247 15.732 -17.467 1.00 89.88 254 PRO A C 1
ATOM 1838 O O . PRO A 1 254 ? 8.616 15.535 -16.428 1.00 89.88 254 PRO A O 1
ATOM 1841 N N . ALA A 1 255 ? 8.641 16.095 -18.603 1.00 92.25 255 ALA A N 1
ATOM 1842 C CA . ALA A 1 255 ? 7.194 16.291 -18.695 1.00 92.25 255 ALA A CA 1
ATOM 1843 C C . ALA A 1 255 ? 6.413 15.004 -18.368 1.00 92.25 255 ALA A C 1
ATOM 1845 O O . ALA A 1 255 ? 5.479 15.032 -17.563 1.00 92.25 255 ALA A O 1
ATOM 1846 N N . ILE A 1 256 ? 6.831 13.857 -18.913 1.00 93.94 256 ILE A N 1
ATOM 1847 C CA . ILE A 1 256 ? 6.225 12.548 -18.613 1.00 93.94 256 ILE A CA 1
ATOM 1848 C C . ILE A 1 256 ? 6.405 12.182 -17.132 1.00 93.94 256 ILE A C 1
ATOM 1850 O O . ILE A 1 256 ? 5.457 11.724 -16.486 1.00 93.94 256 ILE A O 1
ATOM 1854 N N . VAL A 1 257 ? 7.592 12.424 -16.565 1.00 94.44 257 VAL A N 1
ATOM 1855 C CA . VAL A 1 257 ? 7.880 12.159 -15.143 1.00 94.44 257 VAL A CA 1
ATOM 1856 C C . VAL A 1 257 ? 6.981 12.988 -14.224 1.00 94.44 257 VAL A C 1
ATOM 1858 O O . VAL A 1 257 ? 6.461 12.462 -13.235 1.00 94.44 257 VAL A O 1
ATOM 1861 N N . LEU A 1 258 ? 6.759 14.264 -14.546 1.00 94.75 258 LEU A N 1
ATOM 1862 C CA . LEU A 1 258 ? 5.875 15.144 -13.779 1.00 94.75 258 LEU A CA 1
ATOM 1863 C C . LEU A 1 258 ? 4.419 14.678 -13.836 1.00 94.75 258 LEU A C 1
ATOM 1865 O O . LEU A 1 258 ? 3.758 14.646 -12.798 1.00 94.75 258 LEU A O 1
ATOM 1869 N N . VAL A 1 259 ? 3.932 14.252 -15.006 1.00 95.88 259 VAL A N 1
ATOM 1870 C CA . VAL A 1 259 ? 2.578 13.690 -15.139 1.00 95.88 259 VAL A CA 1
ATOM 1871 C C . VAL A 1 259 ? 2.436 12.415 -14.304 1.00 95.88 259 VAL A C 1
ATOM 1873 O O . VAL A 1 259 ? 1.490 12.301 -13.524 1.00 95.88 259 VAL A O 1
ATOM 1876 N N . ALA A 1 260 ? 3.392 11.486 -14.389 1.00 95.75 260 ALA A N 1
ATOM 1877 C CA . ALA A 1 260 ? 3.368 10.255 -13.596 1.00 95.75 260 ALA A CA 1
ATOM 1878 C C . ALA A 1 260 ? 3.410 10.530 -12.086 1.00 95.75 260 ALA A C 1
ATOM 1880 O O . ALA A 1 260 ? 2.644 9.944 -11.319 1.00 95.75 260 ALA A O 1
ATOM 1881 N N . SER A 1 261 ? 4.264 11.460 -11.657 1.00 95.50 261 SER A N 1
ATOM 1882 C CA . SER A 1 261 ? 4.376 11.871 -10.253 1.00 95.50 261 SER A CA 1
ATOM 1883 C C . SER A 1 261 ? 3.099 12.560 -9.763 1.00 95.50 261 SER A C 1
ATOM 1885 O O . SER A 1 261 ? 2.643 12.305 -8.649 1.00 95.50 261 SER A O 1
ATOM 1887 N N . GLY A 1 262 ? 2.468 13.380 -10.607 1.00 95.75 262 GLY A N 1
ATOM 1888 C CA . GLY A 1 262 ? 1.175 13.998 -10.324 1.00 95.75 262 GLY A CA 1
ATOM 1889 C C . GLY A 1 262 ? 0.064 12.964 -10.132 1.00 95.75 262 GLY A C 1
ATOM 1890 O O . GLY A 1 262 ? -0.691 13.047 -9.163 1.00 95.75 262 GLY A O 1
ATOM 1891 N N . LEU A 1 263 ? 0.001 11.943 -10.995 1.00 95.25 263 LEU A N 1
ATOM 1892 C CA . LEU A 1 263 ? -0.944 10.828 -10.849 1.00 95.25 263 LEU A CA 1
ATOM 1893 C C . LEU A 1 263 ? -0.697 10.028 -9.569 1.00 95.25 263 LEU A C 1
ATOM 1895 O O . LEU A 1 263 ? -1.659 9.649 -8.897 1.00 95.25 263 LEU A O 1
ATOM 1899 N N . PHE A 1 264 ? 0.567 9.808 -9.200 1.00 95.06 264 PHE A N 1
ATOM 1900 C CA . PHE A 1 264 ? 0.923 9.169 -7.936 1.00 95.06 264 PHE A CA 1
ATOM 1901 C C . PHE A 1 264 ? 0.419 9.975 -6.736 1.00 95.06 264 PHE A C 1
ATOM 1903 O O . PHE A 1 264 ? -0.272 9.419 -5.885 1.00 95.06 264 PHE A O 1
ATOM 1910 N N . VAL A 1 265 ? 0.695 11.283 -6.681 1.00 94.38 265 VAL A N 1
ATOM 1911 C CA . VAL A 1 265 ? 0.243 12.157 -5.583 1.00 94.38 265 VAL A CA 1
ATOM 1912 C C . VAL A 1 265 ? -1.283 12.209 -5.514 1.00 94.38 265 VAL A C 1
ATOM 1914 O O . VAL A 1 265 ? -1.857 12.057 -4.435 1.00 94.38 265 VAL A O 1
ATOM 1917 N N . LEU A 1 266 ? -1.958 12.359 -6.655 1.00 92.25 266 LEU A N 1
ATOM 1918 C CA . LEU A 1 266 ? -3.419 12.359 -6.724 1.00 92.25 266 LEU A CA 1
ATOM 1919 C C . LEU A 1 266 ? -3.997 11.045 -6.184 1.00 92.25 266 LEU A C 1
ATOM 1921 O O . LEU A 1 266 ? -4.927 11.047 -5.375 1.00 92.25 266 LEU A O 1
ATOM 1925 N N . THR A 1 267 ? -3.399 9.922 -6.576 1.00 91.62 267 THR A N 1
ATOM 1926 C CA . THR A 1 267 ? -3.788 8.593 -6.103 1.00 91.62 267 THR A CA 1
ATOM 1927 C C . THR A 1 267 ? -3.495 8.426 -4.614 1.00 91.62 267 THR A C 1
ATOM 1929 O O . THR A 1 267 ? -4.341 7.924 -3.886 1.00 91.62 267 THR A O 1
ATOM 1932 N N . LEU A 1 268 ? -2.355 8.895 -4.110 1.00 89.19 268 LEU A N 1
ATOM 1933 C CA . LEU A 1 268 ? -2.017 8.850 -2.685 1.00 89.19 268 LEU A CA 1
ATOM 1934 C C . LEU A 1 268 ? -3.037 9.610 -1.822 1.00 89.19 268 LEU A C 1
ATOM 1936 O O . LEU A 1 268 ? -3.366 9.184 -0.712 1.00 89.19 268 LEU A O 1
ATOM 1940 N N . LEU A 1 269 ? -3.571 10.718 -2.331 1.00 87.00 269 LEU A N 1
ATOM 1941 C CA . LEU A 1 269 ? -4.587 11.500 -1.635 1.00 87.00 269 LEU A CA 1
ATOM 1942 C C . LEU A 1 269 ? -5.970 10.840 -1.702 1.00 87.00 269 LEU A C 1
ATOM 1944 O O . LEU A 1 269 ? -6.658 10.771 -0.679 1.00 87.00 269 LEU A O 1
ATOM 1948 N N . LEU A 1 270 ? -6.365 10.344 -2.879 1.00 86.06 270 LEU A N 1
ATOM 1949 C CA . LEU A 1 270 ? -7.734 9.901 -3.171 1.00 86.06 270 LEU A CA 1
ATOM 1950 C C . LEU A 1 270 ? -7.963 8.386 -3.070 1.00 86.06 270 LEU A C 1
ATOM 1952 O O . LEU A 1 270 ? -9.118 7.960 -3.080 1.00 86.06 270 LEU A O 1
ATOM 1956 N N . ALA A 1 271 ? -6.913 7.563 -2.981 1.00 82.56 271 ALA A N 1
ATOM 1957 C CA . ALA A 1 271 ? -7.044 6.113 -3.093 1.00 82.56 271 ALA A CA 1
ATOM 1958 C C . ALA A 1 271 ? -8.026 5.543 -2.053 1.00 82.56 271 ALA A C 1
ATOM 1960 O O . ALA A 1 271 ? -7.914 5.825 -0.853 1.00 82.56 271 ALA A O 1
ATOM 1961 N N . PRO A 1 272 ? -8.968 4.683 -2.469 1.00 68.25 272 PRO A N 1
ATOM 1962 C CA . PRO A 1 272 ? -9.898 4.059 -1.544 1.00 68.25 272 PRO A CA 1
ATOM 1963 C C . PRO A 1 272 ? -9.134 3.176 -0.546 1.00 68.25 272 PRO A C 1
ATOM 1965 O O . PRO A 1 272 ? -8.290 2.363 -0.917 1.00 68.25 272 PRO A O 1
ATOM 1968 N N . ARG A 1 273 ? -9.442 3.322 0.748 1.00 65.19 273 ARG A N 1
ATOM 1969 C CA . ARG A 1 273 ? -8.872 2.586 1.905 1.00 65.19 273 ARG A CA 1
ATOM 1970 C C . ARG A 1 273 ? -7.402 2.873 2.253 1.00 65.19 273 ARG A C 1
ATOM 1972 O O . ARG A 1 273 ? -7.069 2.843 3.436 1.00 65.19 273 ARG A O 1
ATOM 1979 N N . ARG A 1 274 ? -6.536 3.150 1.274 1.00 69.69 274 ARG A N 1
ATOM 1980 C CA . ARG A 1 274 ? -5.108 3.476 1.493 1.00 69.69 274 ARG A CA 1
ATOM 1981 C C . ARG A 1 274 ? -4.799 4.972 1.429 1.00 69.69 274 ARG A C 1
ATOM 1983 O O . ARG A 1 274 ? -3.758 5.385 1.921 1.00 69.69 274 ARG A O 1
ATOM 1990 N N . GLY A 1 275 ? -5.692 5.769 0.845 1.00 72.75 275 GLY A N 1
ATOM 1991 C CA . GLY A 1 275 ? -5.508 7.205 0.696 1.00 72.75 275 GLY A CA 1
ATOM 1992 C C . GLY A 1 275 ? -5.722 7.960 2.002 1.00 72.75 275 GLY A C 1
ATOM 1993 O O . GLY A 1 275 ? -6.619 7.646 2.791 1.00 72.75 275 GLY A O 1
ATOM 1994 N N . VAL A 1 276 ? -4.911 8.997 2.209 1.00 73.62 276 VAL A N 1
ATOM 1995 C CA . VAL A 1 276 ? -4.900 9.791 3.450 1.00 73.62 276 VAL A CA 1
ATOM 1996 C C . VAL A 1 276 ? -6.256 10.462 3.696 1.00 73.62 276 VAL A C 1
ATOM 1998 O O . VAL A 1 276 ? -6.748 10.490 4.827 1.00 73.62 276 VAL A O 1
ATOM 2001 N N 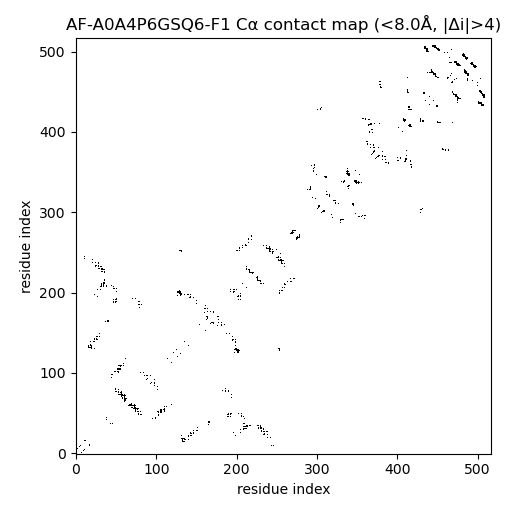. LEU A 1 277 ? -6.899 10.980 2.642 1.00 72.31 277 LEU A N 1
ATOM 2002 C CA . LEU A 1 277 ? -8.200 11.645 2.760 1.00 72.31 277 LEU A CA 1
ATOM 2003 C C . LEU A 1 277 ? -9.330 10.642 2.989 1.00 72.31 277 LEU A C 1
ATOM 2005 O O . LEU A 1 277 ? -10.216 10.899 3.805 1.00 72.31 277 LEU A O 1
ATOM 2009 N N . TRP A 1 278 ? -9.271 9.479 2.334 1.00 67.25 278 TRP A N 1
ATOM 2010 C CA . TRP A 1 278 ? -10.259 8.420 2.527 1.00 67.25 278 TRP A CA 1
ATOM 2011 C C . TRP A 1 278 ? -10.225 7.870 3.954 1.00 67.25 278 TRP A C 1
ATOM 2013 O O . TRP A 1 278 ? -11.276 7.702 4.569 1.00 67.25 278 TRP A O 1
ATOM 2023 N N . GLN A 1 279 ? -9.036 7.632 4.516 1.00 66.75 279 GLN A N 1
ATOM 2024 C CA . GLN A 1 279 ? -8.890 7.164 5.898 1.00 66.75 279 GLN A CA 1
ATOM 2025 C C . GLN A 1 279 ? -9.431 8.186 6.900 1.00 66.75 279 GLN A C 1
ATOM 2027 O O . GLN A 1 279 ? -10.210 7.826 7.781 1.00 66.75 279 GLN A O 1
ATOM 2032 N N . ARG A 1 280 ? -9.107 9.473 6.718 1.00 68.06 280 ARG A N 1
ATOM 2033 C CA . ARG A 1 280 ? -9.640 10.554 7.562 1.00 68.06 280 ARG A CA 1
ATOM 2034 C C . ARG A 1 280 ? -11.159 10.688 7.449 1.00 68.06 280 ARG A C 1
ATOM 2036 O O . ARG A 1 280 ? -11.821 10.951 8.450 1.00 68.06 280 ARG A O 1
ATOM 2043 N N . TRP A 1 281 ? -11.725 10.513 6.257 1.00 64.69 281 TRP A N 1
ATOM 2044 C CA . TRP A 1 281 ? -13.174 10.559 6.054 1.00 64.69 281 TRP A CA 1
ATOM 2045 C C . TRP A 1 281 ? -13.883 9.340 6.662 1.00 64.69 281 TRP A C 1
ATOM 2047 O O . TRP A 1 281 ? -14.872 9.503 7.377 1.00 64.69 281 TRP A O 1
ATOM 2057 N N . ALA A 1 282 ? -13.344 8.136 6.460 1.00 60.59 282 ALA A N 1
ATOM 2058 C CA . ALA A 1 282 ? -13.877 6.902 7.031 1.00 60.59 282 ALA A CA 1
ATOM 2059 C C . ALA A 1 282 ? -13.843 6.921 8.570 1.00 60.59 282 ALA A C 1
ATOM 2061 O O . ALA A 1 282 ? -14.853 6.614 9.198 1.00 60.59 282 ALA A O 1
ATOM 2062 N N . GLN A 1 283 ? -12.740 7.385 9.174 1.00 62.28 283 GLN A N 1
ATOM 2063 C CA . GLN A 1 283 ? -12.612 7.559 10.629 1.00 62.28 283 GLN A CA 1
ATOM 2064 C C . GLN A 1 283 ? -13.592 8.596 11.195 1.00 62.28 283 GLN A C 1
ATOM 2066 O O . GLN A 1 283 ? -14.128 8.429 12.288 1.00 62.28 283 GLN A O 1
ATOM 2071 N N . ARG A 1 284 ? -13.867 9.681 10.455 1.00 61.47 284 ARG A N 1
ATOM 2072 C CA . ARG A 1 284 ? -14.881 10.668 10.862 1.00 61.47 284 ARG A CA 1
ATOM 2073 C C . ARG A 1 284 ? -16.293 10.092 10.815 1.00 61.47 284 ARG A C 1
ATOM 2075 O O . ARG A 1 284 ? -17.129 10.488 11.622 1.00 61.47 284 ARG A O 1
ATOM 2082 N N . ARG A 1 285 ? -16.575 9.185 9.877 1.00 61.78 285 ARG A N 1
ATOM 2083 C CA . ARG A 1 285 ? -17.894 8.560 9.737 1.00 61.78 285 ARG A CA 1
ATOM 2084 C C . ARG A 1 285 ? -18.161 7.541 10.844 1.00 61.78 285 ARG A C 1
ATOM 2086 O O . ARG A 1 285 ? -19.247 7.577 11.407 1.00 61.78 285 ARG A O 1
ATOM 2093 N N . THR A 1 286 ? -17.174 6.721 11.207 1.00 63.19 286 THR A N 1
ATOM 2094 C CA . THR A 1 286 ? -17.293 5.774 12.330 1.00 63.19 286 THR A CA 1
ATOM 2095 C C . THR A 1 286 ? -17.405 6.487 13.676 1.00 63.19 286 THR A C 1
ATOM 2097 O O . THR A 1 286 ? -18.297 6.167 14.450 1.00 63.19 286 THR A O 1
ATOM 2100 N N . ARG A 1 287 ? -16.597 7.531 13.926 1.00 66.50 287 ARG A N 1
ATOM 2101 C CA . ARG A 1 287 ? -16.690 8.332 15.163 1.00 66.50 287 ARG A CA 1
ATOM 2102 C C . ARG A 1 287 ? -18.035 9.044 15.319 1.00 66.50 287 ARG A C 1
ATOM 2104 O O . ARG A 1 287 ? -18.542 9.161 16.424 1.00 66.50 287 ARG A O 1
ATOM 2111 N N . ASN A 1 288 ? -18.600 9.549 14.224 1.00 71.06 288 ASN A N 1
ATOM 2112 C CA . ASN A 1 288 ? -19.923 10.169 14.260 1.00 71.06 288 ASN A CA 1
ATOM 2113 C C . ASN A 1 288 ? -21.034 9.151 14.551 1.00 71.06 288 ASN A C 1
ATOM 2115 O O . ASN A 1 288 ? -21.984 9.520 15.225 1.00 71.06 288 ASN A O 1
ATOM 2119 N N . GLY A 1 289 ? -20.905 7.913 14.057 1.00 77.25 289 GLY A N 1
ATOM 2120 C CA . GLY A 1 289 ? -21.837 6.827 14.369 1.00 77.25 289 GLY A CA 1
ATOM 2121 C C . GLY A 1 289 ? -21.796 6.427 15.843 1.00 77.25 289 GLY A C 1
ATOM 2122 O O . GLY A 1 289 ? -22.849 6.327 16.450 1.00 77.25 289 GLY A O 1
ATOM 2123 N N . ALA A 1 290 ? -20.600 6.319 16.431 1.00 82.75 290 ALA A N 1
ATOM 2124 C CA . ALA A 1 290 ? -20.431 6.023 17.858 1.00 82.75 290 ALA A CA 1
ATOM 2125 C C . ALA A 1 290 ? -21.162 7.034 18.760 1.00 82.75 290 ALA A C 1
ATOM 2127 O O . ALA A 1 290 ? -21.996 6.652 19.566 1.00 82.75 290 ALA A O 1
ATOM 2128 N N . ILE A 1 291 ? -20.954 8.339 18.529 1.00 86.81 291 ILE A N 1
ATOM 2129 C CA . ILE A 1 291 ? -21.635 9.399 19.299 1.00 86.81 291 ILE A CA 1
ATOM 2130 C C . ILE A 1 291 ? -23.160 9.344 19.112 1.00 86.81 291 ILE A C 1
ATOM 2132 O O . ILE A 1 291 ? -23.908 9.667 20.031 1.00 86.81 291 ILE A O 1
ATOM 2136 N N . ASP A 1 292 ? -23.632 8.987 17.914 1.00 89.56 292 ASP A N 1
ATOM 2137 C CA . ASP A 1 292 ? -25.066 8.863 17.644 1.00 89.56 292 ASP A CA 1
ATOM 2138 C C . ASP A 1 292 ? -25.668 7.659 18.396 1.00 89.56 292 ASP A C 1
ATOM 2140 O O . ASP A 1 292 ? -26.749 7.794 18.968 1.00 89.56 292 ASP A O 1
ATOM 2144 N N . ASP A 1 293 ? -24.960 6.526 18.439 1.00 89.69 293 ASP A N 1
ATOM 2145 C CA . ASP A 1 293 ? -25.346 5.327 19.192 1.00 89.69 293 ASP A CA 1
ATOM 2146 C C . ASP A 1 293 ? -25.328 5.585 20.715 1.00 89.69 293 ASP A C 1
ATOM 2148 O O . ASP A 1 293 ? -26.297 5.253 21.401 1.00 89.69 293 ASP A O 1
ATOM 2152 N N . ASP A 1 294 ? -24.291 6.248 21.241 1.00 89.81 294 ASP A N 1
ATOM 2153 C CA . ASP A 1 294 ? -24.183 6.602 22.666 1.00 89.81 294 ASP A CA 1
ATOM 2154 C C . ASP A 1 294 ? -25.285 7.564 23.110 1.00 89.81 294 ASP A C 1
ATOM 2156 O O . ASP A 1 294 ? -25.900 7.374 24.157 1.00 89.81 294 ASP A O 1
ATOM 2160 N N . LEU A 1 295 ? -25.610 8.562 22.283 1.00 92.44 295 LEU A N 1
ATOM 2161 C CA . LEU A 1 295 ? -26.711 9.480 22.569 1.00 92.44 295 LEU A CA 1
ATOM 2162 C C . LEU A 1 295 ? -28.049 8.743 22.628 1.00 92.44 295 LEU A C 1
ATOM 2164 O O . LEU A 1 295 ? -28.897 9.067 23.459 1.00 92.44 295 LEU A O 1
ATOM 2168 N N . LEU A 1 296 ? -28.246 7.757 21.754 1.00 91.88 296 LEU A N 1
ATOM 2169 C CA . LEU A 1 296 ? -29.469 6.968 21.717 1.00 91.88 296 LEU A CA 1
ATOM 2170 C C . LEU A 1 296 ? -29.593 6.049 22.948 1.00 91.88 296 LEU A C 1
ATOM 2172 O O . LEU A 1 296 ? -30.682 5.958 23.517 1.00 91.88 296 LEU A O 1
ATOM 2176 N N . LYS A 1 297 ? -28.486 5.430 23.388 1.00 90.75 297 LYS A N 1
ATOM 2177 C CA . LYS A 1 297 ? -28.392 4.675 24.653 1.00 90.75 297 LYS A CA 1
ATOM 2178 C C . LYS A 1 297 ? -28.742 5.559 25.851 1.00 90.75 297 LYS A C 1
ATOM 2180 O O . LYS A 1 297 ? -29.666 5.234 26.594 1.00 90.75 297 LYS A O 1
ATOM 2185 N N . ASP A 1 298 ? -28.060 6.694 25.996 1.00 89.88 298 ASP A N 1
ATOM 2186 C CA . ASP A 1 298 ? -28.255 7.618 27.119 1.00 89.88 298 ASP A CA 1
ATOM 2187 C C . ASP A 1 298 ? -29.674 8.187 27.159 1.00 89.88 298 ASP A C 1
ATOM 2189 O O . ASP A 1 298 ? -30.256 8.328 28.235 1.00 89.88 298 ASP A O 1
ATOM 2193 N N . ALA A 1 299 ? -30.264 8.481 25.995 1.00 91.06 299 ALA A N 1
ATOM 2194 C CA . ALA A 1 299 ? -31.653 8.913 25.907 1.00 91.06 299 ALA A CA 1
ATOM 2195 C C . ALA A 1 299 ? -32.620 7.841 26.430 1.00 91.06 299 ALA A C 1
ATOM 2197 O O . ALA A 1 299 ? -33.523 8.160 27.202 1.00 91.06 299 ALA A O 1
ATOM 2198 N N . LEU A 1 300 ? -32.419 6.572 26.057 1.00 89.94 300 LEU A N 1
ATOM 2199 C CA . LEU A 1 300 ? -33.266 5.480 26.533 1.00 89.94 300 LEU A CA 1
ATOM 2200 C C . LEU A 1 300 ? -33.118 5.271 28.042 1.00 89.94 300 LEU A C 1
ATOM 2202 O O . LEU A 1 300 ? -34.127 5.162 28.735 1.00 89.94 300 LEU A O 1
ATOM 2206 N N . LEU A 1 301 ? -31.885 5.236 28.552 1.00 86.75 301 LEU A N 1
ATOM 2207 C CA . LEU A 1 301 ? -31.621 5.020 29.976 1.00 86.75 301 LEU A CA 1
ATOM 2208 C C . LEU A 1 301 ? -32.186 6.167 30.830 1.00 86.75 301 LEU A C 1
ATOM 2210 O O . LEU A 1 301 ? -32.901 5.920 31.802 1.00 86.75 301 LEU A O 1
ATOM 2214 N N . ALA A 1 302 ? -31.964 7.420 30.421 1.00 86.81 302 ALA A N 1
ATOM 2215 C CA . ALA A 1 302 ? -32.489 8.590 31.122 1.00 86.81 302 ALA A CA 1
ATOM 2216 C C . ALA A 1 302 ? -34.029 8.607 31.166 1.00 86.81 302 ALA A C 1
ATOM 2218 O O . ALA A 1 302 ? -34.612 8.900 32.209 1.00 86.81 302 ALA A O 1
ATOM 2219 N N . GLU A 1 303 ? -34.703 8.269 30.062 1.00 85.31 303 GLU A N 1
ATOM 2220 C CA . GLU A 1 303 ? -36.169 8.268 29.997 1.00 85.31 303 GLU A CA 1
ATOM 2221 C C . GLU A 1 303 ? -36.792 7.056 30.713 1.00 85.31 303 GLU A C 1
ATOM 2223 O O . GLU A 1 303 ? -37.780 7.204 31.437 1.00 85.31 303 GLU A O 1
ATOM 2228 N N . ARG A 1 304 ? -36.238 5.849 30.525 1.00 83.38 304 ARG A N 1
ATOM 2229 C CA . ARG A 1 304 ? -36.855 4.589 30.980 1.00 83.38 304 ARG A CA 1
ATOM 2230 C C . ARG A 1 304 ? -36.410 4.132 32.364 1.00 83.38 304 ARG A C 1
ATOM 2232 O O . ARG A 1 304 ? -37.245 3.602 33.099 1.00 83.38 304 ARG A O 1
ATOM 2239 N N . GLU A 1 305 ? -35.142 4.318 32.720 1.00 76.94 305 GLU A N 1
ATOM 2240 C CA . GLU A 1 305 ? -34.611 3.864 34.013 1.00 76.94 305 GLU A CA 1
ATOM 2241 C C . GLU A 1 305 ? -34.720 4.952 35.086 1.00 76.94 305 GLU A C 1
ATOM 2243 O O . GLU A 1 305 ? -35.056 4.660 36.235 1.00 76.94 305 GLU A O 1
ATOM 2248 N N . GLU A 1 306 ? -34.483 6.210 34.707 1.00 76.69 306 GLU A N 1
ATOM 2249 C CA . GLU A 1 306 ? -34.416 7.339 35.645 1.00 76.69 306 GLU A CA 1
ATOM 2250 C C . GLU A 1 306 ? -35.663 8.233 35.630 1.00 76.69 306 GLU A C 1
ATOM 2252 O O . GLU A 1 306 ? -35.889 8.987 36.576 1.00 76.69 306 GLU A O 1
ATOM 2257 N N . GLY A 1 307 ? -36.492 8.147 34.585 1.00 80.06 307 GLY A N 1
ATOM 2258 C CA . GLY A 1 307 ? -37.693 8.974 34.442 1.00 80.06 307 GLY A CA 1
ATOM 2259 C C . GLY A 1 307 ? -37.396 10.460 34.213 1.00 80.06 307 GLY A C 1
ATOM 2260 O O . GLY A 1 307 ? -38.220 11.312 34.554 1.00 80.06 307 GLY A O 1
ATOM 2261 N N . LEU A 1 308 ? -36.221 10.787 33.667 1.00 83.62 308 LEU A N 1
ATOM 2262 C CA . LEU A 1 308 ? -35.804 12.155 33.379 1.00 83.62 308 LEU A CA 1
ATOM 2263 C C . LEU A 1 308 ? -36.393 12.659 32.059 1.00 83.62 308 LEU A C 1
ATOM 2265 O O . LEU A 1 308 ? -36.495 11.938 31.068 1.00 83.62 308 LEU A O 1
ATOM 2269 N N . ALA A 1 309 ? -36.724 13.951 32.025 1.00 87.06 309 ALA A N 1
ATOM 2270 C CA . ALA A 1 309 ? -37.106 14.622 30.790 1.00 87.06 309 ALA A CA 1
ATOM 2271 C C . ALA A 1 309 ? -35.873 14.855 29.903 1.00 87.06 309 ALA A C 1
ATOM 2273 O O . ALA A 1 309 ? -34.903 15.494 30.317 1.00 87.06 309 ALA A O 1
ATOM 2274 N N . LEU A 1 310 ? -35.932 14.376 28.661 1.00 90.31 310 LEU A N 1
ATOM 2275 C CA . LEU A 1 310 ? -34.825 14.481 27.717 1.00 90.31 310 LEU A CA 1
ATOM 2276 C C . LEU A 1 310 ? -34.679 15.908 27.172 1.00 90.31 310 LEU A C 1
ATOM 2278 O O . LEU A 1 310 ? -35.574 16.429 26.497 1.00 90.31 310 LEU A O 1
ATOM 2282 N N . THR A 1 311 ? -33.515 16.508 27.430 1.00 91.62 311 THR A N 1
ATOM 2283 C CA . THR A 1 311 ? -33.121 17.828 26.916 1.00 91.62 311 THR A CA 1
ATOM 2284 C C . THR A 1 311 ? -31.774 17.780 26.209 1.00 91.62 311 THR A C 1
ATOM 2286 O O . THR A 1 311 ? -30.971 16.865 26.413 1.00 91.62 311 THR A O 1
ATOM 2289 N N . THR A 1 312 ? -31.502 18.779 25.364 1.00 89.19 312 THR A N 1
ATOM 2290 C CA . THR A 1 312 ? -30.218 18.848 24.650 1.00 89.19 312 THR A CA 1
ATOM 2291 C C . THR A 1 312 ? -29.041 19.064 25.601 1.00 89.19 312 THR A C 1
ATOM 2293 O O . THR A 1 312 ? -27.954 18.545 25.349 1.00 89.19 312 THR A O 1
ATOM 2296 N N . ALA A 1 313 ? -29.264 19.799 26.695 1.00 88.38 313 ALA A N 1
ATOM 2297 C CA . ALA A 1 313 ? -28.266 20.042 27.729 1.00 88.38 313 ALA A CA 1
ATOM 2298 C C . ALA A 1 313 ? -27.929 18.754 28.491 1.00 88.38 313 ALA A C 1
ATOM 2300 O O . ALA A 1 313 ? -26.755 18.402 28.565 1.00 88.38 313 ALA A O 1
ATOM 2301 N N . LEU A 1 314 ? -28.951 18.013 28.945 1.00 89.44 314 LEU A N 1
ATOM 2302 C CA . LEU A 1 314 ? -28.777 16.762 29.689 1.00 89.44 314 LEU A CA 1
ATOM 2303 C C . LEU A 1 314 ? -27.924 15.754 28.908 1.00 89.44 314 LEU A C 1
ATOM 2305 O O . LEU A 1 314 ? -26.923 15.263 29.418 1.00 89.44 314 LEU A O 1
ATOM 2309 N N . LEU A 1 315 ? -28.283 15.474 27.651 1.00 89.56 315 LEU A N 1
ATOM 2310 C CA . LEU A 1 315 ? -27.555 14.485 26.845 1.00 89.56 315 LEU A CA 1
ATOM 2311 C C . LEU A 1 315 ? -26.140 14.949 26.472 1.00 89.56 315 LEU A C 1
ATOM 2313 O O . LEU A 1 315 ? -25.234 14.133 26.350 1.00 89.56 315 LEU A O 1
ATOM 2317 N N . GLY A 1 316 ? -25.928 16.256 26.284 1.00 88.50 316 GLY A N 1
ATOM 2318 C CA . GLY A 1 316 ? -24.589 16.793 26.034 1.00 88.50 316 GLY A CA 1
ATOM 2319 C C . GLY A 1 316 ? -23.665 16.666 27.245 1.00 88.50 316 GLY A C 1
ATOM 2320 O O . GLY A 1 316 ? -22.500 16.309 27.079 1.00 88.50 316 GLY A O 1
ATOM 2321 N N . GLU A 1 317 ? -24.196 16.929 28.440 1.00 88.25 317 GLU A N 1
ATOM 2322 C CA . GLU A 1 317 ? -23.464 16.833 29.703 1.00 88.25 317 GLU A CA 1
ATOM 2323 C C . GLU A 1 317 ? -23.074 15.388 30.028 1.00 88.25 317 GLU A C 1
ATOM 2325 O O . GLU A 1 317 ? -21.902 15.135 30.300 1.00 88.25 317 GLU A O 1
ATOM 2330 N N . ARG A 1 318 ? -24.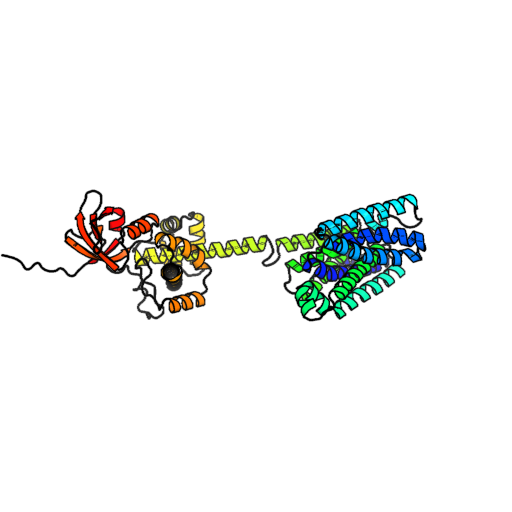007 14.431 29.905 1.00 85.50 318 ARG A N 1
ATOM 2331 C CA . ARG A 1 318 ? -23.740 13.008 30.195 1.00 85.50 318 ARG A CA 1
ATOM 2332 C C . ARG A 1 318 ? -22.661 12.402 29.301 1.00 85.50 318 ARG A C 1
ATOM 2334 O O . ARG A 1 318 ? -21.773 11.717 29.793 1.00 85.50 318 ARG A O 1
ATOM 2341 N N . LEU A 1 319 ? -22.686 12.730 28.011 1.00 84.38 319 LEU A N 1
ATOM 2342 C CA . LEU A 1 319 ? -21.685 12.263 27.050 1.00 84.38 319 LEU A CA 1
ATOM 2343 C C . LEU A 1 319 ? -20.349 13.023 27.135 1.00 84.38 319 LEU A C 1
ATOM 2345 O O . LEU A 1 319 ? -19.397 12.673 26.436 1.00 84.38 319 LEU A O 1
ATOM 2349 N N . GLY A 1 320 ? -20.272 14.116 27.904 1.00 86.75 320 GLY A N 1
ATOM 2350 C CA . GLY A 1 320 ? -19.085 14.973 27.958 1.00 86.75 320 GLY A CA 1
ATOM 2351 C C . GLY A 1 320 ? -18.734 15.625 26.612 1.00 86.75 320 GLY A C 1
ATOM 2352 O O . GLY A 1 320 ? -17.566 15.914 26.338 1.00 86.75 320 GLY A O 1
ATOM 2353 N N . VAL A 1 321 ? -19.724 15.846 25.736 1.00 87.94 321 VAL A N 1
ATOM 2354 C CA . VAL A 1 321 ? -19.520 16.421 24.396 1.00 87.94 321 VAL A CA 1
ATOM 2355 C C . VAL A 1 321 ? -20.026 17.857 24.308 1.00 87.94 321 VAL A C 1
ATOM 2357 O O . VAL A 1 321 ? -20.940 18.290 25.002 1.00 87.94 321 VAL A O 1
ATOM 2360 N N . THR A 1 322 ? -19.441 18.635 23.396 1.00 90.56 322 THR A N 1
ATOM 2361 C CA . THR A 1 322 ? -19.847 20.033 23.204 1.00 90.56 322 THR A CA 1
ATOM 2362 C C . THR A 1 322 ? -21.282 20.139 22.687 1.00 90.56 322 THR A C 1
ATOM 2364 O O . THR A 1 322 ? -21.694 19.357 21.830 1.00 90.56 322 THR A O 1
ATOM 2367 N N . ALA A 1 323 ? -22.004 21.193 23.085 1.00 88.94 323 ALA A N 1
ATOM 2368 C CA . ALA A 1 323 ? -23.378 21.448 22.633 1.00 88.94 323 ALA A CA 1
ATOM 2369 C C . ALA A 1 323 ? -23.532 21.447 21.097 1.00 88.94 323 ALA A C 1
ATOM 2371 O O . ALA A 1 323 ? -24.557 21.028 20.557 1.00 88.94 323 ALA A O 1
ATOM 2372 N N . ALA A 1 324 ? -22.500 21.884 20.364 1.00 89.31 324 ALA A N 1
ATOM 2373 C CA . ALA A 1 324 ? -22.481 21.835 18.903 1.00 89.31 324 ALA A CA 1
ATOM 2374 C C . ALA A 1 324 ? -22.444 20.398 18.354 1.00 89.31 324 ALA A C 1
ATOM 2376 O O . ALA A 1 324 ? -23.027 20.128 17.305 1.00 89.31 324 ALA A O 1
ATOM 2377 N N . THR A 1 325 ? -21.756 19.484 19.039 1.00 89.81 325 THR A N 1
ATOM 2378 C CA . THR A 1 325 ? -21.686 18.063 18.676 1.00 89.81 325 THR A CA 1
ATOM 2379 C C . THR A 1 325 ? -23.011 17.377 18.986 1.00 89.81 325 THR A C 1
ATOM 2381 O O . THR A 1 325 ? -23.575 16.762 18.083 1.00 89.81 325 THR A O 1
ATOM 2384 N N . THR A 1 326 ? -23.576 17.604 20.178 1.00 91.94 326 THR A N 1
ATOM 2385 C CA . THR A 1 326 ? -24.897 17.085 20.574 1.00 91.94 326 THR A CA 1
ATOM 2386 C C . THR A 1 326 ? -25.974 17.482 19.571 1.00 91.94 326 THR A C 1
ATOM 2388 O O . THR A 1 326 ? -26.680 16.627 19.046 1.00 91.94 326 THR A O 1
ATOM 2391 N N . ARG A 1 327 ? -26.054 18.770 19.199 1.00 92.19 327 ARG A N 1
ATOM 2392 C CA . ARG A 1 327 ? -27.034 19.247 18.204 1.00 92.19 327 ARG A CA 1
ATOM 2393 C C . ARG A 1 327 ? -26.851 18.601 16.831 1.00 92.19 327 ARG A C 1
ATOM 2395 O O . ARG A 1 327 ? -27.841 18.316 16.162 1.00 92.19 327 ARG A O 1
ATOM 2402 N N . ARG A 1 328 ? -25.609 18.369 16.385 1.00 91.88 328 ARG A N 1
ATOM 2403 C CA . ARG A 1 328 ? -25.347 17.689 15.102 1.00 91.88 328 ARG A CA 1
ATOM 2404 C C . ARG A 1 328 ? -25.799 16.231 15.135 1.00 91.88 328 ARG A C 1
ATOM 2406 O O . ARG A 1 328 ? -26.387 15.785 14.152 1.00 91.88 328 ARG A O 1
ATOM 2413 N N . SER A 1 329 ? -25.538 15.523 16.230 1.00 91.62 329 SER A N 1
ATOM 2414 C CA . SER A 1 329 ? -25.979 14.140 16.434 1.00 91.62 329 SER A CA 1
ATOM 2415 C C . SER A 1 329 ? -27.499 14.042 16.513 1.00 91.62 329 SER A C 1
ATOM 2417 O O . SER A 1 329 ? -28.099 13.302 15.738 1.00 91.62 329 SER A O 1
ATOM 2419 N N . LEU A 1 330 ? -28.149 14.900 17.305 1.00 93.19 330 LEU A N 1
ATOM 2420 C CA . LEU A 1 330 ? -29.612 15.001 17.354 1.00 93.19 330 LEU A CA 1
ATOM 2421 C C . LEU A 1 330 ? -30.218 15.286 15.975 1.00 93.19 330 LEU A C 1
ATOM 2423 O O . LEU A 1 330 ? -31.180 14.637 15.578 1.00 93.19 330 LEU A O 1
ATOM 2427 N N . ALA A 1 331 ? -29.623 16.189 15.189 1.00 92.12 331 ALA A N 1
ATOM 2428 C CA . ALA A 1 331 ? -30.070 16.460 13.823 1.00 92.12 331 ALA A CA 1
ATOM 2429 C C . ALA A 1 331 ? -29.886 15.265 12.867 1.00 92.12 331 ALA A C 1
ATOM 2431 O O . ALA A 1 331 ? -30.612 15.157 11.876 1.00 92.12 331 ALA A O 1
ATOM 2432 N N . ARG A 1 332 ? -28.888 14.397 13.086 1.00 91.88 332 ARG A N 1
ATOM 2433 C CA . ARG A 1 332 ? -28.702 13.162 12.302 1.00 91.88 332 ARG A CA 1
ATOM 2434 C C . ARG A 1 332 ? -29.728 12.108 12.697 1.00 91.88 332 ARG A C 1
ATOM 2436 O O . ARG A 1 332 ? -30.409 11.602 11.812 1.00 91.88 332 ARG A O 1
ATOM 2443 N N . LEU A 1 333 ? -29.887 11.855 13.992 1.00 93.38 333 LEU A N 1
ATOM 2444 C CA . LEU A 1 333 ? -30.850 10.895 14.531 1.00 93.38 333 LEU A CA 1
ATOM 2445 C C . LEU A 1 333 ? -32.298 11.286 14.195 1.00 93.38 333 LEU A C 1
ATOM 2447 O O . LEU A 1 333 ? -33.081 10.433 13.785 1.00 93.38 333 LEU A O 1
ATOM 2451 N N . ALA A 1 334 ? -32.635 12.580 14.258 1.00 93.12 334 ALA A N 1
ATOM 2452 C CA . ALA A 1 334 ? -33.945 13.089 13.852 1.00 93.12 334 ALA A CA 1
ATOM 2453 C C . ALA A 1 334 ? -34.208 12.896 12.350 1.00 93.12 334 ALA A C 1
ATOM 2455 O O . ALA A 1 334 ? -35.284 12.450 11.960 1.00 93.12 334 ALA A O 1
ATOM 2456 N N . ARG A 1 335 ? -33.217 13.181 11.489 1.00 92.19 335 ARG A N 1
ATOM 2457 C CA . ARG A 1 335 ? -33.320 12.915 10.040 1.00 92.19 335 ARG A CA 1
ATOM 2458 C C . ARG A 1 335 ? -33.402 11.425 9.717 1.00 92.19 335 ARG A C 1
ATOM 2460 O O . ARG A 1 335 ? -34.000 11.072 8.709 1.00 92.19 335 ARG A O 1
ATOM 2467 N N . GLY A 1 336 ? -32.797 10.583 10.551 1.00 90.31 336 GLY A N 1
ATOM 2468 C CA . GLY A 1 336 ? -32.889 9.129 10.470 1.00 90.31 336 GLY A CA 1
ATOM 2469 C C . GLY A 1 336 ? -34.193 8.554 11.024 1.00 90.31 336 GLY A C 1
ATOM 2470 O O . GLY A 1 336 ? -34.361 7.346 10.972 1.00 90.31 336 GLY A O 1
ATOM 2471 N N . GLY A 1 337 ? -35.100 9.379 11.562 1.00 92.12 337 GLY A N 1
ATOM 2472 C CA . GLY A 1 337 ? -36.378 8.917 12.106 1.00 92.12 337 GLY A CA 1
ATOM 2473 C C . GLY A 1 337 ? -36.284 8.214 13.463 1.00 92.12 337 GLY A C 1
ATOM 2474 O O . GLY A 1 337 ? -37.275 7.646 13.910 1.00 92.12 337 GLY A O 1
ATOM 2475 N N . LEU A 1 338 ? -35.134 8.267 14.145 1.00 93.06 338 LEU A N 1
ATOM 2476 C CA . LEU A 1 338 ? -34.914 7.593 15.434 1.00 93.06 338 LEU A CA 1
ATOM 2477 C C . LEU A 1 338 ? -35.390 8.432 16.631 1.00 93.06 338 LEU A C 1
ATOM 2479 O O . LEU A 1 338 ? -35.699 7.902 17.693 1.00 93.06 338 LEU A O 1
ATOM 2483 N N . LEU A 1 339 ? -35.489 9.751 16.479 1.00 94.62 339 LEU A N 1
ATOM 2484 C CA . LEU A 1 339 ? -36.021 10.622 17.526 1.00 94.62 339 LEU A CA 1
ATOM 2485 C C . LEU A 1 339 ? -36.806 11.796 16.949 1.00 94.62 339 LEU A C 1
ATOM 2487 O O . LEU A 1 339 ? -36.599 12.226 15.814 1.00 94.62 339 LEU A O 1
ATOM 2491 N N . LEU A 1 340 ? -37.700 12.338 17.763 1.00 92.69 340 LEU A N 1
ATOM 2492 C CA . LEU A 1 340 ? -38.386 13.596 17.538 1.00 92.69 340 LEU A CA 1
ATOM 2493 C C . LEU A 1 340 ? -37.666 14.674 18.342 1.00 92.69 340 LEU A C 1
ATOM 2495 O O . LEU A 1 340 ? -37.613 14.616 19.568 1.00 92.69 340 LEU A O 1
ATOM 2499 N N . TRP A 1 341 ? -37.129 15.670 17.644 1.00 93.31 341 TRP A N 1
ATOM 2500 C CA . TRP A 1 341 ? -36.448 16.802 18.263 1.00 93.31 341 TRP A CA 1
ATOM 2501 C C . TRP A 1 341 ? -37.154 18.100 17.881 1.00 93.31 341 TRP A C 1
ATOM 2503 O O . TRP A 1 341 ? -37.151 18.504 16.716 1.00 93.31 341 TRP A O 1
ATOM 2513 N N . ARG A 1 342 ? -37.811 18.736 18.858 1.00 87.44 342 ARG A N 1
ATOM 2514 C CA . ARG A 1 342 ? -38.534 20.004 18.674 1.00 87.44 342 ARG A CA 1
ATOM 2515 C C . ARG A 1 342 ? -38.176 20.974 19.796 1.00 87.44 342 ARG A C 1
ATOM 2517 O O . ARG A 1 342 ? -38.528 20.756 20.953 1.00 87.44 342 ARG A O 1
ATOM 2524 N N . GLY A 1 343 ? -37.499 22.066 19.443 1.00 83.06 343 GLY A N 1
ATOM 2525 C CA . GLY A 1 343 ? -36.961 23.005 20.428 1.00 83.06 343 GLY A CA 1
ATOM 2526 C C . GLY A 1 343 ? -35.897 22.328 21.293 1.00 83.06 343 GLY A C 1
ATOM 2527 O O . GLY A 1 343 ? -34.897 21.849 20.763 1.00 83.06 343 GLY A O 1
ATOM 2528 N N . ASP A 1 344 ? -36.134 22.269 22.604 1.00 84.81 344 ASP A N 1
ATOM 2529 C CA . ASP A 1 344 ? -35.259 21.575 23.563 1.00 84.81 344 ASP A CA 1
ATOM 2530 C C . ASP A 1 344 ? -35.822 20.225 24.040 1.00 84.81 344 ASP A C 1
ATOM 2532 O O . ASP A 1 344 ? -35.180 19.529 24.816 1.00 84.81 344 ASP A O 1
ATOM 2536 N N . ARG A 1 345 ? -37.011 19.822 23.571 1.00 86.88 345 ARG A N 1
ATOM 2537 C CA . ARG A 1 345 ? -37.606 18.533 23.941 1.00 86.88 345 ARG A CA 1
ATOM 2538 C C . ARG A 1 345 ? -37.220 17.453 22.941 1.00 86.88 345 ARG A C 1
ATOM 2540 O O . ARG A 1 345 ? -37.287 17.666 21.723 1.00 86.88 345 ARG A O 1
ATOM 2547 N N . ILE A 1 346 ? -36.854 16.296 23.476 1.00 93.00 346 ILE A N 1
ATOM 2548 C CA . ILE A 1 346 ? -36.482 15.100 22.724 1.00 93.00 346 ILE A CA 1
ATOM 2549 C C . ILE A 1 346 ? -37.439 13.975 23.125 1.00 93.00 346 ILE A C 1
ATOM 2551 O O . ILE A 1 346 ? -37.777 13.844 24.297 1.00 93.00 346 ILE A O 1
ATOM 2555 N N . ALA A 1 347 ? -37.886 13.183 22.155 1.00 91.94 347 ALA A N 1
ATOM 2556 C CA . ALA A 1 347 ? -38.634 11.951 22.396 1.00 91.94 347 ALA A CA 1
ATOM 2557 C C . ALA A 1 347 ? -38.151 10.867 21.429 1.00 91.94 347 ALA A C 1
ATOM 2559 O O . ALA A 1 347 ? -37.973 11.147 20.240 1.00 91.94 347 ALA A O 1
ATOM 2560 N N . LEU A 1 348 ? -37.937 9.644 21.910 1.00 90.88 348 LEU A N 1
ATOM 2561 C CA . LEU A 1 348 ? -37.564 8.522 21.047 1.00 90.88 348 LEU A CA 1
ATOM 2562 C C . LEU A 1 348 ? -38.755 8.091 20.181 1.00 90.88 348 LEU A C 1
ATOM 2564 O O . LEU A 1 348 ? -39.904 8.088 20.625 1.00 90.88 348 LEU A O 1
ATOM 2568 N N . THR A 1 349 ? -38.497 7.738 18.920 1.00 92.81 349 THR A N 1
ATOM 2569 C CA . THR A 1 349 ? -39.509 7.060 18.095 1.00 92.81 349 THR A CA 1
ATOM 2570 C C . THR A 1 349 ? -39.534 5.565 18.430 1.00 92.81 349 THR A C 1
ATOM 2572 O O . THR A 1 349 ? -38.564 5.053 18.989 1.00 92.81 349 THR A O 1
ATOM 2575 N N . PRO A 1 350 ? -40.572 4.808 18.029 1.00 89.19 350 PRO A N 1
ATOM 2576 C CA . PRO A 1 350 ? -40.585 3.353 18.216 1.00 89.19 350 PRO A CA 1
ATOM 2577 C C . PRO A 1 350 ? -39.415 2.624 17.537 1.00 89.19 350 PRO A C 1
ATOM 2579 O O . PRO A 1 350 ? -39.088 1.495 17.895 1.00 89.19 350 PRO A O 1
ATOM 2582 N N . GLU A 1 351 ? -38.818 3.217 16.502 1.00 88.19 351 GLU A N 1
ATOM 2583 C CA . GLU A 1 351 ? -37.619 2.683 15.850 1.00 88.19 351 GLU A CA 1
ATOM 2584 C C . GLU A 1 351 ? -36.351 3.047 16.628 1.00 88.19 351 GLU A C 1
ATOM 2586 O O . GLU A 1 351 ? -35.521 2.175 16.877 1.00 88.19 351 GLU A O 1
ATOM 2591 N N . GLY A 1 352 ? -36.237 4.297 17.091 1.00 90.31 352 GLY A N 1
ATOM 2592 C CA . GLY A 1 352 ? -35.139 4.719 17.958 1.00 90.31 352 GLY A CA 1
ATOM 2593 C C . GLY A 1 352 ? -35.089 3.955 19.266 1.00 90.31 352 GLY A C 1
ATOM 2594 O O . GLY A 1 352 ? -34.019 3.534 19.677 1.00 90.31 352 GLY A O 1
ATOM 2595 N N . GLU A 1 353 ? -36.238 3.703 19.883 1.00 90.31 353 GLU A N 1
ATOM 2596 C CA . GLU A 1 353 ? -36.333 2.910 21.104 1.00 90.31 353 GLU A CA 1
ATOM 2597 C C . GLU A 1 353 ? -35.880 1.460 20.887 1.00 90.31 353 GLU A C 1
ATOM 2599 O O . GLU A 1 353 ? -35.095 0.936 21.677 1.00 90.31 353 GLU A O 1
ATOM 2604 N N . ARG A 1 354 ? -36.294 0.825 19.782 1.00 87.56 354 ARG A N 1
ATOM 2605 C CA . ARG A 1 354 ? -35.806 -0.513 19.405 1.00 87.56 354 ARG A CA 1
ATOM 2606 C C . ARG A 1 354 ? -34.292 -0.518 19.225 1.00 87.56 354 ARG A C 1
ATOM 2608 O O . ARG A 1 354 ? -33.611 -1.350 19.819 1.00 87.56 354 ARG A O 1
ATOM 2615 N N . ARG A 1 355 ? -33.761 0.447 18.471 1.00 89.00 355 ARG A N 1
ATOM 2616 C CA . ARG A 1 355 ? -32.322 0.562 18.222 1.00 89.00 355 ARG A CA 1
ATOM 2617 C C . ARG A 1 355 ? -31.527 0.832 19.502 1.00 89.00 355 ARG A C 1
ATOM 2619 O O . ARG A 1 355 ? -30.498 0.204 19.719 1.00 89.00 355 ARG A O 1
ATOM 2626 N N . ALA A 1 356 ? -32.012 1.721 20.362 1.00 90.50 356 ALA A N 1
ATOM 2627 C CA . ALA A 1 356 ? -31.408 2.006 21.659 1.00 90.50 356 ALA A CA 1
ATOM 2628 C C . ALA A 1 356 ? -31.376 0.758 22.548 1.00 90.50 356 ALA A C 1
ATOM 2630 O O . ALA A 1 356 ? -30.374 0.474 23.196 1.00 90.50 356 ALA A O 1
ATOM 2631 N N . THR A 1 357 ? -32.461 -0.018 22.536 1.00 90.06 357 THR A N 1
ATOM 2632 C CA . THR A 1 357 ? -32.584 -1.253 23.319 1.00 90.06 357 THR A CA 1
ATOM 2633 C C . THR A 1 357 ? -31.582 -2.311 22.848 1.00 90.06 357 THR A C 1
ATOM 2635 O O . THR A 1 357 ? -30.960 -2.972 23.677 1.00 90.06 357 THR A O 1
ATOM 2638 N N . GLU A 1 358 ? -31.369 -2.450 21.534 1.00 89.12 358 GLU A N 1
ATOM 2639 C CA . GLU A 1 358 ? -30.324 -3.324 20.973 1.00 89.12 358 GLU A CA 1
ATOM 2640 C C . GLU A 1 358 ? -28.917 -2.906 21.418 1.00 89.12 358 GLU A C 1
ATOM 2642 O O . GLU A 1 358 ? -28.091 -3.759 21.752 1.00 89.12 358 GLU A O 1
ATOM 2647 N N . LEU A 1 359 ? -28.646 -1.598 21.437 1.00 90.56 359 LEU A N 1
ATOM 2648 C CA . LEU A 1 359 ? -27.364 -1.051 21.878 1.00 90.56 359 LEU A CA 1
ATOM 2649 C C . LEU A 1 359 ? -27.137 -1.299 23.377 1.00 90.56 359 LEU A C 1
ATOM 2651 O O . LEU A 1 359 ? -26.082 -1.801 23.750 1.00 90.56 359 LEU A O 1
ATOM 2655 N N . VAL A 1 360 ? -28.143 -1.052 24.224 1.00 90.94 360 VAL A N 1
ATOM 2656 C CA . VAL A 1 360 ? -28.078 -1.353 25.667 1.00 90.94 360 VAL A CA 1
ATOM 2657 C C . VAL A 1 360 ? -27.900 -2.853 25.918 1.00 90.94 360 VAL A C 1
ATOM 2659 O O . VAL A 1 360 ? -27.084 -3.236 26.751 1.00 90.94 360 VAL A O 1
ATOM 2662 N N . ARG A 1 361 ? -28.597 -3.726 25.172 1.00 90.75 361 ARG A N 1
ATOM 2663 C CA . ARG A 1 361 ? -28.387 -5.185 25.250 1.00 90.75 361 ARG A CA 1
ATOM 2664 C C . ARG A 1 361 ? -26.950 -5.560 24.885 1.00 90.75 361 ARG A C 1
ATO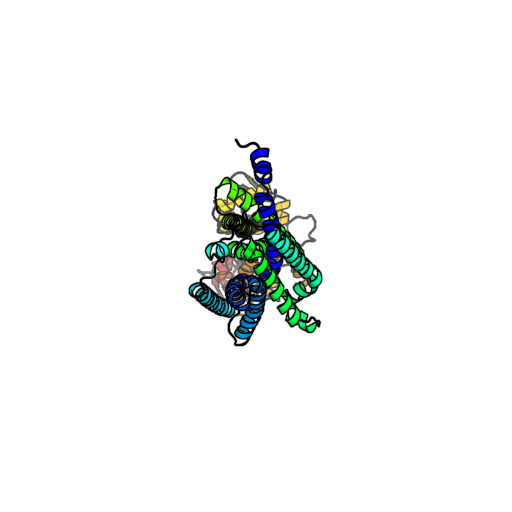M 2666 O O . ARG A 1 361 ? -26.353 -6.383 25.571 1.00 90.75 361 ARG A O 1
ATOM 2673 N N . THR A 1 362 ? -26.412 -4.973 23.817 1.00 91.81 362 THR A N 1
ATOM 2674 C CA . THR A 1 362 ? -25.037 -5.225 23.357 1.00 91.81 362 THR A CA 1
ATOM 2675 C C . THR A 1 362 ? -24.021 -4.839 24.425 1.00 91.81 362 THR A C 1
ATOM 2677 O O . THR A 1 362 ? -23.152 -5.649 24.741 1.00 91.81 362 THR A O 1
ATOM 2680 N N . LEU A 1 363 ? -24.169 -3.644 25.003 1.00 92.75 363 LEU A N 1
ATOM 2681 C CA . LEU A 1 363 ? -23.312 -3.156 26.077 1.00 92.75 363 LEU A CA 1
ATOM 2682 C C . LEU A 1 363 ? -23.362 -4.094 27.287 1.00 92.75 363 LEU A C 1
ATOM 2684 O O . LEU A 1 363 ? -22.333 -4.637 27.667 1.00 92.75 363 LEU A O 1
ATOM 2688 N N . ARG A 1 364 ? -24.554 -4.374 27.824 1.00 92.38 364 ARG A N 1
ATOM 2689 C CA . ARG A 1 364 ? -24.703 -5.205 29.029 1.00 92.38 364 ARG A CA 1
ATOM 2690 C C . ARG A 1 364 ? -24.180 -6.631 28.850 1.00 92.38 364 ARG A C 1
ATOM 2692 O O . ARG A 1 364 ? -23.515 -7.154 29.733 1.00 92.38 364 ARG A O 1
ATOM 2699 N N . LEU A 1 365 ? -24.422 -7.259 27.695 1.00 93.56 365 LEU A N 1
ATOM 2700 C CA . LEU A 1 365 ? -23.857 -8.584 27.397 1.00 93.56 365 LEU A CA 1
ATOM 2701 C C . LEU A 1 365 ? -22.329 -8.552 27.300 1.00 93.56 365 LEU A C 1
ATOM 2703 O O . LEU A 1 365 ? -21.665 -9.494 27.728 1.00 93.56 365 LEU A O 1
ATOM 2707 N N . LEU A 1 366 ? -21.772 -7.486 26.723 1.00 94.44 366 LEU A N 1
ATOM 2708 C CA . LEU A 1 366 ? -20.330 -7.302 26.640 1.00 94.44 366 LEU A CA 1
ATOM 2709 C C . LEU A 1 366 ? -19.719 -7.092 28.027 1.00 94.44 366 LEU A C 1
ATOM 2711 O O . LEU A 1 366 ? -18.667 -7.653 28.313 1.00 94.44 366 LEU A O 1
ATOM 2715 N N . GLU A 1 367 ? -20.381 -6.335 28.897 1.00 94.25 367 GLU A N 1
ATOM 2716 C CA . GLU A 1 367 ? -19.977 -6.164 30.291 1.00 94.25 367 GLU A CA 1
ATOM 2717 C C . GLU A 1 367 ? -19.971 -7.500 31.042 1.00 94.25 367 GLU A C 1
ATOM 2719 O O . GLU A 1 367 ? -18.964 -7.842 31.664 1.00 94.25 367 GLU A O 1
ATOM 2724 N N . THR A 1 368 ? -21.031 -8.305 30.900 1.00 94.19 368 THR A N 1
ATOM 2725 C CA . THR A 1 368 ? -21.084 -9.668 31.450 1.00 94.19 368 THR A CA 1
ATOM 2726 C C . THR A 1 368 ? -19.955 -10.542 30.910 1.00 94.19 368 THR A C 1
ATOM 2728 O O . THR A 1 368 ? -19.287 -11.224 31.678 1.00 94.19 368 THR A O 1
ATOM 2731 N N . TYR A 1 369 ? -19.676 -10.496 29.605 1.00 95.00 369 TYR A N 1
ATOM 2732 C CA . TYR A 1 369 ? -18.572 -11.252 29.011 1.00 95.00 369 TYR A CA 1
ATOM 2733 C C . TYR A 1 369 ? -17.206 -10.833 29.564 1.00 95.00 369 TYR A C 1
ATOM 2735 O O . TYR A 1 369 ? -16.379 -11.680 29.905 1.00 95.00 369 TYR A O 1
ATOM 2743 N N . LEU A 1 370 ? -16.963 -9.527 29.676 1.00 94.88 370 LEU A N 1
ATOM 2744 C CA . LEU A 1 370 ? -15.712 -9.004 30.217 1.00 94.88 370 LEU A CA 1
ATOM 2745 C C . LEU A 1 370 ? -15.519 -9.416 31.682 1.00 94.88 370 LEU A C 1
ATOM 2747 O O . LEU A 1 370 ? -14.398 -9.735 32.074 1.00 94.88 370 LEU A O 1
ATOM 2751 N N . HIS A 1 371 ? -16.593 -9.451 32.468 1.00 94.25 371 HIS A N 1
ATOM 2752 C CA . HIS A 1 371 ? -16.561 -9.901 33.857 1.00 94.25 371 HIS A CA 1
ATOM 2753 C C . HIS A 1 371 ? -16.366 -11.419 33.983 1.00 94.25 371 HIS A C 1
ATOM 2755 O O . HIS A 1 371 ? -15.394 -11.867 34.585 1.00 94.25 371 HIS A O 1
ATOM 2761 N N . ASP A 1 372 ? -17.256 -12.213 33.384 1.00 92.50 372 ASP A N 1
ATOM 2762 C CA . ASP A 1 372 ? -17.352 -13.655 33.641 1.00 92.50 372 ASP A CA 1
ATOM 2763 C C . ASP A 1 372 ? -16.303 -14.469 32.870 1.00 92.50 372 ASP A C 1
ATOM 2765 O O . ASP A 1 372 ? -15.886 -15.535 33.322 1.00 92.50 372 ASP A O 1
ATOM 2769 N N . VAL A 1 373 ? -15.872 -13.980 31.700 1.00 93.19 373 VAL A N 1
ATOM 2770 C CA . VAL A 1 373 ? -14.963 -14.709 30.798 1.00 93.19 373 VAL A CA 1
ATOM 2771 C C . VAL A 1 373 ? -13.562 -14.104 30.791 1.00 93.19 373 VAL A C 1
ATOM 2773 O O . VAL A 1 373 ? -12.582 -14.841 30.889 1.00 93.19 373 VAL A O 1
ATOM 2776 N N . GLU A 1 374 ? -13.440 -12.776 30.679 1.00 92.19 374 GLU A N 1
ATOM 2777 C CA . GLU A 1 374 ? -12.130 -12.097 30.690 1.00 92.19 374 GLU A CA 1
ATOM 2778 C C . GLU A 1 374 ? -11.639 -11.732 32.106 1.00 92.19 374 GLU A C 1
ATOM 2780 O O . GLU A 1 374 ? -10.509 -11.258 32.241 1.00 92.19 374 GLU A O 1
ATOM 2785 N N . ALA A 1 375 ? -12.442 -11.971 33.153 1.00 93.06 375 ALA A N 1
ATOM 2786 C CA . ALA A 1 375 ? -12.119 -11.657 34.550 1.00 93.06 375 ALA A CA 1
ATOM 2787 C C . ALA A 1 375 ? -11.693 -10.189 34.765 1.00 93.06 375 ALA A C 1
ATOM 2789 O O . ALA A 1 375 ? -10.800 -9.882 35.561 1.00 93.06 375 ALA A O 1
ATOM 2790 N N . VAL A 1 376 ? -12.313 -9.266 34.024 1.00 92.94 376 VAL A N 1
ATOM 2791 C CA . VAL A 1 376 ? -12.068 -7.828 34.160 1.00 92.94 376 VAL A CA 1
ATOM 2792 C C . VAL A 1 376 ? -12.653 -7.336 35.491 1.00 92.94 376 VAL A C 1
ATOM 2794 O O . VAL A 1 376 ? -13.830 -7.585 35.754 1.00 92.94 376 VAL A O 1
ATOM 2797 N N . PRO A 1 377 ? -11.881 -6.597 36.318 1.00 90.12 377 PRO A N 1
ATOM 2798 C CA . PRO A 1 377 ? -12.392 -6.016 37.560 1.00 90.12 377 PRO A CA 1
ATOM 2799 C C . PRO A 1 377 ? -13.599 -5.111 37.310 1.00 90.12 377 PRO A C 1
ATOM 2801 O O . PRO A 1 377 ? -13.582 -4.331 36.352 1.00 90.12 377 PRO A O 1
ATOM 2804 N N . ILE A 1 378 ? -14.609 -5.189 38.180 1.00 88.56 378 ILE A N 1
ATOM 2805 C CA . ILE A 1 378 ? -15.920 -4.548 37.999 1.00 88.56 378 ILE A CA 1
ATOM 2806 C C . ILE A 1 378 ? -15.842 -3.029 37.780 1.00 88.56 378 ILE A C 1
ATOM 2808 O O . ILE A 1 378 ? -16.586 -2.475 36.977 1.00 88.56 378 ILE A O 1
ATOM 2812 N N . GLU A 1 379 ? -14.869 -2.358 38.395 1.00 87.12 379 GLU A N 1
ATOM 2813 C CA . GLU A 1 379 ? -14.603 -0.928 38.222 1.00 87.12 379 GLU A CA 1
ATOM 2814 C C . GLU A 1 379 ? -14.078 -0.546 36.823 1.00 87.12 379 GLU A C 1
ATOM 2816 O O . GLU A 1 379 ? -14.143 0.617 36.429 1.00 87.12 379 GLU A O 1
ATOM 2821 N N . ASN A 1 380 ? -13.552 -1.511 36.061 1.00 89.69 380 ASN A N 1
ATOM 2822 C CA . ASN A 1 380 ? -12.932 -1.298 34.751 1.00 89.69 380 ASN A CA 1
ATOM 2823 C C . ASN A 1 380 ? -13.772 -1.825 33.582 1.00 89.69 380 ASN A C 1
ATOM 2825 O O . ASN A 1 380 ? -13.405 -1.585 32.427 1.00 89.69 380 ASN A O 1
ATOM 2829 N N . ILE A 1 381 ? -14.863 -2.547 33.853 1.00 91.50 381 ILE A N 1
ATOM 2830 C CA . ILE A 1 381 ? -15.677 -3.193 32.817 1.00 91.50 381 ILE A CA 1
ATOM 2831 C C . ILE A 1 381 ? -16.218 -2.148 31.841 1.00 91.50 381 ILE A C 1
ATOM 2833 O O . ILE A 1 381 ? -15.949 -2.256 30.644 1.00 91.50 381 ILE A O 1
ATOM 2837 N N . ARG A 1 382 ? -16.895 -1.105 32.339 1.00 87.81 382 ARG A N 1
ATOM 2838 C CA . ARG A 1 382 ? -17.533 -0.083 31.496 1.00 87.81 382 ARG A CA 1
ATOM 2839 C C . ARG A 1 382 ? -16.550 0.568 30.523 1.00 87.81 382 ARG A C 1
ATOM 2841 O O . ARG A 1 382 ? -16.762 0.591 29.314 1.00 87.81 382 ARG A O 1
ATOM 2848 N N . ALA A 1 383 ? -15.392 0.983 31.036 1.00 86.94 383 ALA A N 1
ATOM 2849 C CA . ALA A 1 383 ? -14.339 1.610 30.239 1.00 86.94 383 ALA A CA 1
ATOM 2850 C C . ALA A 1 383 ? -13.745 0.682 29.159 1.00 86.94 383 ALA A C 1
ATOM 2852 O O . ALA A 1 383 ? -13.165 1.162 28.177 1.00 86.94 383 ALA A O 1
ATOM 2853 N N . GLN A 1 384 ? -13.820 -0.639 29.342 1.00 89.62 384 GLN A N 1
ATOM 2854 C CA . GLN A 1 384 ? -13.441 -1.615 28.320 1.00 89.62 384 GLN A CA 1
ATOM 2855 C C . GLN A 1 384 ? -14.582 -1.913 27.345 1.00 89.62 384 GLN A C 1
ATOM 2857 O O . GLN A 1 384 ? -14.313 -2.072 26.151 1.00 89.62 384 GLN A O 1
ATOM 2862 N N . ALA A 1 385 ? -15.821 -1.957 27.829 1.00 89.62 385 ALA A N 1
ATOM 2863 C CA . ALA A 1 385 ? -17.004 -2.212 27.024 1.00 89.62 385 ALA A CA 1
ATOM 2864 C C . ALA A 1 385 ? -17.233 -1.089 25.997 1.00 89.62 385 ALA A C 1
ATOM 2866 O O . ALA A 1 385 ? -17.289 -1.377 24.799 1.00 89.62 385 ALA A O 1
ATOM 2867 N N . ASP A 1 386 ? -17.185 0.180 26.422 1.00 85.69 386 ASP A N 1
ATOM 2868 C CA . ASP A 1 386 ? -17.342 1.362 25.552 1.00 85.69 386 ASP A CA 1
ATOM 2869 C C . ASP A 1 386 ? -16.326 1.371 24.383 1.00 85.69 386 ASP A C 1
ATOM 2871 O O . ASP A 1 386 ? -16.595 1.825 23.271 1.00 85.69 386 ASP A O 1
ATOM 2875 N N . LYS A 1 387 ? -15.121 0.817 24.586 1.00 85.56 387 LYS A N 1
ATOM 2876 C CA . LYS A 1 387 ? -14.085 0.746 23.534 1.00 85.56 387 LYS A CA 1
ATOM 2877 C C . LYS A 1 387 ? -14.371 -0.307 22.467 1.00 85.56 387 LYS A C 1
ATOM 2879 O O . LYS A 1 387 ? -13.803 -0.226 21.375 1.00 85.56 387 LYS A O 1
ATOM 2884 N N . ARG A 1 388 ? -15.158 -1.332 22.795 1.00 87.12 388 ARG A N 1
ATOM 2885 C CA . ARG A 1 388 ? -15.350 -2.528 21.961 1.00 87.12 388 ARG A CA 1
ATOM 2886 C C . ARG A 1 388 ? -16.770 -2.631 21.399 1.00 87.12 388 ARG A C 1
ATOM 2888 O O . ARG A 1 388 ? -16.937 -3.254 20.353 1.00 87.12 388 ARG A O 1
ATOM 2895 N N . GLU A 1 389 ? -17.765 -2.001 22.023 1.00 85.25 389 GLU A N 1
ATOM 2896 C CA . GLU A 1 389 ? -19.183 -2.174 21.674 1.00 85.25 389 GLU A CA 1
ATOM 2897 C C . GLU A 1 389 ? -19.503 -1.850 20.203 1.00 85.25 389 GLU A C 1
ATOM 2899 O O . GLU A 1 389 ? -20.200 -2.619 19.544 1.00 85.25 389 GLU A O 1
ATOM 2904 N N . HIS A 1 390 ? -18.906 -0.802 19.621 1.00 84.25 390 HIS A N 1
ATOM 2905 C CA . HIS A 1 390 ? -19.163 -0.418 18.223 1.00 84.25 390 HIS A CA 1
ATOM 2906 C C . HIS A 1 390 ? -18.475 -1.317 17.181 1.00 84.25 390 HIS A C 1
ATOM 2908 O O . HIS A 1 390 ? -18.667 -1.129 15.976 1.00 84.25 390 HIS A O 1
ATOM 2914 N N . ALA A 1 391 ? -17.630 -2.259 17.612 1.00 82.94 391 ALA A N 1
ATOM 2915 C CA . ALA A 1 391 ? -16.956 -3.207 16.727 1.00 82.94 391 ALA A CA 1
ATOM 2916 C C . ALA A 1 391 ? -17.710 -4.541 16.594 1.00 82.94 391 ALA A C 1
ATOM 2918 O O . ALA A 1 391 ? -17.365 -5.348 15.726 1.00 82.94 391 ALA A O 1
ATOM 2919 N N . LEU A 1 392 ? -18.719 -4.783 17.435 1.00 84.06 392 LEU A N 1
ATOM 2920 C CA . LEU A 1 392 ? -19.459 -6.040 17.464 1.00 84.06 392 LEU A CA 1
ATOM 2921 C C . LEU A 1 392 ? -20.553 -6.072 16.390 1.00 84.06 392 LEU A C 1
ATOM 2923 O O . LEU A 1 392 ? -21.330 -5.133 16.225 1.00 84.06 392 LEU A O 1
ATOM 2927 N N . SER A 1 393 ? -20.625 -7.183 15.654 1.00 85.75 393 SER A N 1
ATOM 2928 C CA . SER A 1 393 ? -21.760 -7.479 14.777 1.00 85.75 393 SER A CA 1
ATOM 2929 C C . SER A 1 393 ? -22.913 -8.086 15.578 1.00 85.75 393 SER A C 1
ATOM 2931 O O . SER A 1 393 ? -22.692 -8.707 16.617 1.00 85.75 393 SER A O 1
ATOM 2933 N N . ALA A 1 394 ? -24.143 -7.981 15.066 1.00 83.50 394 ALA A N 1
ATOM 2934 C CA . ALA A 1 394 ? -25.312 -8.604 15.695 1.00 83.50 394 ALA A CA 1
ATOM 2935 C C . ALA A 1 394 ? -25.129 -10.122 15.911 1.00 83.50 394 ALA A C 1
ATOM 2937 O O . ALA A 1 394 ? -25.500 -10.644 16.959 1.00 83.50 394 ALA A O 1
ATOM 2938 N N . ASP A 1 395 ? -24.488 -10.812 14.961 1.00 83.88 395 ASP A N 1
ATOM 2939 C CA . ASP A 1 395 ? -24.185 -12.244 15.072 1.00 83.88 395 ASP A CA 1
ATOM 2940 C C . ASP A 1 395 ? -23.181 -12.542 16.196 1.00 83.88 395 ASP A C 1
ATOM 2942 O O . ASP A 1 395 ? -23.309 -13.547 16.891 1.00 83.88 395 ASP A O 1
ATOM 2946 N N . ALA A 1 396 ? -22.192 -11.664 16.402 1.00 88.50 396 ALA A N 1
ATOM 2947 C CA . ALA A 1 396 ? -21.223 -11.808 17.485 1.00 88.50 396 ALA A CA 1
ATOM 2948 C C . ALA A 1 396 ? -21.877 -11.592 18.857 1.00 88.50 396 ALA A C 1
ATOM 2950 O O . ALA A 1 396 ? -21.597 -12.342 19.789 1.00 88.50 396 ALA A O 1
ATOM 2951 N N . VAL A 1 397 ? -22.781 -10.613 18.970 1.00 88.25 397 VAL A N 1
ATOM 2952 C CA . VAL A 1 397 ? -23.554 -10.368 20.200 1.00 88.25 397 VAL A CA 1
ATOM 2953 C C . VAL A 1 397 ? -24.431 -11.571 20.544 1.00 88.25 397 VAL A C 1
ATOM 2955 O O . VAL A 1 397 ? -24.513 -11.973 21.700 1.00 88.25 397 VAL A O 1
ATOM 2958 N N . GLU A 1 398 ? -25.049 -12.188 19.541 1.00 89.06 398 GLU A N 1
ATOM 2959 C CA . GLU A 1 398 ? -25.866 -13.389 19.720 1.00 89.06 398 GLU A CA 1
ATOM 2960 C C . GLU A 1 398 ? -25.021 -14.606 20.128 1.00 89.06 398 GLU A C 1
ATOM 2962 O O . GLU A 1 398 ? -25.386 -15.343 21.043 1.00 89.06 398 GLU A O 1
ATOM 2967 N N . ALA A 1 399 ? -23.859 -14.803 19.501 1.00 89.19 399 ALA A N 1
ATOM 2968 C CA . ALA A 1 399 ? -22.920 -15.844 19.910 1.00 89.19 399 ALA A CA 1
ATOM 2969 C C . ALA A 1 399 ? -22.437 -15.641 21.357 1.00 89.19 399 ALA A C 1
ATOM 2971 O O . ALA A 1 399 ? -22.324 -16.610 22.105 1.00 89.19 399 ALA A O 1
ATOM 2972 N N . MET A 1 400 ? -22.205 -14.387 21.761 1.00 92.50 400 MET A N 1
ATOM 2973 C CA . MET A 1 400 ? -21.827 -14.016 23.126 1.00 92.50 400 MET A CA 1
ATOM 2974 C C . MET A 1 400 ? -22.948 -14.309 24.131 1.00 92.50 400 MET A C 1
ATOM 2976 O O . MET A 1 400 ? -22.679 -14.919 25.161 1.00 92.50 400 MET A O 1
ATOM 2980 N N . ALA A 1 401 ? -24.202 -13.965 23.819 1.00 90.38 401 ALA A N 1
ATOM 2981 C CA . ALA A 1 401 ? -25.349 -14.289 24.672 1.00 90.38 401 ALA A CA 1
ATOM 2982 C C . ALA A 1 401 ? -25.473 -15.801 24.925 1.00 90.38 401 ALA A C 1
ATOM 2984 O O . ALA A 1 401 ? -25.600 -16.230 26.071 1.00 90.38 401 ALA A O 1
ATOM 2985 N N . ARG A 1 402 ? -25.330 -16.614 23.870 1.00 90.94 402 ARG A N 1
ATOM 2986 C CA . ARG A 1 402 ? -25.364 -18.082 23.976 1.00 90.94 402 ARG A CA 1
ATOM 2987 C C . ARG A 1 402 ? -24.204 -18.641 24.787 1.00 90.94 402 ARG A C 1
ATOM 2989 O O . ARG A 1 402 ? -24.396 -19.581 25.550 1.00 90.94 402 ARG A O 1
ATOM 2996 N N . LEU A 1 403 ? -23.009 -18.074 24.622 1.00 92.25 403 LEU A N 1
ATOM 2997 C CA . LEU A 1 403 ? -21.826 -18.469 25.386 1.00 92.25 403 LEU A CA 1
ATOM 2998 C C . LEU A 1 403 ? -22.002 -18.192 26.885 1.00 92.25 403 LEU A C 1
ATOM 3000 O O . LEU A 1 403 ? -21.568 -18.999 27.700 1.00 92.25 403 LEU A O 1
ATOM 3004 N N . LEU A 1 404 ? -22.673 -17.093 27.236 1.00 91.62 404 LEU A N 1
ATOM 3005 C CA . LEU A 1 404 ? -22.979 -16.706 28.616 1.00 91.62 404 LEU A CA 1
ATOM 3006 C C . LEU A 1 404 ? -24.212 -17.413 29.209 1.00 91.62 404 LEU A C 1
ATOM 3008 O O . LEU A 1 404 ? -24.527 -17.206 30.377 1.00 91.62 404 LEU A O 1
ATOM 3012 N N . GLY A 1 405 ? -24.924 -18.232 28.429 1.00 90.44 405 GLY A N 1
ATOM 3013 C CA . GLY A 1 405 ? -26.133 -18.922 28.889 1.00 90.44 405 GLY A CA 1
ATOM 3014 C C . GLY A 1 405 ? -27.366 -18.020 29.024 1.00 90.44 405 GLY A C 1
ATOM 3015 O O . GLY A 1 405 ? -28.186 -18.250 29.908 1.00 90.44 405 GLY A O 1
ATOM 3016 N N . ASP A 1 406 ? -27.494 -17.004 28.164 1.00 88.06 406 ASP A N 1
ATOM 3017 C CA . ASP A 1 406 ? -28.607 -16.041 28.132 1.00 88.06 406 ASP A CA 1
ATOM 3018 C C . ASP A 1 406 ? -28.875 -15.358 29.489 1.00 88.06 406 ASP A C 1
ATOM 3020 O O . ASP A 1 406 ? -29.963 -15.481 30.073 1.00 88.06 406 ASP A O 1
ATOM 3024 N N . PRO A 1 407 ? -27.888 -14.600 30.008 1.00 88.75 407 PRO A N 1
ATOM 3025 C CA . PRO A 1 407 ? -28.018 -13.921 31.287 1.00 88.75 407 PRO A CA 1
ATOM 3026 C C . PRO A 1 407 ? -29.174 -12.911 31.267 1.00 88.75 407 PRO A C 1
ATOM 3028 O O . PRO A 1 407 ? -29.472 -12.257 30.261 1.00 88.75 407 PRO A O 1
ATOM 3031 N N . ARG A 1 408 ? -29.842 -12.776 32.418 1.00 87.38 408 ARG A N 1
ATOM 3032 C CA . ARG A 1 408 ? -30.957 -11.832 32.606 1.00 87.38 408 ARG A CA 1
ATOM 3033 C C . ARG A 1 408 ? -30.522 -10.485 33.162 1.00 87.38 408 ARG A C 1
ATOM 3035 O O . ARG A 1 408 ? -31.266 -9.520 33.006 1.00 87.38 408 ARG A O 1
ATOM 3042 N N . THR A 1 409 ? -29.360 -10.422 33.796 1.00 87.94 409 THR A N 1
ATOM 3043 C CA . THR A 1 409 ? -28.805 -9.222 34.425 1.00 87.94 409 THR A CA 1
ATOM 3044 C C . THR A 1 409 ? -27.321 -9.107 34.111 1.00 87.94 409 THR A C 1
ATOM 3046 O O . THR A 1 409 ? -26.659 -10.119 33.885 1.00 87.94 409 THR A O 1
ATOM 3049 N N . ASP A 1 410 ? -26.818 -7.879 34.082 1.00 90.25 410 ASP A N 1
ATOM 3050 C CA . ASP A 1 410 ? -25.388 -7.590 33.969 1.00 90.25 410 ASP A CA 1
ATOM 3051 C C . ASP A 1 410 ? -24.672 -7.722 35.338 1.00 90.25 410 ASP A C 1
ATOM 3053 O O . ASP A 1 410 ? -25.336 -7.965 36.355 1.00 90.25 410 ASP A O 1
ATOM 3057 N N . PRO A 1 411 ? -23.333 -7.568 35.403 1.00 89.38 411 PRO A N 1
ATOM 3058 C CA . PRO A 1 411 ? -22.567 -7.662 36.652 1.00 89.38 411 PRO A CA 1
ATOM 3059 C C . PRO A 1 411 ? -22.928 -6.615 37.718 1.00 89.38 411 PRO A C 1
ATOM 3061 O O . PRO A 1 411 ? -22.559 -6.774 38.880 1.00 89.38 411 PRO A O 1
ATOM 3064 N N . HIS A 1 412 ? -23.639 -5.548 37.346 1.00 89.25 412 HIS A N 1
ATOM 3065 C CA . HIS A 1 412 ? -24.096 -4.487 38.247 1.00 89.25 412 HIS A CA 1
ATOM 3066 C C . HIS A 1 412 ? -25.553 -4.692 38.704 1.00 89.25 412 HIS A C 1
ATOM 3068 O O . HIS A 1 412 ? -26.030 -3.988 39.599 1.00 89.25 412 HIS A O 1
ATOM 3074 N N . GLY A 1 413 ? -26.252 -5.686 38.149 1.00 85.56 413 GLY A N 1
ATOM 3075 C CA . GLY A 1 413 ? -27.636 -6.028 38.471 1.00 85.56 413 GLY A CA 1
ATOM 3076 C C . GLY A 1 413 ? -28.677 -5.324 37.599 1.00 85.56 413 GLY A C 1
ATOM 3077 O O . GLY A 1 413 ? -29.872 -5.411 37.897 1.00 85.56 413 GLY A O 1
ATOM 3078 N N . HIS A 1 414 ? -28.279 -4.639 36.521 1.00 86.44 414 HIS A N 1
ATOM 3079 C CA . HIS A 1 414 ? -29.245 -4.077 35.582 1.00 86.44 414 HIS A CA 1
ATOM 3080 C C . HIS A 1 414 ? -29.811 -5.159 34.652 1.00 86.44 414 HIS A C 1
ATOM 3082 O O . HIS A 1 414 ? -29.093 -6.064 34.222 1.00 86.44 414 HIS A O 1
ATOM 3088 N N . PRO A 1 415 ? -31.103 -5.078 34.290 1.00 85.62 415 PRO A N 1
ATOM 3089 C CA . PRO A 1 415 ? -31.748 -6.080 33.450 1.00 85.62 415 PRO A CA 1
ATOM 3090 C C . PRO A 1 415 ? -31.227 -6.047 32.007 1.00 85.62 415 PRO A C 1
ATOM 3092 O O . PRO A 1 415 ? -31.194 -5.000 31.365 1.00 85.62 415 PRO A O 1
ATOM 3095 N N . ILE A 1 416 ? -30.887 -7.203 31.442 1.00 87.69 416 ILE A N 1
ATOM 3096 C CA . ILE A 1 416 ? -30.493 -7.333 30.034 1.00 87.69 416 ILE A CA 1
ATOM 3097 C C . ILE A 1 416 ? -31.766 -7.454 29.183 1.00 87.69 416 ILE A C 1
ATOM 3099 O O . ILE A 1 416 ? -32.521 -8.418 29.367 1.00 87.69 416 ILE A O 1
ATOM 3103 N N . PRO A 1 417 ? -32.034 -6.520 28.243 1.00 86.12 417 PRO A N 1
ATOM 3104 C CA . PRO A 1 417 ? -33.209 -6.602 27.379 1.00 86.12 417 PRO A CA 1
ATOM 3105 C C . PRO A 1 417 ? -33.243 -7.925 26.615 1.00 86.12 417 PRO A C 1
ATOM 3107 O O . PRO A 1 417 ? -32.248 -8.284 25.991 1.00 86.12 417 PRO A O 1
ATOM 3110 N N . GLN A 1 418 ? -34.368 -8.645 26.646 1.00 79.81 418 GLN A N 1
ATOM 3111 C CA . GLN A 1 418 ? -34.528 -9.947 25.986 1.00 79.81 418 GLN A CA 1
ATOM 3112 C C . GLN A 1 418 ? -35.163 -9.814 24.599 1.00 79.81 418 GLN A C 1
ATOM 3114 O O . GLN A 1 418 ? -35.981 -8.926 24.372 1.00 79.81 418 GLN A O 1
ATOM 3119 N N . ARG A 1 419 ? -34.794 -10.705 23.671 1.00 66.44 419 ARG A N 1
ATOM 3120 C CA . ARG A 1 419 ? -35.269 -10.670 22.275 1.00 66.44 419 ARG A CA 1
ATOM 3121 C C . ARG A 1 419 ? -36.715 -11.169 22.115 1.00 66.44 419 ARG A C 1
ATOM 3123 O O . ARG A 1 419 ? -37.429 -10.660 21.259 1.00 66.44 419 ARG A O 1
ATOM 3130 N N . ASP A 1 420 ? -37.134 -12.105 22.971 1.00 51.66 420 ASP A N 1
ATOM 3131 C CA . ASP A 1 420 ? -38.419 -12.825 22.884 1.00 51.66 420 ASP A CA 1
ATOM 3132 C C . ASP A 1 420 ? -39.528 -12.265 23.792 1.00 51.66 420 ASP A C 1
ATOM 3134 O O . ASP A 1 420 ? -40.620 -12.832 23.877 1.00 51.66 420 ASP A O 1
ATOM 3138 N N . ALA A 1 421 ? -39.289 -11.143 24.475 1.00 51.22 421 ALA A N 1
ATOM 3139 C CA . ALA A 1 421 ? -40.371 -10.421 25.130 1.00 51.22 421 ALA A CA 1
ATOM 3140 C C . ALA A 1 421 ? -41.275 -9.845 24.029 1.00 51.22 421 ALA A C 1
ATOM 3142 O O . ALA A 1 421 ? -40.892 -8.903 23.336 1.00 51.22 421 ALA A O 1
ATOM 3143 N N . GLY A 1 422 ? -42.438 -10.468 23.814 1.00 38.09 422 GLY A N 1
ATOM 3144 C CA . GLY A 1 422 ? -43.436 -10.040 22.834 1.00 38.09 422 GLY A CA 1
ATOM 3145 C C . GLY A 1 422 ? -43.865 -8.577 23.004 1.00 38.09 422 GLY A C 1
ATOM 3146 O O . GLY A 1 422 ? -43.394 -7.865 23.882 1.00 38.09 422 GLY A O 1
ATOM 3147 N N . LEU A 1 423 ? -44.792 -8.130 22.152 1.00 37.00 423 LEU A N 1
ATOM 3148 C CA . LEU A 1 423 ? -45.338 -6.764 22.027 1.00 37.00 423 LEU A CA 1
ATOM 3149 C C . LEU A 1 423 ? -46.026 -6.175 23.294 1.00 37.00 423 LEU A C 1
ATOM 3151 O O . LEU A 1 423 ? -46.910 -5.334 23.176 1.00 37.00 423 LEU A O 1
ATOM 3155 N N . GLU A 1 424 ? -45.608 -6.546 24.503 1.00 39.44 424 GLU A N 1
ATOM 3156 C CA . GLU A 1 424 ? -45.882 -5.855 25.768 1.00 39.44 424 GLU A CA 1
ATOM 3157 C C . GLU A 1 424 ? -44.819 -4.783 26.100 1.00 39.44 424 GLU A C 1
ATOM 3159 O O . GLU A 1 424 ? -44.664 -4.374 27.245 1.00 39.44 424 GLU A O 1
ATOM 3164 N N . GLY A 1 425 ? -44.104 -4.263 25.100 1.00 39.97 425 GLY A N 1
ATOM 3165 C CA . GLY A 1 425 ? -43.254 -3.075 25.228 1.00 39.97 425 GLY A CA 1
ATOM 3166 C C . GLY A 1 425 ? -42.021 -3.219 26.147 1.00 39.97 425 GLY A C 1
ATOM 3167 O O . GLY A 1 425 ? -41.793 -4.252 26.773 1.00 39.97 425 GLY A O 1
ATOM 3168 N N . PRO A 1 426 ? -41.187 -2.167 26.242 1.00 44.94 426 PRO A N 1
ATOM 3169 C CA . PRO A 1 426 ? -39.968 -2.137 27.052 1.00 44.94 426 PRO A CA 1
ATOM 3170 C C . PRO A 1 426 ? -40.280 -1.973 28.550 1.00 44.94 426 PRO A C 1
ATOM 3172 O O . PRO A 1 426 ? -39.843 -1.034 29.209 1.00 44.94 426 PRO A O 1
ATOM 3175 N N . GLN A 1 427 ? -41.036 -2.914 29.119 1.00 44.56 427 GLN A N 1
ATOM 3176 C CA . GLN A 1 427 ? -41.230 -3.031 30.571 1.00 44.56 427 GLN A CA 1
ATOM 3177 C C . GLN A 1 427 ? -39.983 -3.583 31.288 1.00 44.56 427 GLN A C 1
ATOM 3179 O O . GLN A 1 427 ? -39.914 -3.559 32.513 1.00 44.56 427 GLN A O 1
ATOM 3184 N N . VAL A 1 428 ? -38.976 -4.033 30.530 1.00 49.97 428 VAL A N 1
ATOM 3185 C CA . VAL A 1 428 ? -37.783 -4.738 31.031 1.00 49.97 428 VAL A CA 1
ATOM 3186 C C . VAL A 1 428 ? -36.692 -3.796 31.561 1.00 49.97 428 VAL A C 1
ATOM 3188 O O . VAL A 1 428 ? -35.850 -4.242 32.323 1.00 49.97 428 VAL A O 1
ATOM 3191 N N . LEU A 1 429 ? -36.709 -2.500 31.225 1.00 51.59 429 LEU A N 1
ATOM 3192 C CA . LEU A 1 429 ? -35.695 -1.539 31.696 1.00 51.59 429 LEU A CA 1
ATOM 3193 C C . LEU A 1 429 ? -36.073 -0.814 32.991 1.00 51.59 429 LEU A C 1
ATOM 3195 O O . LEU A 1 429 ? -35.255 -0.094 33.552 1.00 51.59 429 LEU A O 1
ATOM 3199 N N . ARG A 1 430 ? -37.300 -0.974 33.502 1.00 54.47 430 ARG A N 1
ATOM 3200 C CA . ARG A 1 430 ? -37.635 -0.364 34.793 1.00 54.47 430 ARG A CA 1
ATOM 3201 C C . ARG A 1 430 ? -36.716 -0.947 35.860 1.00 54.47 430 ARG A C 1
ATOM 3203 O O . ARG A 1 430 ? -36.721 -2.158 36.072 1.00 54.47 430 ARG A O 1
ATOM 3210 N N . ARG A 1 431 ? -35.958 -0.060 36.517 1.00 56.19 431 ARG A N 1
ATOM 3211 C CA . ARG A 1 431 ? -35.103 -0.351 37.674 1.00 56.19 431 ARG A CA 1
ATOM 3212 C C . ARG A 1 431 ? -35.817 -1.378 38.551 1.00 56.19 431 ARG A C 1
ATOM 3214 O O . ARG A 1 431 ? -36.952 -1.121 38.964 1.00 56.19 431 ARG A O 1
ATOM 3221 N N . ILE A 1 432 ? -35.198 -2.546 38.767 1.00 54.66 432 ILE A N 1
ATOM 3222 C CA . ILE A 1 432 ? -35.769 -3.598 39.621 1.00 54.66 432 ILE A CA 1
ATOM 3223 C C . ILE A 1 432 ? -36.183 -2.914 40.923 1.00 54.66 432 ILE A C 1
ATOM 3225 O O . ILE A 1 432 ? -35.382 -2.177 41.497 1.00 54.66 432 ILE A O 1
ATOM 3229 N N . ALA A 1 433 ? -37.451 -3.071 41.310 1.00 54.38 433 ALA A N 1
ATOM 3230 C CA . ALA A 1 433 ? -38.080 -2.354 42.414 1.00 54.38 433 ALA A CA 1
ATOM 3231 C C . ALA A 1 433 ? -37.349 -2.639 43.739 1.00 54.38 433 ALA A C 1
ATOM 3233 O O . ALA A 1 433 ? -37.707 -3.543 44.488 1.00 54.38 433 ALA A O 1
ATOM 3234 N N . GLY A 1 434 ? -36.291 -1.876 43.996 1.00 64.25 434 GLY A N 1
ATOM 3235 C CA . GLY A 1 434 ? -35.453 -1.937 45.179 1.00 64.25 434 GLY A CA 1
ATOM 3236 C C . GLY A 1 434 ? -35.453 -0.582 45.866 1.00 64.25 434 GLY A C 1
ATOM 3237 O O . GLY A 1 434 ? -35.441 0.469 45.220 1.00 64.25 434 GLY A O 1
ATOM 3238 N N . GLN A 1 435 ? -35.488 -0.599 47.191 1.00 81.19 435 GLN A N 1
ATOM 3239 C CA . GLN A 1 435 ? -35.331 0.615 47.977 1.00 81.19 435 GLN A CA 1
ATOM 3240 C C . GLN A 1 435 ? -33.843 0.976 48.006 1.00 81.19 435 GLN A C 1
ATOM 3242 O O . GLN A 1 435 ? -32.986 0.100 48.121 1.00 81.19 435 GLN A O 1
ATOM 3247 N N . SER A 1 436 ? -33.523 2.267 47.899 1.00 86.44 436 SER A N 1
ATOM 3248 C CA . SER A 1 436 ? -32.154 2.726 48.139 1.00 86.44 436 SER A CA 1
ATOM 3249 C C . SER A 1 436 ? -31.727 2.344 49.557 1.00 86.44 436 SER A C 1
ATOM 3251 O O . SER A 1 436 ? -32.486 2.539 50.512 1.00 86.44 436 SER A O 1
ATOM 3253 N N . LEU A 1 437 ? -30.505 1.839 49.714 1.00 86.75 437 LEU A N 1
ATOM 3254 C CA . LEU A 1 437 ? -29.970 1.454 51.015 1.00 86.75 437 LEU A CA 1
ATOM 3255 C C . LEU A 1 437 ? -29.958 2.645 51.990 1.00 86.75 437 LEU A C 1
ATOM 3257 O O . LEU A 1 437 ? -30.289 2.473 53.159 1.00 86.75 437 LEU A O 1
ATOM 3261 N N . ALA A 1 438 ? -29.720 3.864 51.490 1.00 86.56 438 ALA A N 1
ATOM 3262 C CA . ALA A 1 438 ? -29.833 5.114 52.253 1.00 86.56 438 ALA A CA 1
ATOM 3263 C C . ALA A 1 438 ? -31.216 5.331 52.894 1.00 86.56 438 ALA A C 1
ATOM 3265 O O . ALA A 1 438 ? -31.320 5.961 53.941 1.00 86.56 438 ALA A O 1
ATOM 3266 N N . ALA A 1 439 ? -32.281 4.811 52.281 1.00 85.69 439 ALA A N 1
ATOM 3267 C CA . ALA A 1 439 ? -33.641 4.918 52.802 1.00 85.69 439 ALA A CA 1
ATOM 3268 C C . ALA A 1 439 ? -34.027 3.746 53.730 1.00 85.69 439 ALA A C 1
ATOM 3270 O O . ALA A 1 439 ? -35.145 3.728 54.245 1.00 85.69 439 ALA A O 1
ATOM 3271 N N . THR A 1 440 ? -33.146 2.759 53.931 1.00 85.00 440 THR A N 1
ATOM 3272 C CA . THR A 1 440 ? -33.424 1.551 54.726 1.00 85.00 440 THR A CA 1
ATOM 3273 C C . THR A 1 440 ? -33.254 1.825 56.222 1.00 85.00 440 THR A C 1
ATOM 3275 O O . THR A 1 440 ? -32.304 2.479 56.646 1.00 85.00 440 THR A O 1
ATOM 3278 N N . ILE A 1 441 ? -34.178 1.330 57.047 1.00 85.38 441 ILE A N 1
ATOM 3279 C CA . ILE A 1 441 ? -34.199 1.582 58.498 1.00 85.38 441 ILE A CA 1
ATOM 3280 C C . ILE A 1 441 ? -33.159 0.694 59.208 1.00 85.38 441 ILE A C 1
ATOM 3282 O O . ILE A 1 441 ? -32.930 -0.444 58.801 1.00 85.38 441 ILE A O 1
ATOM 3286 N N . ALA A 1 442 ? -32.553 1.188 60.293 1.00 85.94 442 ALA A N 1
ATOM 3287 C CA . ALA A 1 442 ? -31.658 0.392 61.137 1.00 85.94 442 ALA A CA 1
ATOM 3288 C C . ALA A 1 442 ? -32.340 -0.890 61.661 1.00 85.94 442 ALA A C 1
ATOM 3290 O O . ALA A 1 442 ? -33.514 -0.886 62.032 1.00 85.94 442 ALA A O 1
ATOM 3291 N N . GLY A 1 443 ? -31.599 -1.997 61.674 1.00 80.69 443 GLY A N 1
ATOM 3292 C CA . GLY A 1 443 ? -32.093 -3.342 61.970 1.00 80.69 443 GLY A CA 1
ATOM 3293 C C . GLY A 1 443 ? -32.769 -4.043 60.787 1.00 80.69 443 GLY A C 1
ATOM 3294 O O . GLY A 1 443 ? -33.095 -5.223 60.899 1.00 80.69 443 GLY A O 1
ATOM 3295 N N . GLN A 1 444 ? -32.971 -3.355 59.658 1.00 86.19 444 GLN A N 1
ATOM 3296 C CA . GLN A 1 444 ? -33.445 -3.957 58.413 1.00 86.19 444 GLN A CA 1
ATOM 3297 C C . GLN A 1 444 ? -32.317 -4.101 57.400 1.00 86.19 444 GLN A C 1
ATOM 3299 O O . GLN A 1 444 ? -31.221 -3.560 57.540 1.00 86.19 444 GLN A O 1
ATOM 3304 N N . GLY A 1 445 ? -32.603 -4.876 56.369 1.00 85.56 445 GLY A N 1
ATOM 3305 C CA . GLY A 1 445 ? -31.659 -5.210 55.332 1.00 85.56 445 GLY A CA 1
ATOM 3306 C C . GLY A 1 445 ? -32.364 -5.852 54.158 1.00 85.56 445 GLY A C 1
ATOM 3307 O O . GLY A 1 445 ? -33.595 -5.965 54.117 1.00 85.56 445 GLY A O 1
ATOM 3308 N N . GLY A 1 446 ? -31.563 -6.277 53.203 1.00 88.50 446 GLY A N 1
ATOM 3309 C CA . GLY A 1 446 ? -32.049 -6.921 52.007 1.00 88.50 446 GLY A CA 1
ATOM 3310 C C . GLY A 1 446 ? -30.921 -7.518 51.194 1.00 88.50 446 GLY A C 1
ATOM 3311 O O . GLY A 1 446 ? -29.740 -7.333 51.490 1.00 88.50 446 GLY A O 1
ATOM 3312 N N . ARG A 1 447 ? -31.313 -8.229 50.142 1.00 89.88 447 ARG A N 1
ATOM 3313 C CA . ARG A 1 447 ? -30.383 -8.659 49.101 1.00 89.88 447 ARG A CA 1
ATOM 3314 C C . ARG A 1 447 ? -30.125 -7.478 48.174 1.00 89.88 447 ARG A C 1
ATOM 3316 O O . ARG A 1 447 ? -31.091 -6.873 47.701 1.00 89.88 447 ARG A O 1
ATOM 3323 N N . VAL A 1 448 ? -28.864 -7.145 47.919 1.00 89.00 448 VAL A N 1
ATOM 3324 C CA . VAL A 1 448 ? -28.490 -6.126 46.931 1.00 89.00 448 VAL A CA 1
ATOM 3325 C C . VAL A 1 448 ? -29.020 -6.573 45.580 1.00 89.00 448 VAL A C 1
ATOM 3327 O O . VAL A 1 448 ? -28.665 -7.632 45.074 1.00 89.00 448 VAL A O 1
ATOM 3330 N N . SER A 1 449 ? -29.931 -5.787 45.023 1.00 86.75 449 SER A N 1
ATOM 3331 C CA . SER A 1 449 ? -30.517 -6.063 43.717 1.00 86.75 449 SER A CA 1
ATOM 3332 C C . SER A 1 449 ? -29.701 -5.440 42.596 1.00 86.75 449 SER A C 1
ATOM 3334 O O . SER A 1 449 ? -29.683 -5.977 41.498 1.00 86.75 449 SER A O 1
ATOM 3336 N N . MET A 1 450 ? -29.091 -4.280 42.855 1.00 87.50 450 MET A N 1
ATOM 3337 C CA . MET A 1 450 ? -28.403 -3.488 41.841 1.00 87.50 450 MET A CA 1
ATOM 3338 C C . MET A 1 450 ? -27.490 -2.447 42.498 1.00 87.50 450 MET A C 1
ATOM 3340 O O . MET A 1 450 ? -27.827 -1.891 43.551 1.00 87.50 450 MET A O 1
ATOM 3344 N N . ILE A 1 451 ? -26.379 -2.135 41.839 1.00 89.31 451 ILE A N 1
ATOM 3345 C CA . ILE A 1 451 ? -25.489 -1.018 42.165 1.00 89.31 451 ILE A CA 1
ATOM 3346 C C . ILE A 1 451 ? -25.398 -0.063 40.968 1.00 89.31 451 ILE A C 1
ATOM 3348 O O . ILE A 1 451 ? -25.448 -0.499 39.828 1.00 89.31 451 ILE A O 1
ATOM 3352 N N . SER A 1 452 ? -25.309 1.243 41.221 1.00 84.62 452 SER A N 1
ATOM 3353 C CA . SER A 1 452 ? -25.134 2.256 40.167 1.00 84.62 452 SER A CA 1
ATOM 3354 C C . SER A 1 452 ? -23.711 2.225 39.603 1.00 84.62 452 SER A C 1
ATOM 3356 O O . SER A 1 452 ? -22.756 2.266 40.379 1.00 84.62 452 SER A O 1
ATOM 3358 N N . ASP A 1 453 ? -23.575 2.219 38.277 1.00 82.88 453 ASP A N 1
ATOM 3359 C CA . ASP A 1 453 ? -22.302 2.192 37.541 1.00 82.88 453 ASP A CA 1
ATOM 3360 C C . ASP A 1 453 ? -21.845 3.579 37.035 1.00 82.88 453 ASP A C 1
ATOM 3362 O O . ASP A 1 453 ? -20.826 3.700 36.358 1.00 82.88 453 ASP A O 1
ATOM 3366 N N . ASP A 1 454 ? -22.548 4.653 37.418 1.00 77.19 454 ASP A N 1
ATOM 3367 C CA . ASP A 1 454 ? -22.291 6.035 36.978 1.00 77.19 454 ASP A CA 1
ATOM 3368 C C . ASP A 1 454 ? -20.903 6.581 37.365 1.00 77.19 454 ASP A C 1
ATOM 3370 O O . ASP A 1 454 ? -20.440 7.574 36.799 1.00 77.19 454 ASP A O 1
ATOM 3374 N N . ARG A 1 455 ? -20.231 5.950 38.337 1.00 80.94 455 ARG A N 1
ATOM 3375 C CA . ARG A 1 455 ? -18.914 6.350 38.844 1.00 80.94 455 ARG A CA 1
ATOM 3376 C C . ARG A 1 455 ? -18.024 5.151 39.158 1.00 80.94 455 ARG A C 1
ATOM 3378 O O . ARG A 1 455 ? -18.192 4.492 40.183 1.00 80.94 455 ARG A O 1
ATOM 3385 N N . ALA A 1 456 ? -17.009 4.935 38.321 1.00 82.88 456 ALA A N 1
ATOM 3386 C CA . ALA A 1 456 ? -16.065 3.821 38.447 1.00 82.88 456 ALA A CA 1
ATOM 3387 C C . ALA A 1 456 ? -15.328 3.777 39.799 1.00 82.88 456 ALA A C 1
ATOM 3389 O O . ALA A 1 456 ? -15.079 2.703 40.343 1.00 82.88 456 ALA A O 1
ATOM 3390 N N . ASP A 1 457 ? -14.998 4.937 40.371 1.00 84.88 457 ASP A N 1
ATOM 3391 C CA . ASP A 1 457 ? -14.299 5.015 41.653 1.00 84.88 457 ASP A CA 1
ATOM 3392 C C . ASP A 1 457 ? -15.169 4.529 42.824 1.00 84.88 457 ASP A C 1
ATOM 3394 O O . ASP A 1 457 ? -14.678 3.801 43.690 1.00 84.88 457 ASP A O 1
ATOM 3398 N N . LEU A 1 458 ? -16.470 4.845 42.793 1.00 88.31 458 LEU A N 1
ATOM 3399 C CA . LEU A 1 458 ? -17.445 4.359 43.771 1.00 88.31 458 LEU A CA 1
ATOM 3400 C C . LEU A 1 458 ? -17.742 2.869 43.586 1.00 88.31 458 LEU A C 1
ATOM 3402 O O . LEU A 1 458 ? -17.857 2.151 44.575 1.00 88.31 458 LEU A O 1
ATOM 3406 N N . VAL A 1 459 ? -17.819 2.387 42.341 1.00 88.12 459 VAL A N 1
ATOM 3407 C CA . VAL A 1 459 ? -17.983 0.954 42.037 1.00 88.12 459 VAL A CA 1
ATOM 3408 C C . VAL A 1 459 ? -16.816 0.143 42.609 1.00 88.12 459 VAL A C 1
ATOM 3410 O O . VAL A 1 459 ? -17.036 -0.872 43.268 1.00 88.12 459 VAL A O 1
ATOM 3413 N N . GLY A 1 460 ? -15.578 0.617 42.438 1.00 86.62 460 GLY A N 1
ATOM 3414 C CA . GLY A 1 460 ? -14.402 -0.035 43.020 1.00 86.62 460 GLY A CA 1
ATOM 3415 C C . GLY A 1 460 ? -14.414 -0.041 44.552 1.00 86.62 460 GLY A C 1
ATOM 3416 O O . GLY A 1 460 ? -13.940 -0.990 45.176 1.00 86.62 460 GLY A O 1
ATOM 3417 N N . GLU A 1 461 ? -14.974 0.991 45.187 1.00 88.38 461 GLU A N 1
ATOM 3418 C CA . GLU A 1 461 ? -15.169 1.012 46.640 1.00 88.38 461 GLU A CA 1
ATOM 3419 C C . GLU A 1 461 ? -16.250 0.023 47.096 1.00 88.38 461 GLU A C 1
ATOM 3421 O O . GLU A 1 461 ? -16.005 -0.750 48.022 1.00 88.38 461 GLU A O 1
ATOM 3426 N N . MET A 1 462 ? -17.398 -0.024 46.410 1.00 90.50 462 MET A N 1
ATOM 3427 C CA . MET A 1 462 ? -18.463 -1.003 46.666 1.00 90.50 462 MET A CA 1
ATOM 3428 C C . MET A 1 462 ? -17.940 -2.439 46.560 1.00 90.50 462 MET A C 1
ATOM 3430 O O . MET A 1 462 ? -18.172 -3.243 47.462 1.00 90.50 462 MET A O 1
ATOM 3434 N N . ALA A 1 463 ? -17.164 -2.740 45.516 1.00 88.38 463 ALA A N 1
ATOM 3435 C CA . ALA A 1 463 ? -16.560 -4.051 45.307 1.00 88.38 463 ALA A CA 1
ATOM 3436 C C . ALA A 1 463 ? -15.586 -4.436 46.433 1.00 88.38 463 ALA A C 1
ATOM 3438 O O . ALA A 1 463 ? -15.653 -5.552 46.946 1.00 88.38 463 ALA A O 1
ATOM 3439 N N . ARG A 1 464 ? -14.729 -3.504 46.884 1.00 88.31 464 ARG A N 1
ATOM 3440 C CA . ARG A 1 464 ? -13.821 -3.727 48.028 1.00 88.31 464 ARG A CA 1
ATOM 3441 C C . ARG A 1 464 ? -14.563 -3.995 49.336 1.00 88.31 464 ARG A C 1
ATOM 3443 O O . ARG A 1 464 ? -14.066 -4.751 50.164 1.00 88.31 464 ARG A O 1
ATOM 3450 N N . LEU A 1 465 ? -15.727 -3.374 49.520 1.00 88.06 465 LEU A N 1
ATOM 3451 C CA . LEU A 1 465 ? -16.590 -3.602 50.679 1.00 88.06 465 LEU A CA 1
ATOM 3452 C C . LEU A 1 465 ? -17.406 -4.903 50.567 1.00 88.06 465 LEU A C 1
ATOM 3454 O O . LEU A 1 465 ? -18.007 -5.314 51.552 1.00 88.06 465 LEU A O 1
ATOM 3458 N N . GLY A 1 466 ? -17.429 -5.561 49.402 1.00 87.69 466 GLY A N 1
ATOM 3459 C CA . GLY A 1 466 ? -18.261 -6.741 49.143 1.00 87.69 466 GLY A CA 1
ATOM 3460 C C . GLY A 1 466 ? -19.719 -6.409 48.808 1.00 87.69 466 GLY A C 1
ATOM 3461 O O . GLY A 1 466 ? -20.571 -7.291 48.822 1.00 87.69 466 GLY A O 1
ATOM 3462 N N . ILE A 1 467 ? -20.032 -5.146 48.506 1.00 89.62 467 ILE A N 1
ATOM 3463 C CA . ILE A 1 467 ? -21.371 -4.711 48.095 1.00 89.62 467 ILE A CA 1
ATOM 3464 C C . ILE A 1 467 ? -21.508 -4.915 46.589 1.00 89.62 467 ILE A C 1
ATOM 3466 O O . ILE A 1 467 ? -21.328 -3.995 45.794 1.00 89.62 467 ILE A O 1
ATOM 3470 N N . LEU A 1 468 ? -21.822 -6.144 46.209 1.00 89.56 468 LEU A N 1
ATOM 3471 C CA . LEU A 1 468 ? -22.116 -6.536 44.835 1.00 89.56 468 LEU A CA 1
ATOM 3472 C C . LEU A 1 468 ? -23.562 -7.036 44.742 1.00 89.56 468 LEU A C 1
ATOM 3474 O O . LEU A 1 468 ? -24.172 -7.318 45.781 1.00 89.56 468 LEU A O 1
ATOM 3478 N N . PRO A 1 469 ? -24.144 -7.137 43.535 1.00 88.38 469 PRO A N 1
ATOM 3479 C CA . PRO A 1 469 ? -25.422 -7.818 43.360 1.00 88.38 469 PRO A CA 1
ATOM 3480 C C . PRO A 1 469 ? -25.431 -9.188 44.050 1.00 88.38 469 PRO A C 1
ATOM 3482 O O . PRO A 1 469 ? -24.419 -9.881 44.095 1.00 88.38 469 PRO A O 1
ATOM 3485 N N . ASP A 1 470 ? -26.577 -9.535 44.634 1.00 87.31 470 ASP A N 1
ATOM 3486 C CA . ASP A 1 470 ? -26.819 -10.720 45.466 1.00 87.31 470 ASP A CA 1
ATOM 3487 C C . ASP A 1 470 ? -26.170 -10.755 46.864 1.00 87.31 470 ASP A C 1
ATOM 3489 O O . ASP A 1 470 ? -26.542 -11.619 47.663 1.00 87.31 470 ASP A O 1
ATOM 3493 N N . ALA A 1 471 ? -25.321 -9.789 47.232 1.00 89.50 471 ALA A N 1
ATOM 3494 C CA . ALA A 1 471 ? -24.815 -9.670 48.603 1.00 89.50 471 ALA A CA 1
ATOM 3495 C C . ALA A 1 471 ? -25.946 -9.351 49.602 1.00 89.50 471 ALA A C 1
ATOM 3497 O O . ALA A 1 471 ? -26.875 -8.593 49.294 1.00 89.50 471 ALA A O 1
ATOM 3498 N N . HIS A 1 472 ? -25.879 -9.880 50.826 1.00 91.81 472 HIS A N 1
ATOM 3499 C CA . HIS A 1 472 ? -26.843 -9.543 51.875 1.00 91.81 472 HIS A CA 1
ATOM 3500 C C . HIS A 1 472 ? -26.345 -8.370 52.703 1.00 91.81 472 HIS A C 1
ATOM 3502 O O . HIS A 1 472 ? -25.307 -8.452 53.349 1.00 91.81 472 HIS A O 1
ATOM 3508 N N . VAL A 1 473 ? -27.111 -7.284 52.753 1.00 91.19 473 VAL A N 1
ATOM 3509 C CA . VAL A 1 473 ? -26.719 -6.085 53.501 1.00 91.19 473 VAL A CA 1
ATOM 3510 C C . VAL A 1 473 ? -27.738 -5.795 54.587 1.00 91.19 473 VAL A C 1
ATOM 3512 O O . VAL A 1 473 ? -28.933 -5.703 54.318 1.00 91.19 473 VAL A O 1
ATOM 3515 N N . THR A 1 474 ? -27.264 -5.623 55.820 1.00 91.44 474 THR A N 1
ATOM 3516 C CA . THR A 1 474 ? -28.065 -5.186 56.973 1.00 91.44 474 THR A CA 1
ATOM 3517 C C . THR A 1 474 ? -27.581 -3.826 57.451 1.00 91.44 474 THR A C 1
ATOM 3519 O O . THR A 1 474 ? -26.397 -3.656 57.740 1.00 91.44 474 THR A O 1
ATOM 3522 N N . VAL A 1 475 ? -28.489 -2.863 57.588 1.00 91.88 475 VAL A N 1
ATOM 3523 C CA . VAL A 1 475 ? -28.195 -1.556 58.181 1.00 91.88 475 VAL A CA 1
ATOM 3524 C C . VAL A 1 475 ? -28.207 -1.701 59.699 1.00 91.88 475 VAL A C 1
ATOM 3526 O O . VAL A 1 475 ? -29.229 -2.041 60.284 1.00 91.88 475 VAL A O 1
ATOM 3529 N N . LEU A 1 476 ? -27.078 -1.454 60.358 1.00 91.88 476 LEU A N 1
ATOM 3530 C CA . LEU A 1 476 ? -26.948 -1.532 61.815 1.00 91.88 476 LEU A CA 1
ATOM 3531 C C . LEU A 1 476 ? -27.309 -0.205 62.485 1.00 91.88 476 LEU A C 1
ATOM 3533 O O . LEU A 1 476 ? -27.999 -0.202 63.500 1.00 91.88 476 LEU A O 1
ATOM 3537 N N . ALA A 1 477 ? -26.857 0.913 61.914 1.00 90.88 477 ALA A N 1
ATOM 3538 C CA . ALA A 1 477 ? -27.131 2.256 62.414 1.00 90.88 477 ALA A CA 1
ATOM 3539 C C . ALA A 1 477 ? -27.026 3.298 61.290 1.00 90.88 477 ALA A C 1
ATOM 3541 O O . ALA A 1 477 ? -26.308 3.096 60.310 1.00 90.88 477 ALA A O 1
ATOM 3542 N N . HIS A 1 478 ? -27.732 4.417 61.458 1.00 90.19 478 HIS A N 1
ATOM 3543 C CA . HIS A 1 478 ? -27.531 5.631 60.663 1.00 90.19 478 HIS A CA 1
ATOM 3544 C C . HIS A 1 478 ? -26.506 6.510 61.380 1.00 90.19 478 HIS A C 1
ATOM 3546 O O . HIS A 1 478 ? -26.672 6.801 62.564 1.00 90.19 478 HIS A O 1
ATOM 3552 N N . GLU A 1 479 ? -25.452 6.906 60.675 1.00 89.56 479 GLU A N 1
ATOM 3553 C CA . GLU A 1 479 ? -24.379 7.766 61.181 1.00 89.56 479 GLU A CA 1
ATOM 3554 C C . GLU A 1 479 ? -24.423 9.129 60.455 1.00 89.56 479 GLU A C 1
ATOM 3556 O O . GLU A 1 479 ? -25.004 9.220 59.372 1.00 89.56 479 GLU A O 1
ATOM 3561 N N . PRO A 1 480 ? -23.835 10.209 61.007 1.00 83.12 480 PRO A N 1
ATOM 3562 C CA . PRO A 1 480 ? -23.894 11.541 60.391 1.00 83.12 480 PRO A CA 1
ATOM 3563 C C . PRO A 1 480 ? -23.384 11.587 58.941 1.00 83.12 480 PRO A C 1
ATOM 3565 O O . PRO A 1 480 ? -23.948 12.304 58.117 1.00 83.12 480 PRO A O 1
ATOM 3568 N N . ASP A 1 481 ? -22.370 10.775 58.626 1.00 84.88 481 ASP A N 1
ATOM 3569 C CA . ASP A 1 481 ? -21.704 10.750 57.318 1.00 84.88 481 ASP A CA 1
ATOM 3570 C C . ASP A 1 481 ? -22.125 9.553 56.435 1.00 84.88 481 ASP A C 1
ATOM 3572 O O . ASP A 1 481 ? -21.596 9.356 55.333 1.00 84.88 481 ASP A O 1
ATOM 3576 N N . GLY A 1 482 ? -23.106 8.751 56.875 1.00 89.81 482 GLY A N 1
ATOM 3577 C CA . GLY A 1 482 ? -23.568 7.590 56.117 1.00 89.81 482 GLY A CA 1
ATOM 3578 C C . GLY A 1 482 ? -24.270 6.511 56.940 1.00 89.81 482 GLY A C 1
ATOM 3579 O O . GLY A 1 482 ? -25.121 6.789 57.780 1.00 89.81 482 GLY A O 1
ATOM 3580 N N . LEU A 1 483 ? -23.959 5.249 56.659 1.00 91.19 483 LEU A N 1
ATOM 3581 C CA . LEU A 1 483 ? -24.563 4.087 57.305 1.00 91.19 483 LEU A CA 1
ATOM 3582 C C . LEU A 1 483 ? -23.487 3.181 57.886 1.00 91.19 483 LEU A C 1
ATOM 3584 O O . LEU A 1 483 ? -22.472 2.930 57.243 1.00 91.19 483 LEU A O 1
ATOM 3588 N N . ARG A 1 484 ? -23.759 2.582 59.043 1.00 91.94 484 ARG A N 1
ATOM 3589 C CA . ARG A 1 484 ? -23.004 1.417 59.504 1.00 91.94 484 ARG A CA 1
ATOM 3590 C C . ARG A 1 484 ? -23.722 0.163 59.053 1.00 91.94 484 ARG A C 1
ATOM 3592 O O . ARG A 1 484 ? -24.858 -0.072 59.464 1.00 91.94 484 ARG A O 1
ATOM 3599 N N . VAL A 1 485 ? -23.080 -0.637 58.212 1.00 91.50 485 VAL A N 1
ATOM 3600 C CA . VAL A 1 485 ? -23.691 -1.810 57.579 1.00 91.50 485 VAL A CA 1
ATOM 3601 C C . VAL A 1 485 ? -22.916 -3.081 57.903 1.00 91.50 485 VAL A C 1
ATOM 3603 O O . VAL A 1 485 ? -21.717 -3.052 58.168 1.00 91.50 485 VAL A O 1
ATOM 3606 N N . ARG A 1 486 ? -23.613 -4.214 57.888 1.00 90.88 486 ARG A N 1
ATOM 3607 C CA . ARG A 1 486 ? -23.008 -5.545 57.849 1.00 90.88 486 ARG A CA 1
ATOM 3608 C C . ARG A 1 486 ? -23.320 -6.172 56.503 1.00 90.88 486 ARG A C 1
ATOM 3610 O O . ARG A 1 486 ? -24.486 -6.189 56.110 1.00 90.88 486 ARG A O 1
ATOM 3617 N N . ILE A 1 487 ? -22.287 -6.662 55.833 1.00 91.00 487 ILE A N 1
ATOM 3618 C CA . ILE A 1 487 ? -22.374 -7.274 54.509 1.00 91.00 487 ILE A CA 1
ATOM 3619 C C . ILE A 1 487 ? -22.049 -8.754 54.692 1.00 91.00 487 ILE A C 1
ATOM 3621 O O . ILE A 1 487 ? -20.983 -9.099 55.199 1.00 91.00 487 ILE A O 1
ATOM 3625 N N . ASP A 1 488 ? -23.012 -9.613 54.380 1.00 87.31 488 ASP A N 1
ATOM 3626 C CA . ASP A 1 488 ? -22.997 -11.047 54.655 1.00 87.31 488 ASP A CA 1
ATOM 3627 C C . ASP A 1 488 ? -22.516 -11.355 56.091 1.00 87.31 488 ASP A C 1
ATOM 3629 O O . ASP A 1 488 ? -23.116 -10.909 57.076 1.00 87.31 488 ASP A O 1
ATOM 3633 N N . HIS A 1 489 ? -21.425 -12.112 56.223 1.00 81.12 489 HIS A N 1
ATOM 3634 C CA . HIS A 1 489 ? -20.812 -12.488 57.499 1.00 81.12 489 HIS A CA 1
ATOM 3635 C C . HIS A 1 489 ? -19.575 -11.648 57.858 1.00 81.12 489 HIS A C 1
ATOM 3637 O O . HIS A 1 489 ? -18.857 -11.997 58.795 1.00 81.12 489 HIS A O 1
ATOM 3643 N N . ALA A 1 490 ? -19.314 -10.558 57.132 1.00 85.19 490 ALA A N 1
ATOM 3644 C CA . ALA A 1 490 ? -18.161 -9.699 57.367 1.00 85.19 490 ALA A CA 1
ATOM 3645 C C . ALA A 1 490 ? -18.321 -8.818 58.620 1.00 85.19 490 ALA A C 1
ATOM 3647 O O . ALA A 1 490 ? -19.408 -8.668 59.197 1.00 85.19 490 ALA A O 1
ATOM 3648 N N . GLU A 1 491 ? -17.214 -8.206 59.043 1.00 86.44 491 GLU A N 1
ATOM 3649 C CA . GLU A 1 491 ? -17.237 -7.218 60.118 1.00 86.44 491 GLU A CA 1
ATOM 3650 C C . GLU A 1 491 ? -18.051 -5.972 59.720 1.00 86.44 491 GLU A C 1
ATOM 3652 O O . GLU A 1 491 ? -18.098 -5.605 58.544 1.00 86.44 491 GLU A O 1
ATOM 3657 N N . PRO A 1 492 ? -18.711 -5.298 60.682 1.00 88.56 492 PRO A N 1
ATOM 3658 C CA . PRO A 1 492 ? -19.422 -4.053 60.418 1.00 88.56 492 PRO A CA 1
ATOM 3659 C C . PRO A 1 492 ? -18.525 -2.985 59.781 1.00 88.56 492 PRO A C 1
ATOM 3661 O O . PRO A 1 492 ? -17.557 -2.547 60.403 1.00 88.56 492 PRO A O 1
ATOM 3664 N N . ALA A 1 493 ? -18.906 -2.506 58.600 1.00 87.31 493 ALA A N 1
ATOM 3665 C CA . ALA A 1 493 ? -18.202 -1.463 57.864 1.00 87.31 493 ALA A CA 1
ATOM 3666 C C . ALA A 1 493 ? -19.019 -0.162 57.827 1.00 87.31 493 ALA A C 1
ATOM 3668 O O . ALA A 1 493 ? -20.253 -0.176 57.856 1.00 87.31 493 ALA A O 1
ATOM 3669 N N . GLY A 1 494 ? -18.318 0.971 57.775 1.00 89.00 494 GLY A N 1
ATOM 3670 C CA . GLY A 1 494 ? -18.926 2.265 57.475 1.00 89.00 494 GLY A CA 1
ATOM 3671 C C . GLY A 1 494 ? -19.135 2.412 55.969 1.00 89.00 494 GLY A C 1
ATOM 3672 O O . GLY A 1 494 ? -18.263 2.050 55.184 1.00 89.00 494 GLY A O 1
ATOM 3673 N N . LEU A 1 495 ? -20.287 2.939 55.573 1.00 90.94 495 LEU A N 1
ATOM 3674 C CA . LEU A 1 495 ? -20.674 3.180 54.191 1.00 90.94 495 LEU A CA 1
ATOM 3675 C C . LEU A 1 495 ? -21.028 4.652 54.022 1.00 90.94 495 LEU A C 1
ATOM 3677 O O . LEU A 1 495 ? -21.903 5.150 54.727 1.00 90.94 495 LEU A O 1
ATOM 3681 N N . SER A 1 496 ? -20.402 5.345 53.073 1.00 91.81 496 SER A N 1
ATOM 3682 C CA . SER A 1 496 ? -20.701 6.760 52.837 1.00 91.81 496 SER A CA 1
ATOM 3683 C C . SER A 1 496 ? -22.154 6.971 52.392 1.00 91.81 496 SER A C 1
ATOM 3685 O O . SER A 1 496 ? -22.747 6.134 51.702 1.00 91.81 496 SER A O 1
ATOM 3687 N N . ALA A 1 497 ? -22.730 8.129 52.726 1.00 89.25 497 ALA A N 1
ATOM 3688 C CA . ALA A 1 497 ? -24.064 8.507 52.248 1.00 89.25 497 ALA A CA 1
ATOM 3689 C C . ALA A 1 497 ? -24.165 8.505 50.708 1.00 89.25 497 ALA A C 1
ATOM 3691 O O . ALA A 1 497 ? -25.238 8.273 50.146 1.00 89.25 497 ALA A O 1
ATOM 3692 N N . GLU A 1 498 ? -23.052 8.761 50.014 1.00 88.75 498 GLU A N 1
ATOM 3693 C CA . GLU A 1 498 ? -22.997 8.743 48.556 1.00 88.75 498 GLU A CA 1
ATOM 3694 C C . GLU A 1 498 ? -23.135 7.325 47.982 1.00 88.75 498 GLU A C 1
ATOM 3696 O O . GLU A 1 498 ? -23.925 7.127 47.054 1.00 88.75 498 GLU A O 1
ATOM 3701 N N . ILE A 1 499 ? -22.438 6.342 48.560 1.00 88.56 499 ILE A N 1
ATOM 3702 C CA . ILE A 1 499 ? -22.553 4.934 48.162 1.00 88.56 499 ILE A CA 1
ATOM 3703 C C . ILE A 1 499 ? -23.920 4.380 48.565 1.00 88.56 499 ILE A C 1
ATOM 3705 O O . ILE A 1 499 ? -24.587 3.741 47.755 1.00 88.56 499 ILE A O 1
ATOM 3709 N N . ALA A 1 500 ? -24.403 4.696 49.769 1.00 88.81 500 ALA A N 1
ATOM 3710 C CA . ALA A 1 500 ? -25.706 4.239 50.248 1.00 88.81 500 ALA A CA 1
ATOM 3711 C C . ALA A 1 500 ? -26.869 4.646 49.320 1.00 88.81 500 ALA A C 1
ATOM 3713 O O . ALA A 1 500 ? -27.835 3.897 49.170 1.00 88.81 500 ALA A O 1
ATOM 3714 N N . ARG A 1 501 ? -26.784 5.810 48.656 1.00 88.69 501 ARG A N 1
ATOM 3715 C CA . ARG A 1 501 ? -27.786 6.253 47.665 1.00 88.69 501 ARG A CA 1
ATOM 3716 C C . ARG A 1 501 ? -27.748 5.463 46.354 1.00 88.69 501 ARG A C 1
ATOM 3718 O O . ARG A 1 501 ? -28.750 5.430 45.646 1.00 88.69 501 ARG A O 1
ATOM 3725 N N . ARG A 1 502 ? -26.610 4.844 46.039 1.00 88.88 502 ARG A N 1
ATOM 3726 C CA . ARG A 1 502 ? -26.331 4.131 44.783 1.00 88.88 502 ARG A CA 1
ATOM 3727 C C . ARG A 1 502 ? -26.456 2.614 44.885 1.00 88.88 502 ARG A C 1
ATOM 3729 O O . ARG A 1 502 ? -26.395 1.940 43.862 1.00 88.88 502 ARG A O 1
ATOM 3736 N N . VAL A 1 503 ? -26.663 2.094 46.090 1.00 88.44 503 VAL A N 1
ATOM 3737 C CA . VAL A 1 503 ? -26.929 0.677 46.349 1.00 88.44 503 VAL A CA 1
ATOM 3738 C C . VAL A 1 503 ? -28.430 0.488 46.531 1.00 88.44 503 VAL A C 1
ATOM 3740 O O . VAL A 1 503 ? -29.057 1.176 47.340 1.00 88.44 503 VAL A O 1
ATOM 3743 N N . PHE A 1 504 ? -29.010 -0.447 45.784 1.00 88.12 504 PHE A N 1
ATOM 3744 C CA . PHE A 1 504 ? -30.433 -0.771 45.834 1.00 88.12 504 PHE A CA 1
ATOM 3745 C C . PHE A 1 504 ? -30.613 -2.182 46.370 1.00 88.12 504 PHE A C 1
ATOM 3747 O O . PHE A 1 504 ? -29.920 -3.109 45.949 1.00 88.12 504 PHE A O 1
ATOM 3754 N N . VAL A 1 505 ? -31.543 -2.341 47.310 1.00 87.69 505 VAL A N 1
ATOM 3755 C CA . VAL A 1 505 ? -31.810 -3.618 47.975 1.00 87.69 505 VAL A CA 1
ATOM 3756 C C . VAL A 1 505 ? -33.266 -4.033 47.811 1.00 87.69 505 VAL A C 1
ATOM 3758 O O . VAL A 1 505 ? -34.184 -3.210 47.878 1.00 87.69 505 VAL A O 1
ATOM 3761 N N . MET A 1 506 ? -33.483 -5.336 47.649 1.00 85.69 506 MET A N 1
ATOM 3762 C CA . MET A 1 506 ? -34.780 -5.966 47.871 1.00 85.69 506 MET A CA 1
ATOM 3763 C C . MET A 1 506 ? -34.911 -6.282 49.366 1.00 85.69 506 MET A C 1
ATOM 3765 O O . MET A 1 506 ? -34.183 -7.155 49.855 1.00 85.69 506 MET A O 1
ATOM 3769 N N . PRO A 1 507 ? -35.786 -5.579 50.107 1.00 80.69 507 PRO A N 1
ATOM 3770 C CA . PRO A 1 507 ? -35.885 -5.731 51.553 1.00 80.69 507 PRO A CA 1
ATOM 3771 C C . PRO A 1 507 ? -36.363 -7.133 51.941 1.00 80.69 507 PRO A C 1
ATOM 3773 O O . PRO A 1 507 ? -37.177 -7.744 51.245 1.00 80.69 507 PRO A O 1
ATOM 3776 N N . TRP A 1 508 ? -35.888 -7.639 53.080 1.00 76.38 508 TRP A N 1
ATOM 3777 C CA . TRP A 1 508 ? -36.406 -8.887 53.638 1.00 76.38 508 TRP A CA 1
ATOM 3778 C C . TRP A 1 508 ? -37.885 -8.752 54.041 1.00 76.38 508 TRP A C 1
ATOM 3780 O O . TRP A 1 508 ? -38.309 -7.677 54.483 1.00 76.38 508 TRP A O 1
ATOM 3790 N N . PRO A 1 509 ? -38.685 -9.834 53.954 1.00 63.22 509 PRO A N 1
ATOM 3791 C CA . PRO A 1 509 ? -40.020 -9.853 54.539 1.00 63.22 509 PRO A CA 1
ATOM 3792 C C . PRO A 1 509 ? -39.927 -9.475 56.021 1.00 63.22 509 PRO A C 1
ATOM 3794 O O . PRO A 1 509 ? -39.118 -10.048 56.752 1.00 63.22 509 PRO A O 1
ATOM 3797 N N . ARG A 1 510 ? -40.732 -8.506 56.480 1.00 55.94 510 ARG A N 1
ATOM 3798 C CA . ARG A 1 510 ? -40.751 -8.106 57.896 1.00 55.94 510 ARG A CA 1
ATOM 3799 C C . ARG A 1 510 ? -41.055 -9.332 58.760 1.00 55.94 510 ARG A C 1
ATOM 3801 O O . ARG A 1 510 ? -42.194 -9.793 58.784 1.00 55.94 510 ARG A O 1
ATOM 3808 N N . ILE A 1 511 ? -40.071 -9.818 59.514 1.00 46.44 511 ILE A N 1
ATOM 3809 C CA . ILE A 1 511 ? -40.344 -10.708 60.642 1.00 46.44 511 ILE A CA 1
ATOM 3810 C C . ILE A 1 511 ? -41.030 -9.833 61.694 1.00 46.44 511 ILE A C 1
ATOM 3812 O O . ILE A 1 511 ? -40.394 -9.005 62.344 1.00 46.44 511 ILE A O 1
ATOM 3816 N N . VAL A 1 512 ? -42.353 -9.957 61.811 1.00 38.78 512 VAL A N 1
ATOM 3817 C CA . VAL A 1 512 ? -43.104 -9.382 62.930 1.00 38.78 512 VAL A CA 1
ATOM 3818 C C . VAL A 1 512 ? -42.544 -10.014 64.200 1.00 38.78 512 VAL A C 1
ATOM 3820 O O . VAL A 1 512 ? -42.603 -11.230 64.372 1.00 38.78 512 VAL A O 1
ATOM 3823 N N . ALA A 1 513 ? -41.954 -9.191 65.063 1.00 37.34 513 ALA A N 1
ATOM 3824 C CA . ALA A 1 513 ? -41.391 -9.618 66.330 1.00 37.34 513 ALA A CA 1
ATOM 3825 C C . ALA A 1 513 ? -42.467 -10.293 67.200 1.00 37.34 513 ALA A C 1
ATOM 3827 O O . ALA A 1 513 ? -43.303 -9.624 67.803 1.00 37.34 513 ALA A O 1
ATOM 3828 N N . GLN A 1 514 ? -42.427 -11.621 67.309 1.00 40.12 514 GLN A N 1
ATOM 3829 C CA . GLN A 1 514 ? -42.938 -12.310 68.489 1.00 40.12 514 GLN A CA 1
ATOM 3830 C C . GLN A 1 514 ? -41.820 -12.352 69.528 1.00 40.12 514 GLN A C 1
ATOM 3832 O O . GLN A 1 514 ? -40.933 -13.198 69.456 1.00 40.12 514 GLN A O 1
ATOM 3837 N N . ARG A 1 515 ? -41.886 -11.430 70.492 1.00 33.91 515 ARG A N 1
ATOM 3838 C CA . ARG A 1 515 ? -41.651 -11.696 71.920 1.00 33.91 515 ARG A CA 1
ATOM 3839 C C . ARG A 1 515 ? -42.018 -10.456 72.734 1.00 33.91 515 ARG A C 1
A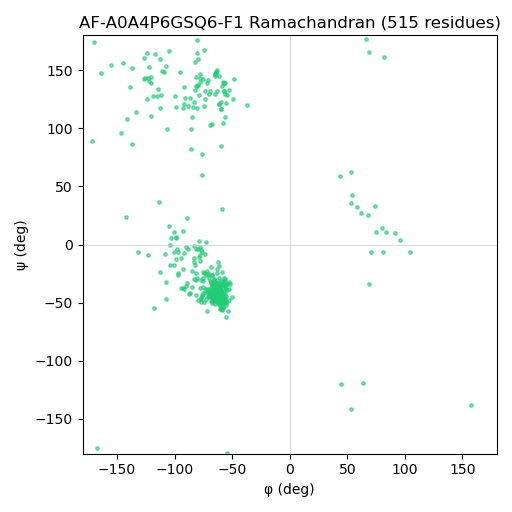TOM 3841 O O . ARG A 1 515 ? -41.203 -9.576 72.978 1.00 33.91 515 ARG A O 1
ATOM 3848 N N . ALA A 1 516 ? -43.289 -10.424 73.120 1.00 35.28 516 ALA A N 1
ATOM 3849 C CA . ALA A 1 516 ? -43.694 -9.928 74.423 1.00 35.28 516 ALA A CA 1
ATOM 3850 C C . ALA A 1 516 ? -43.514 -11.084 75.420 1.00 35.28 516 ALA A C 1
ATOM 3852 O O . ALA A 1 516 ? -44.061 -12.162 75.174 1.00 35.28 516 ALA A O 1
ATOM 3853 N N . ALA A 1 517 ? -42.711 -10.850 76.459 1.00 34.59 517 ALA A N 1
ATOM 3854 C CA . ALA A 1 517 ? -42.763 -11.389 77.825 1.00 34.59 517 ALA A CA 1
ATOM 3855 C C . ALA A 1 517 ? -41.389 -11.183 78.470 1.00 34.59 517 ALA A C 1
ATOM 3857 O O . ALA A 1 517 ? -40.424 -11.837 78.005 1.00 34.59 517 ALA A O 1
#